Protein AF-0000000087070534 (afdb_homodimer)

Secondary structure (DSSP, 8-state):
-------------------------------------------------SSHHHHHPPPS-------HHHHHHHHTEEESS-S-SS----EEEEEEE-SS--TTHHHHHHHHTT-TTSEEEEEE--TT------TTSTTTT-BPP-----TTSHHHHHHHHHHHHHHHTSTTEEEEEEE-TT-EESS-HHHHHHHHHT-SSBB---B---STTTGGG--GGGTTTS-GGG--B--S--EEEHHHHHHHHH--SSHHHHHHH--TTS-GGGTHHHHHHHHH-GGGB-SS-SEEE--TT-SSS---B-GGG-SHHHHHHHHTT--EEETTEEES---SEEE-B-GGGHHHHHHHIIIII---/-----------------------------------------------GGGSHHHHHPPPS-------HHHHHHHHTEEESS-S-SS----EEEEEEE-SS--TTHHHHHHHHTT-TTSEEEEEE--TT------TTSTTTT-BPP-----TTSHHHHHHHHHHHHHHHTSTTEEEEEEEETT-EESS-HHHHHHHHHT-SSBB---B---STTTGGG--GGGTTTS-GGG--B--S--EEEHHHHHHHHH--SSHHHHHHH--TTS-GGGTHHHHHHHHH-GGGB-SS-SEEE--TT-SSS---B-GGG-SHHHHHHHHTT--EEETTEEES---SEEE-B-GGGHHHHHHHIIIII---

Organism: Hibiscus syriacus (NCBI:txid106335)

pLDDT: mean 85.58, std 24.67, range [15.09, 98.94]

Sequence (720 aa):
MMQPRAVVMEEGKDPVSVTKTSLSRALSLRILIAAKAPSTVQPWFEDATNTLENFIRPPSNLMYNMNDIELLWRASFVPQIKEYPFKRVPKIAFMFLTKGPLPLAPLWDRFFKGHEGLYSIYVHALPSYTGGYPPSSVFYRRQIPSQIVEWGRMSMCEAERRLLANALLDISNEWLILLSESCIPLYNFSIIYHYISRSKYSFMGSFDEPGPYGRGRYNHRMQPEVTLSQWRKGSQWFEVNRKLAVDIIKDTTYYPKFKEFCRPACYVDEHYFPTMLTIQLPHLLANRTLTWTDWSRGGAHPATFGKADITESFFKRIFEGKSCLYNGQPSTICYLFARKFAPSALDPLLGLASKVLGIEMMQPRAVVMEEGKDPVSVTKTSLSRALSLRILIAAKAPSTVQPWFEDATNTLENFIRPPSNLMYNMNDIELLWRASFVPQIKEYPFKRVPKIAFMFLTKGPLPLAPLWDRFFKGHEGLYSIYVHALPSYTGGYPPSSVFYRRQIPSQIVEWGRMSMCEAERRLLANALLDISNEWLILLSESCIPLYNFSIIYHYISRSKYSFMGSFDEPGPYGRGRYNHRMQPEVTLSQWRKGSQWFEVNRKLAVDIIKDTTYYPKFKEFCRPACYVDEHYFPTMLTIQLPHLLANRTLTWTDWSRGGAHPATFGKADITESFFKRIFEGKSCLYNGQPSTICYLFARKFAPSALDPLLGLASKVLGIE

Nearest PDB structures (foldseek):
  4cjb-assembly4_D  TM=5.003E-01  e=8.988E-04  Bacteroides ovatus
  8j2n-assembly2_B  TM=4.995E-01  e=2.175E-03  Mycobacterium tuberculosis H37Rv
  6su6-assembly2_B  TM=4.075E-01  e=1.123E+00  Persicaria tinctoria
  1o6c-assembly1_A  TM=3.833E-01  e=1.696E+00  Bacillus subtilis
  6su7-assembly4_D  TM=3.857E-01  e=5.196E+00  Persicaria tinctoria

Solvent-accessible surface area (backbone atoms only — not comparable to full-atom values): 40804 Å² total; per-residue (Å²): 142,82,76,86,76,84,70,89,73,86,81,87,92,86,89,74,88,72,83,82,84,77,76,78,70,76,71,75,73,72,73,72,71,71,71,69,63,70,73,65,65,60,69,70,70,71,73,76,58,65,41,65,65,60,66,57,49,52,74,86,56,53,61,55,81,60,52,70,67,47,41,35,38,64,27,26,48,42,57,66,38,84,73,69,83,58,90,78,60,68,15,40,27,43,30,31,54,33,78,48,75,52,66,44,45,68,56,50,38,40,43,51,58,92,45,81,74,43,54,47,61,41,30,40,28,27,65,86,51,74,85,84,55,51,84,87,38,73,62,36,77,23,50,37,80,46,60,79,63,44,90,33,30,56,40,44,48,50,50,50,38,49,48,48,26,61,47,44,57,24,75,41,38,40,34,40,35,51,41,44,46,30,47,44,70,51,49,24,50,69,59,50,51,51,56,57,74,68,43,78,48,24,26,38,14,43,38,79,41,80,47,69,87,30,54,56,41,64,48,80,79,37,50,86,84,45,46,78,90,55,48,23,33,27,57,71,43,30,32,34,36,46,69,55,45,43,55,60,53,49,51,72,74,56,49,62,43,42,59,70,58,25,46,74,91,41,30,29,55,26,29,50,62,30,17,53,43,47,72,75,45,47,89,43,48,63,46,33,41,39,60,40,64,46,56,84,82,46,81,96,54,61,51,72,37,35,44,88,55,63,46,72,68,50,52,48,60,72,54,50,94,46,78,36,76,52,84,88,34,85,33,53,81,53,54,52,27,35,36,39,42,40,65,61,22,38,63,49,44,62,71,40,24,45,82,72,23,58,30,106,134,81,87,90,76,93,77,90,83,92,77,83,78,83,80,76,78,71,79,74,80,76,76,75,68,75,74,76,72,73,71,71,71,70,70,68,63,72,73,64,62,60,69,71,70,70,73,67,73,54,37,66,65,59,66,58,49,52,73,86,55,54,60,53,80,59,52,69,67,47,42,36,36,64,28,26,47,41,57,66,39,83,74,70,83,60,91,76,59,67,15,40,28,44,30,32,53,32,77,48,75,51,67,43,46,69,56,50,37,40,42,50,58,92,45,82,74,43,53,46,59,41,31,41,29,29,64,86,52,74,83,83,55,52,85,89,37,74,63,35,77,24,50,38,80,47,58,80,64,44,89,34,31,57,42,43,48,51,50,51,38,50,49,48,26,59,49,45,55,24,75,42,39,39,33,39,34,50,41,45,46,32,48,45,70,49,48,24,52,69,58,51,51,51,57,58,73,69,43,76,47,24,25,38,13,44,38,79,40,79,48,69,86,32,54,56,42,65,47,81,78,37,49,88,86,45,47,78,89,54,47,22,32,26,58,70,42,30,33,34,36,46,70,55,45,43,54,60,51,49,51,70,74,58,50,62,42,44,60,70,59,25,45,77,91,40,30,30,54,25,28,49,63,30,17,52,43,47,72,75,45,47,88,43,47,63,46,33,41,38,58,41,65,44,56,86,82,48,82,96,56,62,50,72,36,33,44,89,54,61,46,72,69,50,52,48,58,72,56,50,93,47,76,35,76,51,84,88,33,85,34,50,80,56,53,52,27,34,36,37,43,40,63,62,21,39,63,49,45,62,72,41,24,45,83,72,24,58,31,106

Radius of gyration: 39.74 Å; Cα contacts (8 Å, |Δi|>4): 1197; chains: 2; bounding box: 50×155×146 Å

Structure (mmCIF, N/CA/C/O backbone):
data_AF-0000000087070534-model_v1
#
loop_
_entity.id
_entity.type
_entity.pdbx_description
1 polymer 'Putative Cc-nbs-lrr resistance protein'
#
loop_
_atom_site.group_PDB
_atom_site.id
_atom_site.type_symbol
_atom_site.label_atom_id
_atom_site.label_alt_id
_atom_site.label_comp_id
_atom_site.label_asym_id
_atom_site.label_entity_id
_atom_site.label_seq_id
_atom_site.pdbx_PDB_ins_code
_atom_site.Cartn_x
_atom_site.Cartn_y
_atom_site.Cartn_z
_atom_site.occupancy
_atom_site.B_iso_or_equiv
_atom_site.auth_seq_id
_atom_site.auth_comp_id
_atom_site.auth_asym_id
_atom_site.auth_atom_id
_atom_site.pdbx_PDB_model_num
ATOM 1 N N . MET A 1 1 ? 20.312 107.062 -12.891 1 20.7 1 MET A N 1
ATOM 2 C CA . MET A 1 1 ? 20.391 107.25 -14.336 1 20.7 1 MET A CA 1
ATOM 3 C C . MET A 1 1 ? 20.25 105.938 -15.062 1 20.7 1 MET A C 1
ATOM 5 O O . MET A 1 1 ? 21.062 105 -14.852 1 20.7 1 MET A O 1
ATOM 9 N N . MET A 1 2 ? 19.016 105.375 -15.484 1 20.36 2 MET A N 1
ATOM 10 C CA . MET A 1 2 ? 17.969 104.312 -15.539 1 20.36 2 MET A CA 1
ATOM 11 C C . MET A 1 2 ? 17.969 103.625 -16.875 1 20.36 2 MET A C 1
ATOM 13 O O . MET A 1 2 ? 16.953 103.062 -17.297 1 20.36 2 MET A O 1
ATOM 17 N N . GLN A 1 3 ? 19.25 103.312 -17.359 1 18.19 3 GLN A N 1
ATOM 18 C CA . GLN A 1 3 ? 19.094 103.5 -18.797 1 18.19 3 GLN A CA 1
ATOM 19 C C . GLN A 1 3 ? 18.25 102.375 -19.391 1 18.19 3 GLN A C 1
ATOM 21 O O . GLN A 1 3 ? 18.016 101.375 -18.734 1 18.19 3 GLN A O 1
ATOM 26 N N . PRO A 1 4 ? 18.703 101.625 -20.609 1 19.75 4 PRO A N 1
ATOM 27 C CA . PRO A 1 4 ? 18.156 101.562 -21.969 1 19.75 4 PRO A CA 1
ATOM 28 C C . PRO A 1 4 ? 17.531 100.188 -22.281 1 19.75 4 PRO A C 1
ATOM 30 O O . PRO A 1 4 ? 18.203 99.188 -22.234 1 19.75 4 PRO A O 1
ATOM 33 N N . ARG A 1 5 ? 16.266 99.812 -21.938 1 15.97 5 ARG A N 1
ATOM 34 C CA . ARG A 1 5 ? 15.414 98.625 -21.75 1 15.97 5 ARG A CA 1
ATOM 35 C C . ARG A 1 5 ? 14.977 98.062 -23.094 1 15.97 5 ARG A C 1
ATOM 37 O O . ARG A 1 5 ? 14.07 97.25 -23.141 1 15.97 5 ARG A O 1
ATOM 44 N N . ALA A 1 6 ? 15.844 98.375 -24.188 1 18.88 6 ALA A N 1
ATOM 45 C CA . ALA A 1 6 ? 14.992 98.562 -25.359 1 18.88 6 ALA A CA 1
ATOM 46 C C . ALA A 1 6 ? 14.344 97.188 -25.734 1 18.88 6 ALA A C 1
ATOM 48 O O . ALA A 1 6 ? 15.031 96.188 -25.922 1 18.88 6 ALA A O 1
ATOM 49 N N . VAL A 1 7 ? 12.984 96.938 -25.719 1 18 7 VAL A N 1
ATOM 50 C CA . VAL A 1 7 ? 11.891 95.938 -25.672 1 18 7 VAL A CA 1
ATOM 51 C C . VAL A 1 7 ? 11.633 95.438 -27.078 1 18 7 VAL A C 1
ATOM 53 O O . VAL A 1 7 ? 10.719 94.625 -27.297 1 18 7 VAL A O 1
ATOM 56 N N . VAL A 1 8 ? 12.664 95.5 -28.047 1 17.91 8 VAL A N 1
ATOM 57 C CA . VAL A 1 8 ? 12.047 95.75 -29.359 1 17.91 8 VAL A CA 1
ATOM 58 C C . VAL A 1 8 ? 11.25 94.562 -29.797 1 17.91 8 VAL A C 1
ATOM 60 O O . VAL A 1 8 ? 11.789 93.438 -29.922 1 17.91 8 VAL A O 1
ATOM 63 N N . MET A 1 9 ? 9.883 94.562 -29.781 1 16.61 9 MET A N 1
ATOM 64 C CA . MET A 1 9 ? 8.664 93.75 -29.828 1 16.61 9 MET A CA 1
ATOM 65 C C . MET A 1 9 ? 8.516 93.062 -31.203 1 16.61 9 MET A C 1
ATOM 67 O O . MET A 1 9 ? 8.203 91.875 -31.281 1 16.61 9 MET A O 1
ATOM 71 N N . GLU A 1 10 ? 8.383 93.812 -32.312 1 15.92 10 GLU A N 1
ATOM 72 C CA . GLU A 1 10 ? 7.051 93.75 -32.906 1 15.92 10 GLU A CA 1
ATOM 73 C C . GLU A 1 10 ? 6.91 92.562 -33.844 1 15.92 10 GLU A C 1
ATOM 75 O O . GLU A 1 10 ? 7.898 91.938 -34.156 1 15.92 10 GLU A O 1
ATOM 80 N N . GLU A 1 11 ? 6.406 92.812 -35.188 1 15.79 11 GLU A N 1
ATOM 81 C CA . GLU A 1 11 ? 5.121 92.625 -35.844 1 15.79 11 GLU A CA 1
ATOM 82 C C . GLU A 1 11 ? 5.188 91.438 -36.812 1 15.79 11 GLU A C 1
ATOM 84 O O . GLU A 1 11 ? 4.344 90.562 -36.781 1 15.79 11 GLU A O 1
ATOM 89 N N . GLY A 1 12 ? 5.512 91.625 -38.156 1 15.09 12 GLY A N 1
ATOM 90 C CA . GLY A 1 12 ? 4.508 91.625 -39.219 1 15.09 12 GLY A CA 1
ATOM 91 C C . GLY A 1 12 ? 4.352 90.25 -39.875 1 15.09 12 GLY A C 1
ATOM 92 O O . GLY A 1 12 ? 3.258 89.688 -39.875 1 15.09 12 GLY A O 1
ATOM 93 N N . LYS A 1 13 ? 4.969 90.125 -41.281 1 17.81 13 LYS A N 1
ATOM 94 C CA . LYS A 1 13 ? 4.34 89.875 -42.562 1 17.81 13 LYS A CA 1
ATOM 95 C C . LYS A 1 13 ? 4.129 88.375 -42.812 1 17.81 13 LYS A C 1
ATOM 97 O O . LYS A 1 13 ? 4.832 87.562 -42.219 1 17.81 13 LYS A O 1
ATOM 102 N N . ASP A 1 14 ? 3.588 87.938 -44 1 16.12 14 ASP A N 1
ATOM 103 C CA . ASP A 1 14 ? 2.418 87.312 -44.625 1 16.12 14 ASP A CA 1
ATOM 104 C C . ASP A 1 14 ? 2.719 85.812 -45.031 1 16.12 14 ASP A C 1
ATOM 106 O O . ASP A 1 14 ? 1.965 84.938 -44.688 1 16.12 14 ASP A O 1
ATOM 110 N N . PRO A 1 15 ? 3.465 85.562 -46.312 1 18.2 15 PRO A N 1
ATOM 111 C CA . PRO A 1 15 ? 2.762 84.938 -47.438 1 18.2 15 PRO A CA 1
ATOM 112 C C . PRO A 1 15 ? 2.736 83.375 -47.375 1 18.2 15 PRO A C 1
ATOM 114 O O . PRO A 1 15 ? 3.607 82.812 -46.75 1 18.2 15 PRO A O 1
ATOM 117 N N . VAL A 1 16 ? 1.659 82.75 -47.969 1 19.16 16 VAL A N 1
ATOM 118 C CA . VAL A 1 16 ? 0.808 81.562 -47.938 1 19.16 16 VAL A CA 1
ATOM 119 C C . VAL A 1 16 ? 1.472 80.375 -48.719 1 19.16 16 VAL A C 1
ATOM 121 O O . VAL A 1 16 ? 1.022 79.25 -48.656 1 19.16 16 VAL A O 1
ATOM 124 N N . SER A 1 17 ? 2.648 80.562 -49.406 1 17.8 17 SER A N 1
ATOM 125 C CA . SER A 1 17 ? 2.553 79.812 -50.656 1 17.8 17 SER A CA 1
ATOM 126 C C . SER A 1 17 ? 2.412 78.312 -50.375 1 17.8 17 SER A C 1
ATOM 128 O O . SER A 1 17 ? 3.209 77.75 -49.625 1 17.8 17 SER A O 1
ATOM 130 N N . VAL A 1 18 ? 1.295 77.75 -50.844 1 18.73 18 VAL A N 1
ATOM 131 C CA . VAL A 1 18 ? 0.474 76.562 -50.625 1 18.73 18 VAL A CA 1
ATOM 132 C C . VAL A 1 18 ? 1.176 75.312 -51.219 1 18.73 18 VAL A C 1
ATOM 134 O O . VAL A 1 18 ? 0.993 74.188 -50.719 1 18.73 18 VAL A O 1
ATOM 137 N N . THR A 1 19 ? 1.979 75.5 -52.312 1 16.7 19 THR A N 1
ATOM 138 C CA . THR A 1 19 ? 1.482 74.562 -53.312 1 16.7 19 THR A CA 1
ATOM 139 C C . THR A 1 19 ? 1.619 73.125 -52.812 1 16.7 19 THR A C 1
ATOM 141 O O . THR A 1 19 ? 2.385 72.875 -51.906 1 16.7 19 THR A O 1
ATOM 144 N N . LYS A 1 20 ? 2.047 72.25 -53.969 1 20.19 20 LYS A N 1
ATOM 145 C CA . LYS A 1 20 ? 1.471 71.125 -54.688 1 20.19 20 LYS A CA 1
ATOM 146 C C . LYS A 1 20 ? 1.771 69.812 -54 1 20.19 20 LYS A C 1
ATOM 148 O O . LYS A 1 20 ? 0.858 69 -53.688 1 20.19 20 LYS A O 1
ATOM 153 N N . THR A 1 21 ? 2.686 68.938 -54.562 1 19.77 21 THR A N 1
ATOM 154 C CA . THR A 1 21 ? 2.371 67.688 -55.188 1 19.77 21 THR A CA 1
ATOM 155 C C . THR A 1 21 ? 2.523 66.5 -54.219 1 19.77 21 THR A C 1
ATOM 157 O O . THR A 1 21 ? 3.367 66.562 -53.312 1 19.77 21 THR A O 1
ATOM 160 N N . SER A 1 22 ? 1.641 65.5 -54.438 1 20.02 22 SER A N 1
ATOM 161 C CA . SER A 1 22 ? 1.003 64.312 -53.906 1 20.02 22 SER A CA 1
ATOM 162 C C . SER A 1 22 ? 2.006 63.156 -53.781 1 20.02 22 SER A C 1
ATOM 164 O O . SER A 1 22 ? 2.561 62.688 -54.781 1 20.02 22 SER A O 1
ATOM 166 N N . LEU A 1 23 ? 3.068 63.375 -53.094 1 19 23 LEU A N 1
ATOM 167 C CA . LEU A 1 23 ? 4.008 62.25 -52.969 1 19 23 LEU A CA 1
ATOM 168 C C . LEU A 1 23 ? 3.273 60.938 -52.781 1 19 23 LEU A C 1
ATOM 170 O O . LEU A 1 23 ? 2.426 60.812 -51.875 1 19 23 LEU A O 1
ATOM 174 N N . SER A 1 24 ? 3.24 60.094 -53.906 1 20.62 24 SER A N 1
ATOM 175 C CA . SER A 1 24 ? 2.732 58.75 -54.156 1 20.62 24 SER A CA 1
ATOM 176 C C . SER A 1 24 ? 3.17 57.781 -53.094 1 20.62 24 SER A C 1
ATOM 178 O O . SER A 1 24 ? 4.336 57.375 -53.031 1 20.62 24 SER A O 1
ATOM 180 N N . ARG A 1 25 ? 3.068 58.062 -51.875 1 22.8 25 ARG A N 1
ATOM 181 C CA . ARG A 1 25 ? 3.564 57.094 -50.875 1 22.8 25 ARG A CA 1
ATOM 182 C C . ARG A 1 25 ? 2.926 55.75 -51.094 1 22.8 25 ARG A C 1
ATOM 184 O O . ARG A 1 25 ? 1.71 55.594 -50.938 1 22.8 25 ARG A O 1
ATOM 191 N N . ALA A 1 26 ? 3.418 55.031 -52.094 1 20.3 26 ALA A N 1
ATOM 192 C CA . ALA A 1 26 ? 2.994 53.656 -52.344 1 20.3 26 ALA A CA 1
ATOM 193 C C . ALA A 1 26 ? 2.9 52.875 -51.031 1 20.3 26 ALA A C 1
ATOM 195 O O . ALA A 1 26 ? 3.895 52.75 -50.312 1 20.3 26 ALA A O 1
ATOM 196 N N . LEU A 1 27 ? 1.759 52.938 -50.312 1 23.33 27 LEU A N 1
ATOM 197 C CA . LEU A 1 27 ? 1.384 52.156 -49.156 1 23.33 27 LEU A CA 1
ATOM 198 C C . LEU A 1 27 ? 1.586 50.656 -49.438 1 23.33 27 LEU A C 1
ATOM 200 O O . LEU A 1 27 ? 0.91 50.094 -50.281 1 23.33 27 LEU A O 1
ATOM 204 N N . SER A 1 28 ? 2.881 50.281 -49.719 1 22.2 28 SER A N 1
ATOM 205 C CA . SER A 1 28 ? 3.053 48.812 -49.812 1 22.2 28 SER A CA 1
ATOM 206 C C . SER A 1 28 ? 2.26 48.094 -48.719 1 22.2 28 SER A C 1
ATOM 208 O O . SER A 1 28 ? 2.393 48.406 -47.531 1 22.2 28 SER A O 1
ATOM 210 N N . LEU A 1 29 ? 1.036 47.781 -49.094 1 23 29 LEU A N 1
ATOM 211 C CA . LEU A 1 29 ? 0.165 46.938 -48.312 1 23 29 LEU A CA 1
ATOM 212 C C . LEU A 1 29 ? 0.909 45.688 -47.844 1 23 29 LEU A C 1
ATOM 214 O O . LEU A 1 29 ? 1.248 44.812 -48.656 1 23 29 LEU A O 1
ATOM 218 N N . ARG A 1 30 ? 2.014 45.781 -47.125 1 25.41 30 ARG A N 1
ATOM 219 C CA . ARG A 1 30 ? 2.494 44.562 -46.5 1 25.41 30 ARG A CA 1
ATOM 220 C C . ARG A 1 30 ? 1.341 43.75 -45.875 1 25.41 30 ARG A C 1
ATOM 222 O O . ARG A 1 30 ? 0.665 44.25 -44.969 1 25.41 30 ARG A O 1
ATOM 229 N N . ILE A 1 31 ? 0.588 43.094 -46.75 1 25.08 31 ILE A N 1
ATOM 230 C CA . ILE A 1 31 ? -0.346 42.094 -46.281 1 25.08 31 ILE A CA 1
ATOM 231 C C . ILE A 1 31 ? 0.334 41.219 -45.219 1 25.08 31 ILE A C 1
ATOM 233 O O . ILE A 1 31 ? 1.314 40.531 -45.5 1 25.08 31 ILE A O 1
ATOM 237 N N . LEU A 1 32 ? 0.477 41.781 -44 1 25.77 32 LEU A N 1
ATOM 238 C CA . LEU A 1 32 ? 0.846 40.906 -42.875 1 25.77 32 LEU A CA 1
ATOM 239 C C . LEU A 1 32 ? -0.005 39.625 -42.875 1 25.77 32 LEU A C 1
ATOM 241 O O . LEU A 1 32 ? -1.219 39.688 -42.688 1 25.77 32 LEU A O 1
ATOM 245 N N . ILE A 1 33 ? 0.227 38.812 -43.875 1 26.38 33 ILE A N 1
ATOM 246 C CA . ILE A 1 33 ? -0.352 37.469 -43.688 1 26.38 33 ILE A CA 1
ATOM 247 C C . ILE A 1 33 ? -0.077 37 -42.281 1 26.38 33 ILE A C 1
ATOM 249 O O . ILE A 1 33 ? 1.076 36.781 -41.906 1 26.38 33 ILE A O 1
ATOM 253 N N . ALA A 1 34 ? -0.836 37.531 -41.312 1 28.47 34 ALA A N 1
ATOM 254 C CA . ALA A 1 34 ? -0.836 36.844 -40.031 1 28.47 34 ALA A CA 1
ATOM 255 C C . ALA A 1 34 ? -1.045 35.344 -40.219 1 28.47 34 ALA A C 1
ATOM 257 O O . ALA A 1 34 ? -2.104 34.906 -40.656 1 28.47 34 ALA A O 1
ATOM 258 N N . ALA A 1 35 ? -0.082 34.656 -40.719 1 28.86 35 ALA A N 1
ATOM 259 C CA . ALA A 1 35 ? -0.153 33.219 -40.531 1 28.86 35 ALA A CA 1
ATOM 260 C C . ALA A 1 35 ? -0.769 32.875 -39.188 1 28.86 35 ALA A C 1
ATOM 262 O O . ALA A 1 35 ? -0.219 33.219 -38.125 1 28.86 35 ALA A O 1
ATOM 263 N N . LYS A 1 36 ? -2.049 32.781 -39.188 1 32.25 36 LYS A N 1
ATOM 264 C CA . LYS A 1 36 ? -2.65 32.094 -38.062 1 32.25 36 LYS A CA 1
ATOM 265 C C . LYS A 1 36 ? -1.918 30.797 -37.75 1 32.25 36 LYS A C 1
ATOM 267 O O . LYS A 1 36 ? -1.931 29.875 -38.562 1 32.25 36 LYS A O 1
ATOM 272 N N . ALA A 1 37 ? -0.795 30.938 -37.219 1 32.59 37 ALA A N 1
ATOM 273 C CA . ALA A 1 37 ? -0.38 29.641 -36.688 1 32.59 37 ALA A CA 1
ATOM 274 C C . ALA A 1 37 ? -1.557 28.906 -36.062 1 32.59 37 ALA A C 1
ATOM 276 O O . ALA A 1 37 ? -2.258 29.453 -35.219 1 32.59 37 ALA A O 1
ATOM 277 N N . PRO A 1 38 ? -2.188 28.125 -36.844 1 31.34 38 PRO A N 1
ATOM 278 C CA . PRO A 1 38 ? -3.203 27.375 -36.094 1 31.34 38 PRO A CA 1
ATOM 279 C C . PRO A 1 38 ? -2.742 27.016 -34.688 1 31.34 38 PRO A C 1
ATOM 281 O O . PRO A 1 38 ? -1.609 26.562 -34.5 1 31.34 38 PRO A O 1
ATOM 284 N N . SER A 1 39 ? -3.043 27.938 -33.75 1 30.91 39 SER A N 1
ATOM 285 C CA . SER A 1 39 ? -2.924 27.391 -32.406 1 30.91 39 SER A CA 1
ATOM 286 C C . SER A 1 39 ? -3.414 25.953 -32.344 1 30.91 39 SER A C 1
ATOM 288 O O . SER A 1 39 ? -4.621 25.703 -32.375 1 30.91 39 SER A O 1
ATOM 290 N N . THR A 1 40 ? -2.867 25.188 -33.188 1 30.53 40 THR A N 1
ATOM 291 C CA . THR A 1 40 ? -3.199 23.828 -32.812 1 30.53 40 THR A CA 1
ATOM 292 C C . THR A 1 40 ? -3.15 23.672 -31.281 1 30.53 40 THR A C 1
ATOM 294 O O . THR A 1 40 ? -2.068 23.625 -30.703 1 30.53 40 THR A O 1
ATOM 297 N N . VAL A 1 41 ? -4.059 24.422 -30.688 1 32.16 41 VAL A N 1
ATOM 298 C CA . VAL A 1 41 ? -4.297 23.891 -29.344 1 32.16 41 VAL A CA 1
ATOM 299 C C . VAL A 1 41 ? -4.207 22.359 -29.375 1 32.16 41 VAL A C 1
ATOM 301 O O . VAL A 1 41 ? -5 21.703 -30.047 1 32.16 41 VAL A O 1
ATOM 304 N N . GLN A 1 42 ? -3.045 21.922 -29.5 1 32.69 42 GLN A N 1
ATOM 305 C CA . GLN A 1 42 ? -2.982 20.484 -29.203 1 32.69 42 GLN A CA 1
ATOM 306 C C . GLN A 1 42 ? -4.047 20.109 -28.172 1 32.69 42 GLN A C 1
ATOM 308 O O . GLN A 1 42 ? -4.227 20.797 -27.172 1 32.69 42 GLN A O 1
ATOM 313 N N . PRO A 1 43 ? -5.105 19.562 -28.688 1 32.41 43 PRO A N 1
ATOM 314 C CA . PRO A 1 43 ? -6.051 19.156 -27.641 1 32.41 43 PRO A CA 1
ATOM 315 C C . PRO A 1 43 ? -5.371 18.891 -26.297 1 32.41 43 PRO A C 1
ATOM 317 O O . PRO A 1 43 ? -4.207 18.484 -26.266 1 32.41 43 PRO A O 1
ATOM 320 N N . TRP A 1 44 ? -5.645 19.734 -25.406 1 31.98 44 TRP A N 1
ATOM 321 C CA . TRP A 1 44 ? -5.328 19.375 -24.031 1 31.98 44 TRP A CA 1
ATOM 322 C C . TRP A 1 44 ? -5.309 17.859 -23.844 1 31.98 44 TRP A C 1
ATOM 324 O O . TRP A 1 44 ? -6.293 17.188 -24.141 1 31.98 44 TRP A O 1
ATOM 334 N N . PHE A 1 45 ? -4.328 17.188 -24.359 1 33.94 45 PHE A N 1
ATOM 335 C CA . PHE A 1 45 ? -4.215 15.852 -23.781 1 33.94 45 PHE A CA 1
ATOM 336 C C . PHE A 1 45 ? -5.012 15.766 -22.484 1 33.94 45 PHE A C 1
ATOM 338 O O . PHE A 1 45 ? -4.707 16.453 -21.5 1 33.94 45 PHE A O 1
ATOM 345 N N . GLU A 1 46 ? -6.27 15.836 -22.562 1 37.59 46 GLU A N 1
ATOM 346 C CA . GLU A 1 46 ? -7.047 15.469 -21.375 1 37.59 46 GLU A CA 1
ATOM 347 C C . GLU A 1 46 ? -6.246 14.562 -20.453 1 37.59 46 GLU A C 1
ATOM 349 O O . GLU A 1 46 ? -5.812 13.477 -20.859 1 37.59 46 GLU A O 1
ATOM 354 N N . ASP A 1 47 ? -5.355 15.023 -19.828 1 42.56 47 ASP A N 1
ATOM 355 C CA . ASP A 1 47 ? -4.562 14.375 -18.781 1 42.56 47 ASP A CA 1
ATOM 356 C C . ASP A 1 47 ? -5.297 13.172 -18.203 1 42.56 47 ASP A C 1
ATOM 358 O O . ASP A 1 47 ? -6.379 13.32 -17.625 1 42.56 47 ASP A O 1
ATOM 362 N N . ALA A 1 48 ? -5.418 12.07 -18.828 1 45.53 48 ALA A N 1
ATOM 363 C CA . ALA A 1 48 ? -5.84 10.758 -18.344 1 45.53 48 ALA A CA 1
ATOM 364 C C . ALA A 1 48 ? -5.945 10.727 -16.828 1 45.53 48 ALA A C 1
ATOM 366 O O . ALA A 1 48 ? -6.184 9.672 -16.234 1 45.53 48 ALA A O 1
ATOM 367 N N . THR A 1 49 ? -5.324 11.445 -16.062 1 52.84 49 THR A N 1
ATOM 368 C CA . THR A 1 49 ? -4.668 11.188 -14.789 1 52.84 49 THR A CA 1
ATOM 369 C C . THR A 1 49 ? -5.699 10.867 -13.703 1 52.84 49 THR A C 1
ATOM 371 O O . THR A 1 49 ? -5.582 9.867 -13 1 52.84 49 THR A O 1
ATOM 374 N N . ASN A 1 50 ? -6.418 11.844 -12.859 1 65.75 50 ASN A N 1
ATOM 375 C CA . ASN A 1 50 ? -6.625 11.672 -11.43 1 65.75 50 ASN A CA 1
ATOM 376 C C . ASN A 1 50 ? -7.961 11.008 -11.125 1 65.75 50 ASN A C 1
ATOM 378 O O . ASN A 1 50 ? -8.812 11.586 -10.461 1 65.75 50 ASN A O 1
ATOM 382 N N . THR A 1 51 ? -8.305 9.812 -11.961 1 78.81 51 THR A N 1
ATOM 383 C CA . THR A 1 51 ? -9.492 9.031 -11.625 1 78.81 51 THR A CA 1
ATOM 384 C C . THR A 1 51 ? -9.094 7.695 -11 1 78.81 51 THR A C 1
ATOM 386 O O . THR A 1 51 ? -7.98 7.215 -11.203 1 78.81 51 THR A O 1
ATOM 389 N N . LEU A 1 52 ? -10.055 7.129 -10.383 1 86.69 52 LEU A N 1
ATOM 390 C CA . LEU A 1 52 ? -9.82 5.816 -9.797 1 86.69 52 LEU A CA 1
ATOM 391 C C . LEU A 1 52 ? -9.633 4.758 -10.875 1 86.69 52 LEU A C 1
ATOM 393 O O . LEU A 1 52 ? -8.797 3.865 -10.734 1 86.69 52 LEU A O 1
ATOM 397 N N . GLU A 1 53 ? -10.359 4.875 -11.961 1 83.75 53 GLU A N 1
ATOM 398 C CA . GLU A 1 53 ? -10.305 3.908 -13.055 1 83.75 53 GLU A CA 1
ATOM 399 C C . GLU A 1 53 ? -8.906 3.834 -13.656 1 83.75 53 GLU A C 1
ATOM 401 O O . GLU A 1 53 ? -8.398 2.744 -13.93 1 83.75 53 GLU A O 1
ATOM 406 N N . ASN A 1 54 ? -8.328 4.973 -13.797 1 78.88 54 ASN A N 1
ATOM 407 C CA . ASN A 1 54 ? -6.98 5.012 -14.352 1 78.88 54 ASN A CA 1
ATOM 408 C C . ASN A 1 54 ? -5.961 4.402 -13.391 1 78.88 54 ASN A C 1
ATOM 410 O O . ASN A 1 54 ? -4.973 3.805 -13.82 1 78.88 54 ASN A O 1
ATOM 414 N N . PHE A 1 55 ? -6.328 4.488 -12.234 1 79.56 55 PHE A N 1
ATOM 415 C CA . PHE A 1 55 ? -5.41 3.979 -11.227 1 79.56 55 PHE A CA 1
ATOM 416 C C . PHE A 1 55 ? -5.477 2.459 -11.148 1 79.56 55 PHE A C 1
ATOM 418 O O . PHE A 1 55 ? -4.449 1.794 -10.984 1 79.56 55 PHE A O 1
ATOM 425 N N . ILE A 1 56 ? -6.641 1.94 -11.398 1 85.5 56 ILE A N 1
ATOM 426 C CA . ILE A 1 56 ? -6.812 0.513 -11.156 1 85.5 56 ILE A CA 1
ATOM 427 C C . ILE A 1 56 ? -6.652 -0.257 -12.469 1 85.5 56 ILE A C 1
ATOM 429 O O . ILE A 1 56 ? -6.59 -1.488 -12.469 1 85.5 56 ILE A O 1
ATOM 433 N N . ARG A 1 57 ? -6.578 0.429 -13.5 1 83.12 57 ARG A N 1
ATOM 434 C CA . ARG A 1 57 ? -6.434 -0.23 -14.797 1 83.12 57 ARG A CA 1
ATOM 435 C C . ARG A 1 57 ? -5.082 -0.931 -14.898 1 83.12 57 ARG A C 1
ATOM 437 O O . ARG A 1 57 ? -4.039 -0.323 -14.648 1 83.12 57 ARG A O 1
ATOM 444 N N . PRO A 1 58 ? -5.191 -2.254 -15.281 1 83.19 58 PRO A N 1
ATOM 445 C CA . PRO A 1 58 ? -3.908 -2.93 -15.469 1 83.19 58 PRO A CA 1
ATOM 446 C C . PRO A 1 58 ? -3.109 -2.363 -16.641 1 83.19 58 PRO A C 1
ATOM 448 O O . PRO A 1 58 ? -3.688 -1.782 -17.562 1 83.19 58 PRO A O 1
ATOM 451 N N . PRO A 1 59 ? -1.822 -2.535 -16.609 1 79 59 PRO A N 1
ATOM 452 C CA . PRO A 1 59 ? -1.026 -2.076 -17.75 1 79 59 PRO A CA 1
ATOM 453 C C . PRO A 1 59 ? -1.388 -2.795 -19.047 1 79 59 PRO A C 1
ATOM 455 O O . PRO A 1 59 ? -1.561 -4.016 -19.047 1 79 59 PRO A O 1
ATOM 458 N N . SER A 1 60 ? -1.547 -2.037 -20.047 1 77.19 60 SER A N 1
ATOM 459 C CA . SER A 1 60 ? -1.85 -2.617 -21.359 1 77.19 60 SER A CA 1
ATOM 460 C C . SER A 1 60 ? -0.604 -3.227 -21.984 1 77.19 60 SER A C 1
ATOM 462 O O . SER A 1 60 ? -0.693 -4.219 -22.719 1 77.19 60 SER A O 1
ATOM 464 N N . ASN A 1 61 ? 0.479 -2.619 -21.703 1 82.44 61 ASN A N 1
ATOM 465 C CA . ASN A 1 61 ? 1.779 -3.096 -22.156 1 82.44 61 ASN A CA 1
ATOM 466 C C . ASN A 1 61 ? 2.605 -3.666 -21 1 82.44 61 ASN A C 1
ATOM 468 O O . ASN A 1 61 ? 2.844 -2.982 -20.016 1 82.44 61 ASN A O 1
ATOM 472 N N . LEU A 1 62 ? 2.969 -4.871 -21.234 1 90.69 62 LEU A N 1
ATOM 473 C CA . LEU A 1 62 ? 3.709 -5.523 -20.156 1 90.69 62 LEU A CA 1
ATOM 474 C C . LEU A 1 62 ? 5.195 -5.199 -20.234 1 90.69 62 LEU A C 1
ATOM 476 O O . LEU A 1 62 ? 5.949 -5.461 -19.297 1 90.69 62 LEU A O 1
ATOM 480 N N . MET A 1 63 ? 5.574 -4.582 -21.328 1 88.12 63 MET A N 1
ATOM 481 C CA . MET A 1 63 ? 6.973 -4.18 -21.438 1 88.12 63 MET A CA 1
ATOM 482 C C . MET A 1 63 ? 7.219 -2.857 -20.719 1 88.12 63 MET A C 1
ATOM 484 O O . MET A 1 63 ? 6.414 -1.931 -20.828 1 88.12 63 MET A O 1
ATOM 488 N N . TYR A 1 64 ? 8.211 -2.871 -19.953 1 88.75 64 TYR A N 1
ATOM 489 C CA . TYR A 1 64 ? 8.594 -1.698 -19.172 1 88.75 64 TYR A CA 1
ATOM 490 C C . TYR A 1 64 ? 10.109 -1.58 -19.062 1 88.75 64 TYR A C 1
ATOM 492 O O . TYR A 1 64 ? 10.836 -2.479 -19.484 1 88.75 64 TYR A O 1
ATOM 500 N N . ASN A 1 65 ? 10.594 -0.431 -18.469 1 89.12 65 ASN A N 1
ATOM 501 C CA . ASN A 1 65 ? 12.031 -0.218 -18.328 1 89.12 65 ASN A CA 1
ATOM 502 C C . ASN A 1 65 ? 12.469 -0.255 -16.875 1 89.12 65 ASN A C 1
ATOM 504 O O . ASN A 1 65 ? 13.602 0.105 -16.547 1 89.12 65 ASN A O 1
ATOM 508 N N . MET A 1 66 ? 11.664 -0.75 -15.992 1 93.38 66 MET A N 1
ATOM 509 C CA . MET A 1 66 ? 12.016 -0.872 -14.578 1 93.38 66 MET A CA 1
ATOM 510 C C . MET A 1 66 ? 12.984 -2.029 -14.359 1 93.38 66 MET A C 1
ATOM 512 O O . MET A 1 66 ? 12.844 -3.09 -14.969 1 93.38 66 MET A O 1
ATOM 516 N N . ASN A 1 67 ? 13.945 -1.781 -13.508 1 94.44 67 ASN A N 1
ATOM 517 C CA . ASN A 1 67 ? 14.727 -2.926 -13.047 1 94.44 67 ASN A CA 1
ATOM 518 C C . ASN A 1 67 ? 13.984 -3.705 -11.961 1 94.44 67 ASN A C 1
ATOM 520 O O . ASN A 1 67 ? 12.883 -3.324 -11.562 1 94.44 67 ASN A O 1
ATOM 524 N N . ASP A 1 68 ? 14.531 -4.785 -11.508 1 95.88 68 ASP A N 1
ATOM 525 C CA . ASP A 1 68 ? 13.852 -5.668 -10.562 1 95.88 68 ASP A CA 1
ATOM 526 C C . ASP A 1 68 ? 13.531 -4.941 -9.258 1 95.88 68 ASP A C 1
ATOM 528 O O . ASP A 1 68 ? 12.453 -5.121 -8.695 1 95.88 68 ASP A O 1
ATOM 532 N N . ILE A 1 69 ? 14.492 -4.152 -8.773 1 96.31 69 ILE A N 1
ATOM 533 C CA . ILE A 1 69 ? 14.305 -3.439 -7.512 1 96.31 69 ILE A CA 1
ATOM 534 C C . ILE A 1 69 ? 13.102 -2.5 -7.621 1 96.31 69 ILE A C 1
ATOM 536 O O . ILE A 1 69 ? 12.242 -2.477 -6.742 1 96.31 69 ILE A O 1
ATOM 540 N N . GLU A 1 70 ? 13.023 -1.772 -8.719 1 96.62 70 GLU A N 1
ATOM 541 C CA . GLU A 1 70 ? 11.93 -0.84 -8.977 1 96.62 70 GLU A CA 1
ATOM 542 C C . GLU A 1 70 ? 10.602 -1.576 -9.141 1 96.62 70 GLU A C 1
ATOM 544 O O . GLU A 1 70 ? 9.586 -1.164 -8.578 1 96.62 70 GLU A O 1
ATOM 549 N N . LEU A 1 71 ? 10.609 -2.648 -9.906 1 96.56 71 LEU A N 1
ATOM 550 C CA . LEU A 1 71 ? 9.406 -3.428 -10.164 1 96.56 71 LEU A CA 1
ATOM 551 C C . LEU A 1 71 ? 8.836 -4 -8.875 1 96.56 71 LEU A C 1
ATOM 553 O O . LEU A 1 71 ? 7.637 -3.877 -8.609 1 96.56 71 LEU A O 1
ATOM 557 N N . LEU A 1 72 ? 9.703 -4.625 -8.094 1 98 72 LEU A N 1
ATOM 558 C CA . LEU A 1 72 ? 9.258 -5.246 -6.855 1 98 72 LEU A CA 1
ATOM 559 C C . LEU A 1 72 ? 8.695 -4.203 -5.898 1 98 72 LEU A C 1
ATOM 561 O O . LEU A 1 72 ? 7.684 -4.445 -5.23 1 98 72 LEU A O 1
ATOM 565 N N . TRP A 1 73 ? 9.344 -3.021 -5.82 1 97.56 73 TRP A N 1
ATOM 566 C CA . TRP A 1 73 ? 8.867 -1.94 -4.965 1 97.56 73 TRP A CA 1
ATOM 567 C C . TRP A 1 73 ? 7.477 -1.487 -5.387 1 97.56 73 TRP A C 1
ATOM 569 O O . TRP A 1 73 ? 6.566 -1.394 -4.559 1 97.56 73 TRP A O 1
ATOM 579 N N . ARG A 1 74 ? 7.273 -1.26 -6.656 1 95.81 74 ARG A N 1
ATOM 580 C CA . ARG A 1 74 ? 5.988 -0.824 -7.191 1 95.81 74 ARG A CA 1
ATOM 581 C C . ARG A 1 74 ? 4.91 -1.875 -6.945 1 95.81 74 ARG A C 1
ATOM 583 O O . ARG A 1 74 ? 3.789 -1.543 -6.551 1 95.81 74 ARG A O 1
ATOM 590 N N . ALA A 1 75 ? 5.281 -3.1 -7.113 1 97.06 75 ALA A N 1
ATOM 591 C CA . ALA A 1 75 ? 4.328 -4.199 -7 1 97.06 7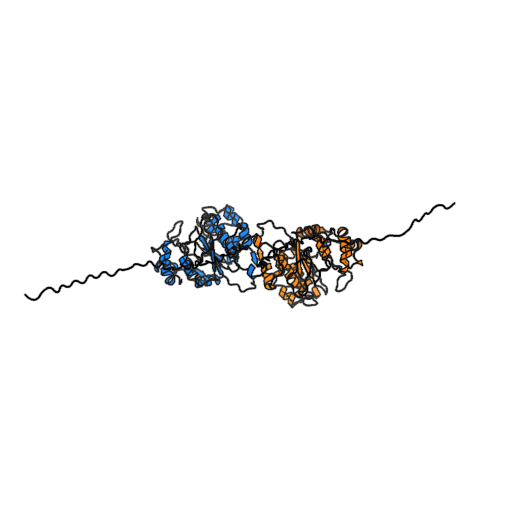5 ALA A CA 1
ATOM 592 C C . ALA A 1 75 ? 3.977 -4.473 -5.539 1 97.06 75 ALA A C 1
ATOM 594 O O . ALA A 1 75 ? 3.004 -5.172 -5.25 1 97.06 75 ALA A O 1
ATOM 595 N N . SER A 1 76 ? 4.738 -3.885 -4.605 1 97.94 76 SER A N 1
ATOM 596 C CA . SER A 1 76 ? 4.562 -4.203 -3.193 1 97.94 76 SER A CA 1
ATOM 597 C C . SER A 1 76 ? 3.494 -3.322 -2.557 1 97.94 76 SER A C 1
ATOM 599 O O . SER A 1 76 ? 3.176 -3.479 -1.375 1 97.94 76 SER A O 1
ATOM 601 N N . PHE A 1 77 ? 2.932 -2.361 -3.32 1 96.44 77 PHE A N 1
ATOM 602 C CA . PHE A 1 77 ? 1.916 -1.466 -2.779 1 96.44 77 PHE A CA 1
ATOM 603 C C . PHE A 1 77 ? 0.638 -2.23 -2.453 1 96.44 77 PHE A C 1
ATOM 605 O O . PHE A 1 77 ? 0.141 -3 -3.277 1 96.44 77 PHE A O 1
ATOM 612 N N . VAL A 1 78 ? 0.101 -2.035 -1.273 1 97.12 78 VAL A N 1
ATOM 613 C CA . VAL A 1 78 ? -1.148 -2.654 -0.847 1 97.12 78 VAL A CA 1
ATOM 614 C C . VAL A 1 78 ? -2.064 -1.602 -0.229 1 97.12 78 VAL A C 1
ATOM 616 O O . VAL A 1 78 ? -1.606 -0.729 0.513 1 97.12 78 VAL A O 1
ATOM 619 N N . PRO A 1 79 ? -3.334 -1.599 -0.627 1 96.19 79 PRO A N 1
ATOM 620 C CA . PRO A 1 79 ? -4.262 -0.701 0.066 1 96.19 79 PRO A CA 1
ATOM 621 C C . PRO A 1 79 ? -4.434 -1.055 1.541 1 96.19 79 PRO A C 1
ATOM 623 O O . PRO A 1 79 ? -4.523 -2.234 1.891 1 96.19 79 PRO A O 1
ATOM 626 N N . GLN A 1 80 ? -4.441 -0.068 2.371 1 97.25 80 GLN A N 1
ATOM 627 C CA . GLN A 1 80 ? -4.625 -0.307 3.799 1 97.25 80 GLN A CA 1
ATOM 628 C C . GLN A 1 80 ? -6.105 -0.337 4.164 1 97.25 80 GLN A C 1
ATOM 630 O O . GLN A 1 80 ? -6.477 -0.792 5.25 1 97.25 80 GLN A O 1
ATOM 635 N N . ILE A 1 81 ? -6.902 0.218 3.299 1 96.88 81 ILE A N 1
ATOM 636 C CA . ILE A 1 81 ? -8.336 -0.006 3.387 1 96.88 81 ILE A CA 1
ATOM 637 C C . ILE A 1 81 ? -8.711 -1.275 2.625 1 96.88 81 ILE A C 1
ATOM 639 O O . ILE A 1 81 ? -8.5 -1.365 1.413 1 96.88 81 ILE A O 1
ATOM 643 N N . LYS A 1 82 ? -9.328 -2.26 3.285 1 93.94 82 LYS A N 1
ATOM 644 C CA . LYS A 1 82 ? -9.508 -3.605 2.748 1 93.94 82 LYS A CA 1
ATOM 645 C C . LYS A 1 82 ? -10.656 -3.65 1.75 1 93.94 82 LYS A C 1
ATOM 647 O O . LYS A 1 82 ? -10.586 -4.352 0.738 1 93.94 82 LYS A O 1
ATOM 652 N N . GLU A 1 83 ? -11.695 -2.871 2.01 1 94.75 83 GLU A N 1
ATOM 653 C CA . GLU A 1 83 ? -12.875 -2.9 1.153 1 94.75 83 GLU A CA 1
ATOM 654 C C . GLU A 1 83 ? -12.656 -2.082 -0.116 1 94.75 83 GLU A C 1
ATOM 656 O O . GLU A 1 83 ? -12.297 -0.907 -0.049 1 94.75 83 GLU A O 1
ATOM 661 N N . TYR A 1 84 ? -12.852 -2.678 -1.224 1 95.12 84 TYR A N 1
ATOM 662 C CA . TYR A 1 84 ? -12.719 -1.983 -2.5 1 95.12 84 TYR A CA 1
ATOM 663 C C . TYR A 1 84 ? -13.914 -1.068 -2.75 1 95.12 84 TYR A C 1
ATOM 665 O O . TYR A 1 84 ? -15.055 -1.44 -2.475 1 95.12 84 TYR A O 1
ATOM 673 N N . PRO A 1 85 ? -13.664 0.105 -3.23 1 95.69 85 PRO A N 1
ATOM 674 C CA . PRO A 1 85 ? -14.758 1.04 -3.492 1 95.69 85 PRO A CA 1
ATOM 675 C C . PRO A 1 85 ? -15.422 0.806 -4.848 1 95.69 85 PRO A C 1
ATOM 677 O O . PRO A 1 85 ? -16.156 1.671 -5.34 1 95.69 85 PRO A O 1
ATOM 680 N N . PHE A 1 86 ? -15.148 -0.283 -5.516 1 93.12 86 PHE A N 1
ATOM 681 C CA . PHE A 1 86 ? -15.719 -0.724 -6.785 1 93.12 86 PHE A CA 1
ATOM 682 C C . PHE A 1 86 ? -15.953 -2.229 -6.781 1 93.12 86 PHE A C 1
ATOM 684 O O . PHE A 1 86 ? -15.453 -2.938 -5.902 1 93.12 86 PHE A O 1
ATOM 691 N N . LYS A 1 87 ? -16.75 -2.652 -7.656 1 92.75 87 LYS A N 1
ATOM 692 C CA . LYS A 1 87 ? -16.953 -4.09 -7.789 1 92.75 87 LYS A CA 1
ATOM 693 C C . LYS A 1 87 ? -15.758 -4.754 -8.469 1 92.75 87 LYS A C 1
ATOM 695 O O . LYS A 1 87 ? -15.594 -4.656 -9.68 1 92.75 87 LYS A O 1
ATOM 700 N N . ARG A 1 88 ? -14.969 -5.363 -7.707 1 93.12 88 ARG A N 1
ATOM 701 C CA . ARG A 1 88 ? -13.781 -6.055 -8.195 1 93.12 88 ARG A CA 1
ATOM 702 C C . ARG A 1 88 ? -14.133 -7.449 -8.703 1 93.12 88 ARG A C 1
ATOM 704 O O . ARG A 1 88 ? -14.844 -8.195 -8.039 1 93.12 88 ARG A O 1
ATOM 711 N N . VAL A 1 89 ? -13.672 -7.816 -9.891 1 95.06 89 VAL A N 1
ATOM 712 C CA . VAL A 1 89 ? -13.727 -9.188 -10.383 1 95.06 89 VAL A CA 1
ATOM 713 C C . VAL A 1 89 ? -12.375 -9.859 -10.188 1 95.06 89 VAL A C 1
ATOM 715 O O . VAL A 1 89 ? -11.43 -9.602 -10.938 1 95.06 89 VAL A O 1
ATOM 718 N N . PRO A 1 90 ? -12.305 -10.711 -9.219 1 97.62 90 PRO A N 1
ATOM 719 C CA . PRO A 1 90 ? -11.016 -11.359 -8.961 1 97.62 90 PRO A CA 1
ATOM 720 C C . PRO A 1 90 ? -10.586 -12.273 -10.102 1 97.62 90 PRO A C 1
ATOM 722 O O . PRO A 1 90 ? -11.406 -13 -10.672 1 97.62 90 PRO A O 1
ATOM 725 N N . LYS A 1 91 ? -9.328 -12.227 -10.445 1 98.56 91 LYS A N 1
ATOM 726 C CA . LYS A 1 91 ? -8.766 -13.008 -11.539 1 98.56 91 LYS A CA 1
ATOM 727 C C . LYS A 1 91 ? -7.738 -14.008 -11.023 1 98.56 91 LYS A C 1
ATOM 729 O O . LYS A 1 91 ? -7.23 -13.875 -9.906 1 98.56 91 LYS A O 1
ATOM 734 N N . ILE A 1 92 ? -7.512 -15.008 -11.867 1 98.88 92 ILE A N 1
ATOM 735 C CA . ILE A 1 92 ? -6.336 -15.859 -11.727 1 98.88 92 ILE A CA 1
ATOM 736 C C . ILE A 1 92 ? -5.25 -15.414 -12.703 1 98.88 92 ILE A C 1
ATOM 738 O O . ILE A 1 92 ? -5.504 -15.281 -13.898 1 98.88 92 ILE A O 1
ATOM 742 N N . ALA A 1 93 ? -4.105 -15.086 -12.172 1 98.88 93 ALA A N 1
ATOM 743 C CA . ALA A 1 93 ? -2.945 -14.828 -13.016 1 98.88 93 ALA A CA 1
ATOM 744 C C . ALA A 1 93 ? -2.207 -16.125 -13.344 1 98.88 93 ALA A C 1
ATOM 746 O O . ALA A 1 93 ? -1.679 -16.781 -12.453 1 98.88 93 ALA A O 1
ATOM 747 N N . PHE A 1 94 ? -2.174 -16.469 -14.594 1 98.94 94 PHE A N 1
ATOM 748 C CA . PHE A 1 94 ? -1.394 -17.594 -15.078 1 98.94 94 PHE A CA 1
ATOM 749 C C . PHE A 1 94 ? -0.004 -17.156 -15.516 1 98.94 94 PHE A C 1
ATOM 751 O O . PHE A 1 94 ? 0.139 -16.406 -16.484 1 98.94 94 PHE A O 1
ATOM 758 N N . MET A 1 95 ? 0.963 -17.594 -14.781 1 98.81 95 MET A N 1
ATOM 759 C CA . MET A 1 95 ? 2.34 -17.156 -15 1 98.81 95 MET A CA 1
ATOM 760 C C . MET A 1 95 ? 3.176 -18.297 -15.602 1 98.81 95 MET A C 1
ATOM 762 O O . MET A 1 95 ? 3.385 -19.312 -14.953 1 98.81 95 MET A O 1
ATOM 766 N N . PHE A 1 96 ? 3.682 -18.062 -16.766 1 98.44 96 PHE A N 1
ATOM 767 C CA . PHE A 1 96 ? 4.449 -19.094 -17.469 1 98.44 96 PHE A CA 1
ATOM 768 C C . PHE A 1 96 ? 5.941 -18.781 -17.406 1 98.44 96 PHE A C 1
ATOM 770 O O . PHE A 1 96 ? 6.395 -17.766 -17.922 1 98.44 96 PHE A O 1
ATOM 777 N N . LEU A 1 97 ? 6.637 -19.625 -16.703 1 97.25 97 LEU A N 1
ATOM 778 C CA . LEU A 1 97 ? 8.094 -19.609 -16.719 1 97.25 97 LEU A CA 1
ATOM 779 C C . LEU A 1 97 ? 8.641 -20.562 -17.766 1 97.25 97 LEU A C 1
ATOM 781 O O . LEU A 1 97 ? 8.555 -21.781 -17.594 1 97.25 97 LEU A O 1
ATOM 785 N N . THR A 1 98 ? 9.25 -20.016 -18.859 1 95.06 98 THR A N 1
ATOM 786 C CA . THR A 1 98 ? 9.586 -20.859 -20.016 1 95.06 98 THR A CA 1
ATOM 787 C C . THR A 1 98 ? 10.984 -20.531 -20.531 1 95.06 98 THR A C 1
ATOM 789 O O . THR A 1 98 ? 11.531 -19.469 -20.219 1 95.06 98 THR A O 1
ATOM 792 N N . LYS A 1 99 ? 11.492 -21.438 -21.234 1 87.69 99 LYS A N 1
ATOM 793 C CA . LYS A 1 99 ? 12.773 -21.203 -21.906 1 87.69 99 LYS A CA 1
ATOM 794 C C . LYS A 1 99 ? 12.578 -20.422 -23.203 1 87.69 99 LYS A C 1
ATOM 796 O O . LYS A 1 99 ? 13.5 -19.734 -23.656 1 87.69 99 LYS A O 1
ATOM 801 N N . GLY A 1 100 ? 11.391 -20.516 -23.766 1 89.81 100 GLY A N 1
ATOM 802 C CA . GLY A 1 100 ? 11.07 -19.875 -25.031 1 89.81 100 GLY A CA 1
ATOM 803 C C . GLY A 1 100 ? 9.648 -20.125 -25.484 1 89.81 100 GLY A C 1
ATOM 804 O O . GLY A 1 100 ? 8.703 -19.594 -24.906 1 89.81 100 GLY A O 1
ATOM 805 N N . PRO A 1 101 ? 9.562 -21.031 -26.484 1 89.81 101 PRO A N 1
ATOM 806 C CA . PRO A 1 101 ? 8.234 -21.25 -27.062 1 89.81 101 PRO A CA 1
ATOM 807 C C . PRO A 1 101 ? 7.281 -21.953 -26.109 1 89.81 101 PRO A C 1
ATOM 809 O O . PRO A 1 101 ? 7.723 -22.656 -25.188 1 89.81 101 PRO A O 1
ATOM 812 N N . LEU A 1 102 ? 6.008 -21.688 -26.312 1 96.12 102 LEU A N 1
ATOM 813 C CA . LEU A 1 102 ? 4.922 -22.406 -25.656 1 96.12 102 LEU A CA 1
ATOM 814 C C . LEU A 1 102 ? 4.23 -23.359 -26.641 1 96.12 102 LEU A C 1
ATOM 816 O O . LEU A 1 102 ? 3.156 -23.031 -27.156 1 96.12 102 LEU A O 1
ATOM 820 N N . PRO A 1 103 ? 4.77 -24.531 -26.766 1 96 103 PRO A N 1
ATOM 821 C CA . PRO A 1 103 ? 4.277 -25.438 -27.812 1 96 103 PRO A CA 1
ATOM 822 C C . PRO A 1 103 ? 2.824 -25.844 -27.609 1 96 103 PRO A C 1
ATOM 824 O O . PRO A 1 103 ? 2.148 -26.25 -28.562 1 96 103 PRO A O 1
ATOM 827 N N . LEU A 1 104 ? 2.369 -25.75 -26.469 1 98 104 LEU A N 1
ATOM 828 C CA . LEU A 1 104 ? 1.015 -26.188 -26.172 1 98 104 LEU A CA 1
ATOM 829 C C . LEU A 1 104 ? 0.047 -25.016 -26.141 1 98 104 LEU A C 1
ATOM 831 O O . LEU A 1 104 ? -1.065 -25.141 -25.609 1 98 104 LEU A O 1
ATOM 835 N N . ALA A 1 105 ? 0.412 -23.875 -26.703 1 97.69 105 ALA A N 1
ATOM 836 C CA . ALA A 1 105 ? -0.352 -22.625 -26.703 1 97.69 105 ALA A CA 1
ATOM 837 C C . ALA A 1 105 ? -1.753 -22.844 -27.266 1 97.69 105 ALA A C 1
ATOM 839 O O . ALA A 1 105 ? -2.734 -22.328 -26.719 1 97.69 105 ALA A O 1
ATOM 840 N N . PRO A 1 106 ? -1.87 -23.656 -28.312 1 97.75 106 PRO A N 1
ATOM 841 C CA . PRO A 1 106 ? -3.217 -23.828 -28.859 1 97.75 106 PRO A CA 1
ATOM 842 C C . PRO A 1 106 ? -4.18 -24.469 -27.875 1 97.75 106 PRO A C 1
ATOM 844 O O . PRO A 1 106 ? -5.375 -24.172 -27.875 1 97.75 106 PRO A O 1
ATOM 847 N N . LEU A 1 107 ? -3.688 -25.406 -27.094 1 98.5 107 LEU A N 1
ATOM 848 C CA . LEU A 1 107 ? -4.523 -26.016 -26.062 1 98.5 107 LEU A CA 1
ATOM 849 C C . LEU A 1 107 ? -4.941 -24.969 -25.016 1 98.5 107 LEU A C 1
ATOM 851 O O . LEU A 1 107 ? -6.105 -24.922 -24.609 1 98.5 107 LEU A O 1
ATOM 855 N N . TRP A 1 108 ? -4.066 -24.125 -24.594 1 98.75 108 TRP A N 1
ATOM 856 C CA . TRP A 1 108 ? -4.34 -23.078 -23.641 1 98.75 108 TRP A CA 1
ATOM 857 C C . TRP A 1 108 ? -5.309 -22.047 -24.219 1 98.75 108 TRP A C 1
ATOM 859 O O . TRP A 1 108 ? -6.18 -21.531 -23.5 1 98.75 108 TRP A O 1
ATOM 869 N N . ASP A 1 109 ? -5.133 -21.734 -25.516 1 98.38 109 ASP A N 1
ATOM 870 C CA . ASP A 1 109 ? -6.074 -20.844 -26.172 1 98.38 109 ASP A CA 1
ATOM 871 C C . ASP A 1 109 ? -7.508 -21.344 -26.031 1 98.38 109 ASP A C 1
ATOM 873 O O . ASP A 1 109 ? -8.414 -20.578 -25.703 1 98.38 109 ASP A O 1
ATOM 877 N N . ARG A 1 110 ? -7.672 -22.641 -26.234 1 98.25 110 ARG A N 1
ATOM 878 C CA . ARG A 1 110 ? -8.992 -23.25 -26.094 1 98.25 110 ARG A CA 1
ATOM 879 C C . ARG A 1 110 ? -9.453 -23.219 -24.641 1 98.25 110 ARG A C 1
ATOM 881 O O . ARG A 1 110 ? -10.617 -22.938 -24.359 1 98.25 110 ARG A O 1
ATOM 888 N N . PHE A 1 111 ? -8.578 -23.453 -23.828 1 98.62 111 PHE A N 1
ATOM 889 C CA . PHE A 1 111 ? -8.852 -23.484 -22.391 1 98.62 111 PHE A CA 1
ATOM 890 C C . PHE A 1 111 ? -9.414 -22.156 -21.906 1 98.62 111 PHE A C 1
ATOM 892 O O . PHE A 1 111 ? -10.383 -22.141 -21.141 1 98.62 111 PHE A O 1
ATOM 899 N N . PHE A 1 112 ? -8.891 -21.047 -22.375 1 98.62 112 PHE A N 1
ATOM 900 C CA . PHE A 1 112 ? -9.234 -19.734 -21.859 1 98.62 112 PHE A CA 1
ATOM 901 C C . PHE A 1 112 ? -10.43 -19.156 -22.609 1 98.62 112 PHE A C 1
ATOM 903 O O . PHE A 1 112 ? -11.023 -18.156 -22.172 1 98.62 112 PHE A O 1
ATOM 910 N N . LYS A 1 113 ? -10.734 -19.75 -23.719 1 97.56 113 LYS A N 1
ATOM 911 C CA . LYS A 1 113 ? -11.766 -19.203 -24.594 1 97.56 113 LYS A CA 1
ATOM 912 C C . LYS A 1 113 ? -13.086 -19.031 -23.844 1 97.56 113 LYS A C 1
ATOM 914 O O . LYS A 1 113 ? -13.562 -19.969 -23.203 1 97.56 113 LYS A O 1
ATOM 919 N N . GLY A 1 114 ? -13.648 -17.828 -23.891 1 97.19 114 GLY A N 1
ATOM 920 C CA . GLY A 1 114 ? -14.953 -17.562 -23.312 1 97.19 114 GLY A CA 1
ATOM 921 C C . GLY A 1 114 ? -14.883 -17.141 -21.859 1 97.19 114 GLY A C 1
ATOM 922 O O . GLY A 1 114 ? -15.914 -16.906 -21.219 1 97.19 114 GLY A O 1
ATOM 923 N N . HIS A 1 115 ? -13.711 -16.969 -21.375 1 98.12 115 HIS A N 1
ATOM 924 C CA . HIS A 1 115 ? -13.562 -16.625 -19.969 1 98.12 115 HIS A CA 1
ATOM 925 C C . HIS A 1 115 ? -12.766 -15.328 -19.797 1 98.12 115 HIS A C 1
ATOM 927 O O . HIS A 1 115 ? -12.109 -15.141 -18.766 1 98.12 115 HIS A O 1
ATOM 933 N N . GLU A 1 116 ? -12.961 -14.508 -20.75 1 95.25 116 GLU A N 1
ATOM 934 C CA . GLU A 1 116 ? -12.281 -13.219 -20.734 1 95.25 116 GLU A CA 1
ATOM 935 C C . GLU A 1 116 ? -12.656 -12.414 -19.484 1 95.25 116 GLU A C 1
ATOM 937 O O . GLU A 1 116 ? -13.828 -12.383 -19.094 1 95.25 116 GLU A O 1
ATOM 942 N N . GLY A 1 117 ? -11.719 -11.836 -18.828 1 95.5 117 GLY A N 1
ATOM 943 C CA . GLY A 1 117 ? -11.961 -11.023 -17.656 1 95.5 117 GLY A CA 1
ATOM 944 C C . GLY A 1 117 ? -11.711 -11.758 -16.359 1 95.5 117 GLY A C 1
ATOM 945 O O . GLY A 1 117 ? -11.664 -11.148 -15.281 1 95.5 117 GLY A O 1
ATOM 946 N N . LEU A 1 118 ? -11.484 -13.078 -16.438 1 98.25 118 LEU A N 1
ATOM 947 C CA . LEU A 1 118 ? -11.32 -13.875 -15.227 1 98.25 118 LEU A CA 1
ATOM 948 C C . LEU A 1 118 ? -9.883 -14.336 -15.062 1 98.25 118 LEU A C 1
ATOM 950 O O . LEU A 1 118 ? -9.547 -15.023 -14.094 1 98.25 118 LEU A O 1
ATOM 954 N N . TYR A 1 119 ? -9.109 -13.922 -16.062 1 98.25 119 TYR A N 1
ATOM 955 C CA . TYR A 1 119 ? -7.715 -14.359 -15.992 1 98.25 119 TYR A CA 1
ATOM 956 C C . TYR A 1 119 ? -6.785 -13.297 -16.562 1 98.25 119 TYR A C 1
ATOM 958 O O . TYR A 1 119 ? -7.234 -12.367 -17.234 1 98.25 119 TYR A O 1
ATOM 966 N N . SER A 1 120 ? -5.559 -13.383 -16.188 1 97.75 120 SER A N 1
ATOM 967 C CA . SER A 1 120 ? -4.43 -12.688 -16.797 1 97.75 120 SER A CA 1
ATOM 968 C C . SER A 1 120 ? -3.293 -13.656 -17.109 1 97.75 120 SER A C 1
ATOM 970 O O . SER A 1 120 ? -3.191 -14.727 -16.5 1 97.75 120 SER A O 1
ATOM 972 N N . ILE A 1 121 ? -2.508 -13.312 -18.094 1 97.94 121 ILE A N 1
ATOM 973 C CA . ILE A 1 121 ? -1.405 -14.172 -18.516 1 97.94 121 ILE A CA 1
ATOM 974 C C . ILE A 1 121 ? -0.097 -13.391 -18.484 1 97.94 121 ILE A C 1
ATOM 976 O O . ILE A 1 121 ? -0.049 -12.234 -18.906 1 97.94 121 ILE A O 1
ATOM 980 N N . TYR A 1 122 ? 0.916 -13.961 -17.969 1 97.5 122 TYR A N 1
ATOM 981 C CA . TYR A 1 122 ? 2.27 -13.422 -17.953 1 97.5 122 TYR A CA 1
ATOM 982 C C . TYR A 1 122 ? 3.285 -14.477 -18.375 1 97.5 122 TYR A C 1
ATOM 984 O O . TYR A 1 122 ? 3.23 -15.617 -17.906 1 97.5 122 TYR A O 1
ATOM 992 N N . VAL A 1 123 ? 4.258 -14.078 -19.203 1 97.06 123 VAL A N 1
ATOM 993 C CA . VAL A 1 123 ? 5.23 -15.039 -19.703 1 97.06 123 VAL A CA 1
ATOM 994 C C . VAL A 1 123 ? 6.645 -14.516 -19.469 1 97.06 123 VAL A C 1
ATOM 996 O O . VAL A 1 123 ? 6.98 -13.398 -19.891 1 97.06 123 VAL A O 1
ATOM 999 N N . HIS A 1 124 ? 7.371 -15.195 -18.734 1 97.12 124 HIS A N 1
ATOM 1000 C CA . HIS A 1 124 ? 8.805 -14.977 -18.609 1 97.12 124 HIS A CA 1
ATOM 1001 C C . HIS A 1 124 ? 9.594 -15.969 -19.469 1 97.12 124 HIS A C 1
ATOM 1003 O O . HIS A 1 124 ? 9.703 -17.141 -19.125 1 97.12 124 HIS A O 1
ATOM 1009 N N . ALA A 1 125 ? 10.148 -15.516 -20.547 1 93.88 125 ALA A N 1
ATOM 1010 C CA . ALA A 1 125 ? 10.969 -16.312 -21.453 1 93.88 125 ALA A CA 1
ATOM 1011 C C . ALA A 1 125 ? 12.391 -15.766 -21.531 1 93.88 125 ALA A C 1
ATOM 1013 O O . ALA A 1 125 ? 12.664 -14.656 -21.078 1 93.88 125 ALA A O 1
ATOM 1014 N N . LEU A 1 126 ? 13.234 -16.609 -22.078 1 89 126 LEU A N 1
ATOM 1015 C CA . LEU A 1 126 ? 14.594 -16.109 -22.266 1 89 126 LEU A CA 1
ATOM 1016 C C . LEU A 1 126 ? 14.594 -14.805 -23.062 1 89 126 LEU A C 1
ATOM 1018 O O . LEU A 1 126 ? 13.812 -14.656 -24.016 1 89 126 LEU A O 1
ATOM 1022 N N . PRO A 1 127 ? 15.43 -13.875 -22.688 1 86.56 127 PRO A N 1
ATOM 1023 C CA . PRO A 1 127 ? 15.414 -12.547 -23.312 1 86.56 127 PRO A CA 1
ATOM 1024 C C . PRO A 1 127 ? 15.57 -12.609 -24.828 1 86.56 127 PRO A C 1
ATOM 1026 O O . PRO A 1 127 ? 15.078 -11.727 -25.547 1 86.56 127 PRO A O 1
ATOM 1029 N N . SER A 1 128 ? 16.156 -13.602 -25.344 1 83.81 128 SER A N 1
ATOM 1030 C CA . SER A 1 128 ? 16.406 -13.719 -26.781 1 83.81 128 SER A CA 1
ATOM 1031 C C . SER A 1 128 ? 15.18 -14.242 -27.516 1 83.81 128 SER A C 1
ATOM 1033 O O . SER A 1 128 ? 15.117 -14.172 -28.75 1 83.81 128 SER A O 1
ATOM 1035 N N . TYR A 1 129 ? 14.273 -14.609 -26.75 1 86.81 129 TYR A N 1
ATOM 1036 C CA . TYR A 1 129 ? 13.078 -15.172 -27.359 1 86.81 129 TYR A CA 1
ATOM 1037 C C . TYR A 1 129 ? 12.016 -14.102 -27.578 1 86.81 129 TYR A C 1
ATOM 1039 O O . TYR A 1 129 ? 11.727 -13.32 -26.672 1 86.81 129 TYR A O 1
ATOM 1047 N N . THR A 1 130 ? 11.531 -13.992 -28.734 1 79.25 130 THR A N 1
ATOM 1048 C CA . THR A 1 130 ? 10.367 -13.164 -29.031 1 79.25 130 THR A CA 1
ATOM 1049 C C . THR A 1 130 ? 9.227 -14.016 -29.578 1 79.25 130 THR A C 1
ATOM 1051 O O . THR A 1 130 ? 9.328 -14.578 -30.672 1 79.25 130 THR A O 1
ATOM 1054 N N . GLY A 1 131 ? 8.258 -14.016 -28.766 1 77.31 131 GLY A N 1
ATOM 1055 C CA . GLY A 1 131 ? 7.125 -14.828 -29.172 1 77.31 131 GLY A CA 1
ATOM 1056 C C . GLY A 1 131 ? 6.277 -14.188 -30.25 1 77.31 131 GLY A C 1
ATOM 1057 O O . GLY A 1 131 ? 6.012 -12.984 -30.203 1 77.31 131 GLY A O 1
ATOM 1058 N N . GLY A 1 132 ? 6.051 -14.758 -31.359 1 83.44 132 GLY A N 1
ATOM 1059 C CA . GLY A 1 132 ? 5.215 -14.266 -32.438 1 83.44 132 GLY A CA 1
ATOM 1060 C C . GLY A 1 132 ? 3.812 -14.844 -32.406 1 83.44 132 GLY A C 1
ATOM 1061 O O . GLY A 1 132 ? 3.316 -15.312 -33.438 1 83.44 132 GLY A O 1
ATOM 1062 N N . TYR A 1 133 ? 3.184 -14.742 -31.219 1 92.19 133 TYR A N 1
ATOM 1063 C CA . TYR A 1 133 ? 1.823 -15.266 -31.156 1 92.19 133 TYR A CA 1
ATOM 1064 C C . TYR A 1 133 ? 0.84 -14.32 -31.828 1 92.19 133 TYR A C 1
ATOM 1066 O O . TYR A 1 133 ? 0.963 -13.102 -31.719 1 92.19 133 TYR A O 1
ATOM 1074 N N . PRO A 1 134 ? -0.126 -14.891 -32.531 1 93.44 134 PRO A N 1
ATOM 1075 C CA . PRO A 1 134 ? -1.11 -14.039 -33.219 1 93.44 134 PRO A CA 1
ATOM 1076 C C . PRO A 1 134 ? -2.029 -13.312 -32.25 1 93.44 134 PRO A C 1
ATOM 1078 O O . PRO A 1 134 ? -2.178 -13.742 -31.094 1 93.44 134 PRO A O 1
ATOM 1081 N N . PRO A 1 135 ? -2.631 -12.25 -32.656 1 93.31 135 PRO A N 1
ATOM 1082 C CA . PRO A 1 135 ? -3.514 -11.469 -31.781 1 93.31 135 PRO A CA 1
ATOM 1083 C C . PRO A 1 135 ? -4.66 -12.297 -31.203 1 93.31 135 PRO A C 1
ATOM 1085 O O . PRO A 1 135 ? -5.211 -11.945 -30.156 1 93.31 135 PRO A O 1
ATOM 1088 N N . SER A 1 136 ? -5.031 -13.375 -31.828 1 95.12 136 SER A N 1
ATOM 1089 C CA . SER A 1 136 ? -6.125 -14.219 -31.344 1 95.12 136 SER A CA 1
ATOM 1090 C C . SER A 1 136 ? -5.672 -15.102 -30.188 1 95.12 136 SER A C 1
ATOM 1092 O O . SER A 1 136 ? -6.504 -15.695 -29.5 1 95.12 136 SER A O 1
ATOM 1094 N N . SER A 1 137 ? -4.426 -15.18 -30 1 96.75 137 SER A N 1
ATOM 1095 C CA . SER A 1 137 ? -3.902 -16.031 -28.938 1 96.75 137 SER A CA 1
ATOM 1096 C C . SER A 1 137 ? -3.924 -15.312 -27.594 1 96.75 137 SER A C 1
ATOM 1098 O O . SER A 1 137 ? -3.67 -14.102 -27.531 1 96.75 137 SER A O 1
ATOM 1100 N N . VAL A 1 138 ? -4.113 -16.047 -26.547 1 96.75 138 VAL A N 1
ATOM 1101 C CA . VAL A 1 138 ? -4.102 -15.484 -25.203 1 96.75 138 VAL A CA 1
ATOM 1102 C C . VAL A 1 138 ? -2.678 -15.094 -24.812 1 96.75 138 VAL A C 1
ATOM 1104 O O . VAL A 1 138 ? -2.469 -14.359 -23.859 1 96.75 138 VAL A O 1
ATOM 1107 N N . PHE A 1 139 ? -1.692 -15.531 -25.609 1 96.44 139 PHE A N 1
ATOM 1108 C CA . PHE A 1 139 ? -0.292 -15.273 -25.297 1 96.44 139 PHE A CA 1
ATOM 1109 C C . PHE A 1 139 ? 0.213 -14.055 -26.062 1 96.44 139 PHE A C 1
ATOM 1111 O O . PHE A 1 139 ? 1.377 -13.672 -25.938 1 96.44 139 PHE A O 1
ATOM 1118 N N . TYR A 1 140 ? -0.657 -13.414 -26.812 1 94.31 140 TYR A N 1
ATOM 1119 C CA . TYR A 1 140 ? -0.291 -12.242 -27.594 1 94.31 140 TYR A CA 1
ATOM 1120 C C . TYR A 1 140 ? 0.17 -11.102 -26.688 1 94.31 140 TYR A C 1
ATOM 1122 O O . TYR A 1 140 ? -0.593 -10.625 -25.859 1 94.31 140 TYR A O 1
ATOM 1130 N N . ARG A 1 141 ? 1.441 -10.688 -26.797 1 91.88 141 ARG A N 1
ATOM 1131 C CA . ARG A 1 141 ? 2.041 -9.57 -26.078 1 91.88 141 ARG A CA 1
ATOM 1132 C C . ARG A 1 141 ? 1.965 -9.781 -24.562 1 91.88 141 ARG A C 1
ATOM 1134 O O . ARG A 1 141 ? 1.625 -8.859 -23.812 1 91.88 141 ARG A O 1
ATOM 1141 N N . ARG A 1 142 ? 2.213 -11.008 -24.141 1 94.81 142 ARG A N 1
ATOM 1142 C CA . ARG A 1 142 ? 2.102 -11.312 -22.719 1 94.81 142 ARG A CA 1
ATOM 1143 C C . ARG A 1 142 ? 3.475 -11.578 -22.109 1 94.81 142 ARG A C 1
ATOM 1145 O O . ARG A 1 142 ? 3.574 -11.969 -20.938 1 94.81 142 ARG A O 1
ATOM 1152 N N . GLN A 1 143 ? 4.457 -11.336 -22.906 1 94.25 143 GLN A N 1
ATOM 1153 C CA . GLN A 1 143 ? 5.82 -11.477 -22.406 1 94.25 143 GLN A CA 1
ATOM 1154 C C . GLN A 1 143 ? 6.211 -10.297 -21.516 1 94.25 143 GLN A C 1
ATOM 1156 O O . GLN A 1 143 ? 5.895 -9.148 -21.844 1 94.25 143 GLN A O 1
ATOM 1161 N N . ILE A 1 144 ? 6.836 -10.547 -20.453 1 94.5 144 ILE A N 1
ATOM 1162 C CA . ILE A 1 144 ? 7.383 -9.5 -19.594 1 94.5 144 ILE A CA 1
ATOM 1163 C C . ILE A 1 144 ? 8.891 -9.375 -19.812 1 94.5 144 ILE A C 1
ATOM 1165 O O . ILE A 1 144 ? 9.516 -10.289 -20.375 1 94.5 144 ILE A O 1
ATOM 1169 N N . PRO A 1 145 ? 9.461 -8.234 -19.453 1 90.38 145 PRO A N 1
ATOM 1170 C CA . PRO A 1 145 ? 10.922 -8.195 -19.484 1 90.38 145 PRO A CA 1
ATOM 1171 C C . PRO A 1 145 ? 11.562 -9.32 -18.656 1 90.38 145 PRO A C 1
ATOM 1173 O O . PRO A 1 145 ? 11.133 -9.586 -17.531 1 90.38 145 PRO A O 1
ATOM 1176 N N . SER A 1 146 ? 12.461 -10.008 -19.328 1 90.44 146 SER A N 1
ATOM 1177 C CA . SER A 1 146 ? 12.984 -11.234 -18.734 1 90.44 146 SER A CA 1
ATOM 1178 C C . SER A 1 146 ? 14.5 -11.164 -18.562 1 90.44 146 SER A C 1
ATOM 1180 O O . SER A 1 146 ? 15.125 -10.188 -18.969 1 90.44 146 SER A O 1
ATOM 1182 N N . GLN A 1 147 ? 14.992 -12.062 -17.812 1 90.19 147 GLN A N 1
ATOM 1183 C CA . GLN A 1 147 ? 16.422 -12.266 -17.609 1 90.19 147 GLN A CA 1
ATOM 1184 C C . GLN A 1 147 ? 16.797 -13.742 -17.766 1 90.19 147 GLN A C 1
ATOM 1186 O O . GLN A 1 147 ? 15.93 -14.609 -17.781 1 90.19 147 GLN A O 1
ATOM 1191 N N . ILE A 1 148 ? 18.094 -13.914 -17.891 1 88.94 148 ILE A N 1
ATOM 1192 C CA . ILE A 1 148 ? 18.578 -15.281 -18.016 1 88.94 148 ILE A CA 1
ATOM 1193 C C . ILE A 1 148 ? 18.359 -16.031 -16.703 1 88.94 148 ILE A C 1
ATOM 1195 O O . ILE A 1 148 ? 18.578 -15.484 -15.625 1 88.94 148 ILE A O 1
ATOM 1199 N N . VAL A 1 149 ? 17.891 -17.203 -16.859 1 89.06 149 VAL A N 1
ATOM 1200 C CA . VAL A 1 149 ? 17.609 -18.062 -15.711 1 89.06 149 VAL A CA 1
ATOM 1201 C C . VAL A 1 149 ? 18.469 -19.312 -15.781 1 89.06 149 VAL A C 1
ATOM 1203 O O . VAL A 1 149 ? 18.594 -19.922 -16.844 1 89.06 149 VAL A O 1
ATOM 1206 N N . GLU A 1 150 ? 19.078 -19.578 -14.672 1 84.12 150 GLU A N 1
ATOM 1207 C CA . GLU A 1 150 ? 19.828 -20.828 -14.531 1 84.12 150 GLU A CA 1
ATOM 1208 C C . GLU A 1 150 ? 19.156 -21.75 -13.508 1 84.12 150 GLU A C 1
ATOM 1210 O O . GLU A 1 150 ? 18.875 -21.328 -12.383 1 84.12 150 GLU A O 1
ATOM 1215 N N . TRP A 1 151 ? 19.047 -23.031 -13.984 1 80.75 151 TRP A N 1
ATOM 1216 C CA . TRP A 1 151 ? 18.344 -23.969 -13.117 1 80.75 151 TRP A CA 1
ATOM 1217 C C . TRP A 1 151 ? 19.109 -24.188 -11.82 1 80.75 151 TRP A C 1
ATOM 1219 O O . TRP A 1 151 ? 20.328 -24.328 -11.828 1 80.75 151 TRP A O 1
ATOM 1229 N N . GLY A 1 152 ? 18.344 -24.188 -10.742 1 81.56 152 GLY A N 1
ATOM 1230 C CA . GLY A 1 152 ? 18.922 -24.469 -9.438 1 81.56 152 GLY A CA 1
ATOM 1231 C C . GLY A 1 152 ? 19.562 -23.25 -8.797 1 81.56 152 GLY A C 1
ATOM 1232 O O . GLY A 1 152 ? 19.984 -23.297 -7.641 1 81.56 152 GLY A O 1
ATOM 1233 N N . ARG A 1 153 ? 19.578 -22.203 -9.555 1 89.56 153 ARG A N 1
ATOM 1234 C CA . ARG A 1 153 ? 20.172 -20.984 -9.031 1 89.56 153 ARG A CA 1
ATOM 1235 C C . ARG A 1 153 ? 19.109 -19.969 -8.633 1 89.56 153 ARG A C 1
ATOM 1237 O O . ARG A 1 153 ? 17.922 -20.141 -8.969 1 89.56 153 ARG A O 1
ATOM 1244 N N . MET A 1 154 ? 19.594 -19.016 -7.93 1 95.31 154 MET A N 1
ATOM 1245 C CA . MET A 1 154 ? 18.641 -18.031 -7.406 1 95.31 154 MET A CA 1
ATOM 1246 C C . MET A 1 154 ? 17.953 -17.297 -8.539 1 95.31 154 MET A C 1
ATOM 1248 O O . MET A 1 154 ? 16.844 -16.766 -8.359 1 95.31 154 MET A O 1
ATOM 1252 N N . SER A 1 155 ? 18.562 -17.328 -9.68 1 94.69 155 SER A N 1
ATOM 1253 C CA . SER A 1 155 ? 17.984 -16.641 -10.828 1 94.69 155 SER A CA 1
ATOM 1254 C C . SER A 1 155 ? 16.594 -17.203 -11.156 1 94.69 155 SER A C 1
ATOM 1256 O O . SER A 1 155 ? 15.742 -16.5 -11.688 1 94.69 155 SER A O 1
ATOM 1258 N N . MET A 1 156 ? 16.359 -18.484 -10.852 1 94.94 156 MET A N 1
ATOM 1259 C CA . MET A 1 156 ? 15.047 -19.109 -11.031 1 94.94 156 MET A CA 1
ATOM 1260 C C . MET A 1 156 ? 14.008 -18.438 -10.133 1 94.94 156 MET A C 1
ATOM 1262 O O . MET A 1 156 ? 12.93 -18.062 -10.594 1 94.94 156 MET A O 1
ATOM 1266 N N . CYS A 1 157 ? 14.375 -18.281 -8.906 1 97.25 157 CYS A N 1
ATOM 1267 C CA . CYS A 1 157 ? 13.469 -17.656 -7.949 1 97.25 157 CYS A CA 1
ATOM 1268 C C . CYS A 1 157 ? 13.266 -16.188 -8.281 1 97.25 157 CYS A C 1
ATOM 1270 O O . CYS A 1 157 ? 12.18 -15.641 -8.07 1 97.25 157 CYS A O 1
ATOM 1272 N N . GLU A 1 158 ? 14.297 -15.57 -8.812 1 97.56 158 GLU A N 1
ATOM 1273 C CA . GLU A 1 158 ? 14.188 -14.172 -9.219 1 97.56 158 GLU A CA 1
ATOM 1274 C C . GLU A 1 158 ? 13.234 -14.016 -10.398 1 97.56 158 GLU A C 1
ATOM 1276 O O . GLU A 1 158 ? 12.477 -13.047 -10.469 1 97.56 158 GLU A O 1
ATOM 1281 N N . ALA A 1 159 ? 13.266 -14.977 -11.266 1 97.5 159 ALA A N 1
ATOM 1282 C CA . ALA A 1 159 ? 12.312 -14.977 -12.367 1 97.5 159 ALA A CA 1
ATOM 1283 C C . ALA A 1 159 ? 10.883 -15.141 -11.859 1 97.5 159 ALA A C 1
ATOM 1285 O O . ALA A 1 159 ? 9.961 -14.484 -12.352 1 97.5 159 ALA A O 1
ATOM 1286 N N . GLU A 1 160 ? 10.703 -15.977 -10.922 1 98.25 160 GLU A N 1
ATOM 1287 C CA . GLU A 1 160 ? 9.391 -16.172 -10.305 1 98.25 160 GLU A CA 1
ATOM 1288 C C . GLU A 1 160 ? 8.914 -14.914 -9.602 1 98.25 160 GLU A C 1
ATOM 1290 O O . GLU A 1 160 ? 7.742 -14.539 -9.711 1 98.25 160 GLU A O 1
ATOM 1295 N N . ARG A 1 161 ? 9.789 -14.273 -8.914 1 98.5 161 ARG A N 1
ATOM 1296 C CA . ARG A 1 161 ? 9.461 -13.008 -8.266 1 98.5 161 ARG A CA 1
ATOM 1297 C C . ARG A 1 161 ? 9.062 -11.953 -9.297 1 98.5 161 ARG A C 1
ATOM 1299 O O . ARG A 1 161 ? 8.148 -11.156 -9.055 1 98.5 161 ARG A O 1
ATOM 1306 N N . ARG A 1 162 ? 9.758 -11.93 -10.414 1 97.94 162 ARG A N 1
ATOM 1307 C CA . ARG A 1 162 ? 9.43 -11 -11.484 1 97.94 162 ARG A CA 1
ATOM 1308 C C . ARG A 1 162 ? 8.023 -11.258 -12.023 1 97.94 162 ARG A C 1
ATOM 1310 O O . ARG A 1 162 ? 7.258 -10.32 -12.242 1 97.94 162 ARG A O 1
ATOM 1317 N N . LEU A 1 163 ? 7.73 -12.484 -12.195 1 98.62 163 LEU A N 1
ATOM 1318 C CA . LEU A 1 163 ? 6.398 -12.859 -12.648 1 98.62 163 LEU A CA 1
ATOM 1319 C C . LEU A 1 163 ? 5.336 -12.43 -11.648 1 98.62 163 LEU A C 1
ATOM 1321 O O . LEU A 1 163 ? 4.34 -11.805 -12.016 1 98.62 163 LEU A O 1
ATOM 1325 N N . LEU A 1 164 ? 5.574 -12.734 -10.398 1 98.88 164 LEU A N 1
ATOM 1326 C CA . LEU A 1 164 ? 4.645 -12.359 -9.344 1 98.88 164 LEU A CA 1
ATOM 1327 C C . LEU A 1 164 ? 4.457 -10.844 -9.297 1 98.88 164 LEU A C 1
ATOM 1329 O O . LEU A 1 164 ? 3.33 -10.352 -9.203 1 98.88 164 LEU A O 1
ATOM 1333 N N . ALA A 1 165 ? 5.539 -10.156 -9.375 1 98.38 165 ALA A N 1
ATOM 1334 C CA . ALA A 1 165 ? 5.496 -8.703 -9.297 1 98.38 165 ALA A CA 1
ATOM 1335 C C . ALA A 1 165 ? 4.684 -8.117 -10.453 1 98.38 165 ALA A C 1
ATOM 1337 O O . ALA A 1 165 ? 3.852 -7.23 -10.242 1 98.38 165 ALA A O 1
ATOM 1338 N N . ASN A 1 166 ? 4.949 -8.602 -11.641 1 97.75 166 ASN A N 1
ATOM 1339 C CA . ASN A 1 166 ? 4.18 -8.125 -12.789 1 97.75 166 ASN A CA 1
ATOM 1340 C C . ASN A 1 166 ? 2.693 -8.43 -12.625 1 97.75 166 ASN A C 1
ATOM 1342 O O . ASN A 1 166 ? 1.847 -7.59 -12.93 1 97.75 166 ASN A O 1
ATOM 1346 N N . ALA A 1 167 ? 2.389 -9.578 -12.148 1 98.38 167 ALA A N 1
ATOM 1347 C CA . ALA A 1 167 ? 0.994 -9.969 -11.953 1 98.38 167 ALA A CA 1
ATOM 1348 C C . ALA A 1 167 ? 0.321 -9.094 -10.906 1 98.38 167 ALA A C 1
ATOM 1350 O O . ALA A 1 167 ? -0.861 -8.766 -11.023 1 98.38 167 ALA A O 1
ATOM 1351 N N . LEU A 1 168 ? 1.056 -8.672 -9.922 1 97.81 168 LEU A N 1
ATOM 1352 C CA . LEU A 1 168 ? 0.522 -7.91 -8.797 1 97.81 168 LEU A CA 1
ATOM 1353 C C . LEU A 1 168 ? 0.2 -6.48 -9.219 1 97.81 168 LEU A C 1
ATOM 1355 O O . LEU A 1 168 ? -0.503 -5.762 -8.5 1 97.81 168 LEU A O 1
ATOM 1359 N N . LEU A 1 169 ? 0.713 -6.062 -10.391 1 95.44 169 LEU A N 1
ATOM 1360 C CA . LEU A 1 169 ? 0.413 -4.715 -10.859 1 95.44 169 LEU A CA 1
ATOM 1361 C C . LEU A 1 169 ? -1.054 -4.594 -11.258 1 95.44 169 LEU A C 1
ATOM 1363 O O . LEU A 1 169 ? -1.574 -3.484 -11.391 1 95.44 169 LEU A O 1
ATOM 1367 N N . ASP A 1 170 ? -1.669 -5.719 -11.492 1 95.88 170 ASP A N 1
ATOM 1368 C CA . ASP A 1 170 ? -3.115 -5.75 -11.688 1 95.88 170 ASP A CA 1
ATOM 1369 C C . ASP A 1 170 ? -3.84 -6.055 -10.383 1 95.88 170 ASP A C 1
ATOM 1371 O O . ASP A 1 170 ? -3.76 -7.172 -9.867 1 95.88 170 ASP A O 1
ATOM 1375 N N . ILE A 1 171 ? -4.566 -5.121 -9.914 1 94.56 171 ILE A N 1
ATOM 1376 C CA . ILE A 1 171 ? -5.203 -5.199 -8.602 1 94.56 171 ILE A CA 1
ATOM 1377 C C . ILE A 1 171 ? -6.262 -6.305 -8.609 1 94.56 171 ILE A C 1
ATOM 1379 O O . ILE A 1 171 ? -6.684 -6.773 -7.551 1 94.56 171 ILE A O 1
ATOM 1383 N N . SER A 1 172 ? -6.711 -6.723 -9.773 1 96.31 172 SER A N 1
ATOM 1384 C CA . SER A 1 172 ? -7.762 -7.734 -9.867 1 96.31 172 SER A CA 1
ATOM 1385 C C . SER A 1 172 ? -7.191 -9.141 -9.719 1 96.31 172 SER A C 1
ATOM 1387 O O . SER A 1 172 ? -7.938 -10.094 -9.5 1 96.31 172 SER A O 1
ATOM 1389 N N . ASN A 1 173 ? -5.875 -9.312 -9.922 1 98.31 173 ASN A N 1
ATOM 1390 C CA . ASN A 1 173 ? -5.273 -10.625 -9.75 1 98.31 173 ASN A CA 1
ATOM 1391 C C . ASN A 1 173 ? -5.258 -11.039 -8.281 1 98.31 173 ASN A C 1
ATOM 1393 O O . ASN A 1 173 ? -4.535 -10.453 -7.473 1 98.31 173 ASN A O 1
ATOM 1397 N N . GLU A 1 174 ? -6.012 -12.086 -7.98 1 98.56 174 GLU A N 1
ATOM 1398 C CA . GLU A 1 174 ? -6.125 -12.555 -6.602 1 98.56 174 GLU A CA 1
ATOM 1399 C C . GLU A 1 174 ? -5.32 -13.828 -6.379 1 98.56 174 GLU A C 1
ATOM 1401 O O . GLU A 1 174 ? -4.785 -14.047 -5.289 1 98.56 174 GLU A O 1
ATOM 1406 N N . TRP A 1 175 ? -5.316 -14.641 -7.367 1 98.88 175 TRP A N 1
ATOM 1407 C CA . TRP A 1 175 ? -4.586 -15.898 -7.301 1 98.88 175 TRP A CA 1
ATOM 1408 C C . TRP A 1 175 ? -3.562 -16 -8.422 1 98.88 175 TRP A C 1
ATOM 1410 O O . TRP A 1 175 ? -3.83 -15.586 -9.555 1 98.88 175 TRP A O 1
ATOM 1420 N N . LEU A 1 176 ? -2.389 -16.438 -8.094 1 98.94 176 LEU A N 1
ATOM 1421 C CA . LEU A 1 176 ? -1.276 -16.484 -9.039 1 98.94 176 LEU A CA 1
ATOM 1422 C C . LEU A 1 176 ? -0.721 -17.906 -9.141 1 98.94 176 LEU A C 1
ATOM 1424 O O . LEU A 1 176 ? -0.365 -18.516 -8.125 1 98.94 176 LEU A O 1
ATOM 1428 N N . ILE A 1 177 ? -0.622 -18.422 -10.336 1 98.94 177 ILE A N 1
ATOM 1429 C CA . ILE A 1 177 ? -0.224 -19.812 -10.578 1 98.94 177 ILE A CA 1
ATOM 1430 C C . ILE A 1 177 ? 1.043 -19.844 -11.43 1 98.94 177 ILE A C 1
ATOM 1432 O O . ILE A 1 177 ? 1.116 -19.188 -12.469 1 98.94 177 ILE A O 1
ATOM 1436 N N . LEU A 1 178 ? 1.991 -20.562 -10.961 1 98.94 178 LEU A N 1
ATOM 1437 C CA . LEU A 1 178 ? 3.217 -20.75 -11.727 1 98.94 178 LEU A CA 1
ATOM 1438 C C . LEU A 1 178 ? 3.135 -22 -12.586 1 98.94 178 LEU A C 1
ATOM 1440 O O . LEU A 1 178 ? 2.859 -23.094 -12.078 1 98.94 178 LEU A O 1
ATOM 1444 N N . LEU A 1 179 ? 3.4 -21.875 -13.906 1 98.69 179 LEU A N 1
ATOM 1445 C CA . LEU A 1 179 ? 3.352 -22.953 -14.883 1 98.69 179 LEU A CA 1
ATOM 1446 C C . LEU A 1 179 ? 4.582 -22.938 -15.781 1 98.69 179 LEU A C 1
ATOM 1448 O O . LEU A 1 179 ? 5.277 -21.922 -15.867 1 98.69 179 LEU A O 1
ATOM 1452 N N . SER A 1 180 ? 4.844 -24.062 -16.375 1 97.19 180 SER A N 1
ATOM 1453 C CA . SER A 1 180 ? 5.891 -24.156 -17.391 1 97.19 180 SER A CA 1
ATOM 1454 C C . SER A 1 180 ? 5.297 -24.328 -18.781 1 97.19 180 SER A C 1
ATOM 1456 O O . SER A 1 180 ? 4.082 -24.453 -18.938 1 97.19 180 SER A O 1
ATOM 1458 N N . GLU A 1 181 ? 6.156 -24.328 -19.797 1 96.88 181 GLU A N 1
ATOM 1459 C CA . GLU A 1 181 ? 5.746 -24.531 -21.172 1 96.88 181 GLU A CA 1
ATOM 1460 C C . GLU A 1 181 ? 5.234 -25.953 -21.391 1 96.88 181 GLU A C 1
ATOM 1462 O O . GLU A 1 181 ? 4.574 -26.234 -22.391 1 96.88 181 GLU A O 1
ATOM 1467 N N . SER A 1 182 ? 5.543 -26.844 -20.406 1 98 182 SER A N 1
ATOM 1468 C CA . SER A 1 182 ? 5.191 -28.25 -20.578 1 98 182 SER A CA 1
ATOM 1469 C C . SER A 1 182 ? 3.984 -28.625 -19.734 1 98 182 SER A C 1
ATOM 1471 O O . SER A 1 182 ? 3.682 -29.812 -19.562 1 98 182 SER A O 1
ATOM 1473 N N . CYS A 1 183 ? 3.303 -27.625 -19.203 1 98.5 183 CYS A N 1
ATOM 1474 C CA . CYS A 1 183 ? 2.121 -27.844 -18.391 1 98.5 183 CYS A CA 1
ATOM 1475 C C . CYS A 1 183 ? 0.857 -27.859 -19.234 1 98.5 183 CYS A C 1
ATOM 1477 O O . CYS A 1 183 ? 0.786 -27.172 -20.266 1 98.5 183 CYS A O 1
ATOM 1479 N N . ILE A 1 184 ? -0.106 -28.625 -18.781 1 98.75 184 ILE A N 1
ATOM 1480 C CA . ILE A 1 184 ? -1.45 -28.609 -19.359 1 98.75 184 ILE A CA 1
ATOM 1481 C C . ILE A 1 184 ? -2.482 -28.516 -18.234 1 98.75 184 ILE A C 1
ATOM 1483 O O . ILE A 1 184 ? -2.209 -28.922 -17.094 1 98.75 184 ILE A O 1
ATOM 1487 N N . PRO A 1 185 ? -3.631 -27.953 -18.516 1 98.81 185 PRO A N 1
ATOM 1488 C CA . PRO A 1 185 ? -4.734 -28.047 -17.562 1 98.81 185 PRO A CA 1
ATOM 1489 C C . PRO A 1 185 ? -5.391 -29.422 -17.562 1 98.81 185 PRO A C 1
ATOM 1491 O O . PRO A 1 185 ? -5.5 -30.062 -18.609 1 98.81 185 PRO A O 1
ATOM 1494 N N . LEU A 1 186 ? -5.859 -29.812 -16.406 1 98.38 186 LEU A N 1
ATOM 1495 C CA . LEU A 1 186 ? -6.48 -31.141 -16.281 1 98.38 186 LEU A CA 1
ATOM 1496 C C . LEU A 1 186 ? -8 -31.016 -16.25 1 98.38 186 LEU A C 1
ATOM 1498 O O . LEU A 1 186 ? -8.703 -32.031 -16.344 1 98.38 186 LEU A O 1
ATOM 1502 N N . TYR A 1 187 ? -8.492 -29.844 -16.047 1 98.12 187 TYR A N 1
ATOM 1503 C CA . TYR A 1 187 ? -9.914 -29.516 -16.031 1 98.12 187 TYR A CA 1
ATOM 1504 C C . TYR A 1 187 ? -10.203 -28.25 -16.828 1 98.12 187 TYR A C 1
ATOM 1506 O O . TYR A 1 187 ? -9.281 -27.516 -17.203 1 98.12 187 TYR A O 1
ATOM 1514 N N . ASN A 1 188 ? -11.461 -28.062 -17.156 1 98.12 188 ASN A N 1
ATOM 1515 C CA . ASN A 1 188 ? -11.805 -26.828 -17.859 1 98.12 188 ASN A CA 1
ATOM 1516 C C . ASN A 1 188 ? -11.648 -25.609 -16.938 1 98.12 188 ASN A C 1
ATOM 1518 O O . ASN A 1 188 ? -11.43 -25.766 -15.734 1 98.12 188 ASN A O 1
ATOM 1522 N N . PHE A 1 189 ? -11.766 -24.484 -17.5 1 98.69 189 PHE A N 1
ATOM 1523 C CA . PHE A 1 189 ? -11.461 -23.234 -16.812 1 98.69 189 PHE A CA 1
ATOM 1524 C C . PHE A 1 189 ? -12.406 -23.016 -15.633 1 98.69 189 PHE A C 1
ATOM 1526 O O . PHE A 1 189 ? -11.984 -22.625 -14.547 1 98.69 189 PHE A O 1
ATOM 1533 N N . SER A 1 190 ? -13.664 -23.266 -15.836 1 98.5 190 SER A N 1
ATOM 1534 C CA . SER A 1 190 ? -14.656 -23 -14.805 1 98.5 190 SER A CA 1
ATOM 1535 C C . SER A 1 190 ? -14.375 -23.797 -13.539 1 98.5 190 SER A C 1
ATOM 1537 O O . SER A 1 190 ? -14.461 -23.281 -12.43 1 98.5 190 SER A O 1
ATOM 1539 N N . ILE A 1 191 ? -13.984 -25.016 -13.734 1 98.19 191 ILE A N 1
ATOM 1540 C CA . ILE A 1 191 ? -13.695 -25.891 -12.602 1 98.19 191 ILE A CA 1
ATOM 1541 C C . ILE A 1 191 ? -12.461 -25.375 -11.859 1 98.19 191 ILE A C 1
ATOM 1543 O O . ILE A 1 191 ? -12.469 -25.266 -10.633 1 98.19 191 ILE A O 1
ATOM 1547 N N . ILE A 1 192 ? -11.5 -25.016 -12.594 1 98.81 192 ILE A N 1
ATOM 1548 C CA . ILE A 1 192 ? -10.25 -24.547 -11.992 1 98.81 192 ILE A CA 1
ATOM 1549 C C . ILE A 1 192 ? -10.492 -23.219 -11.273 1 98.81 192 ILE A C 1
ATOM 1551 O O . ILE A 1 192 ? -10.055 -23.047 -10.133 1 98.81 192 ILE A O 1
ATOM 1555 N N . TYR A 1 193 ? -11.203 -22.359 -11.891 1 98.81 193 TYR A N 1
ATOM 1556 C CA . TYR A 1 193 ? -11.5 -21.062 -11.289 1 98.81 193 TYR A CA 1
ATOM 1557 C C . TYR A 1 193 ? -12.242 -21.219 -9.969 1 98.81 193 TYR A C 1
ATOM 1559 O O . TYR A 1 193 ? -11.875 -20.609 -8.961 1 98.81 193 TYR A O 1
ATOM 1567 N N . HIS A 1 194 ? -13.211 -22.062 -9.945 1 98.5 194 HIS A N 1
ATOM 1568 C CA . HIS A 1 194 ? -14.016 -22.25 -8.742 1 98.5 194 HIS A CA 1
ATOM 1569 C C . HIS A 1 194 ? -13.219 -22.953 -7.648 1 98.5 194 HIS A C 1
ATOM 1571 O O . HIS A 1 194 ? -13.336 -22.594 -6.473 1 98.5 194 HIS A O 1
ATOM 1577 N N . TYR A 1 195 ? -12.453 -23.906 -8.086 1 98.62 195 TYR A N 1
ATOM 1578 C CA . TYR A 1 195 ? -11.625 -24.641 -7.125 1 98.62 195 TYR A CA 1
ATOM 1579 C C . TYR A 1 195 ? -10.68 -23.688 -6.395 1 98.62 195 TYR A C 1
ATOM 1581 O O . TYR A 1 195 ? -10.578 -23.734 -5.164 1 98.62 195 TYR A O 1
ATOM 1589 N N . ILE A 1 196 ? -10.086 -22.828 -7.105 1 98.75 196 ILE A N 1
ATOM 1590 C CA . ILE A 1 196 ? -9.07 -21.938 -6.559 1 98.75 196 ILE A CA 1
ATOM 1591 C C . ILE A 1 196 ? -9.742 -20.797 -5.793 1 98.75 196 ILE A C 1
ATOM 1593 O O . ILE A 1 196 ? -9.328 -20.469 -4.68 1 98.75 196 ILE A O 1
ATOM 1597 N N . SER A 1 197 ? -10.789 -20.234 -6.301 1 98.44 197 SER A N 1
ATOM 1598 C CA . SER A 1 197 ? -11.422 -19.062 -5.715 1 98.44 197 SER A CA 1
ATOM 1599 C C . SER A 1 197 ? -12.133 -19.422 -4.41 1 98.44 197 SER A C 1
ATOM 1601 O O . SER A 1 197 ? -12.352 -18.547 -3.562 1 98.44 197 SER A O 1
ATOM 1603 N N . ARG A 1 198 ? -12.406 -20.672 -4.211 1 98.25 198 ARG A N 1
ATOM 1604 C CA . ARG A 1 198 ? -13.148 -21.062 -3.02 1 98.25 198 ARG A CA 1
ATOM 1605 C C . ARG A 1 198 ? -12.227 -21.672 -1.967 1 98.25 198 ARG A C 1
ATOM 1607 O O . ARG A 1 198 ? -12.656 -22 -0.86 1 98.25 198 ARG A O 1
ATOM 1614 N N . SER A 1 199 ? -11.016 -21.797 -2.332 1 98.5 199 SER A N 1
ATOM 1615 C CA . SER A 1 199 ? -10.078 -22.406 -1.389 1 98.5 199 SER A CA 1
ATOM 1616 C C . SER A 1 199 ? -9.711 -21.422 -0.275 1 98.5 199 SER A C 1
ATOM 1618 O O . SER A 1 199 ? -9.5 -20.234 -0.527 1 98.5 199 SER A O 1
ATOM 1620 N N . LYS A 1 200 ? -9.508 -21.969 0.877 1 97.88 200 LYS A N 1
ATOM 1621 C CA . LYS A 1 200 ? -9.047 -21.188 2.02 1 97.88 200 LYS A CA 1
ATOM 1622 C C . LYS A 1 200 ? -7.523 -21.141 2.074 1 97.88 200 LYS A C 1
ATOM 1624 O O . LYS A 1 200 ? -6.949 -20.375 2.85 1 97.88 200 LYS A O 1
ATOM 1629 N N . TYR A 1 201 ? -6.918 -21.953 1.217 1 98.44 201 TYR A N 1
ATOM 1630 C CA . TYR A 1 201 ? -5.473 -22.125 1.299 1 98.44 201 TYR A CA 1
ATOM 1631 C C . TYR A 1 201 ? -4.816 -21.859 -0.051 1 98.44 201 TYR A C 1
ATOM 1633 O O . TYR A 1 201 ? -5.473 -21.938 -1.093 1 98.44 201 TYR A O 1
ATOM 1641 N N . SER A 1 202 ? -3.57 -21.469 0.015 1 98.69 202 SER A N 1
ATOM 1642 C CA . SER A 1 202 ? -2.697 -21.484 -1.155 1 98.69 202 SER A CA 1
ATOM 1643 C C . SER A 1 202 ? -2.018 -22.844 -1.311 1 98.69 202 SER A C 1
ATOM 1645 O O . SER A 1 202 ? -1.875 -23.594 -0.338 1 98.69 202 SER A O 1
ATOM 1647 N N . PHE A 1 203 ? -1.614 -23.141 -2.51 1 98.75 203 PHE A N 1
ATOM 1648 C CA . PHE A 1 203 ? -1.125 -24.469 -2.82 1 98.75 203 PHE A CA 1
ATOM 1649 C C . PHE A 1 203 ? 0.365 -24.453 -3.137 1 98.75 203 PHE A C 1
ATOM 1651 O O . PHE A 1 203 ? 0.756 -24.406 -4.305 1 98.75 203 PHE A O 1
ATOM 1658 N N . MET A 1 204 ? 1.09 -24.469 -2.082 1 96.56 204 MET A N 1
ATOM 1659 C CA . MET A 1 204 ? 2.545 -24.594 -2.053 1 96.56 204 MET A CA 1
ATOM 1660 C C . MET A 1 204 ? 2.969 -25.906 -1.41 1 96.56 204 MET A C 1
ATOM 1662 O O . MET A 1 204 ? 2.646 -26.172 -0.25 1 96.56 204 MET A O 1
ATOM 1666 N N . GLY A 1 205 ? 3.645 -26.766 -2.213 1 96.62 205 GLY A N 1
ATOM 1667 C CA . GLY A 1 205 ? 4.242 -27.906 -1.556 1 96.62 205 GLY A CA 1
ATOM 1668 C C . GLY A 1 205 ? 5.297 -27.531 -0.533 1 96.62 205 GLY A C 1
ATOM 1669 O O . GLY A 1 205 ? 6.211 -26.766 -0.832 1 96.62 205 GLY A O 1
ATOM 1670 N N . SER A 1 206 ? 5.156 -28.016 0.712 1 97.25 206 SER A N 1
ATOM 1671 C CA . SER A 1 206 ? 6.102 -27.719 1.781 1 97.25 206 SER A CA 1
ATOM 1672 C C . SER A 1 206 ? 6.168 -28.859 2.791 1 97.25 206 SER A C 1
ATOM 1674 O O . SER A 1 206 ? 5.266 -29.016 3.615 1 97.25 206 SER A O 1
ATOM 1676 N N . PHE A 1 207 ? 7.25 -29.547 2.764 1 96.75 207 PHE A N 1
ATOM 1677 C CA . PHE A 1 207 ? 7.352 -30.703 3.645 1 96.75 207 PHE A CA 1
ATOM 1678 C C . PHE A 1 207 ? 8.75 -30.812 4.246 1 96.75 207 PHE A C 1
ATOM 1680 O O . PHE A 1 207 ? 9.711 -30.281 3.682 1 96.75 207 PHE A O 1
ATOM 1687 N N . ASP A 1 208 ? 8.766 -31.391 5.402 1 97.69 208 ASP A N 1
ATOM 1688 C CA . ASP A 1 208 ? 10.039 -31.75 6.023 1 97.69 208 ASP A CA 1
ATOM 1689 C C . ASP A 1 208 ? 10.547 -33.094 5.5 1 97.69 208 ASP A C 1
ATOM 1691 O O . ASP A 1 208 ? 10.078 -34.156 5.93 1 97.69 208 ASP A O 1
ATOM 1695 N N . GLU A 1 209 ? 11.508 -33.062 4.617 1 95.75 209 GLU A N 1
ATOM 1696 C CA . GLU A 1 209 ? 12.07 -34.281 4.023 1 95.75 209 GLU A CA 1
ATOM 1697 C C . GLU A 1 209 ? 13.422 -34.625 4.648 1 95.75 209 GLU A C 1
ATOM 1699 O O . GLU A 1 209 ? 14.422 -33.938 4.375 1 95.75 209 GLU A O 1
ATOM 1704 N N . PRO A 1 210 ? 13.508 -35.594 5.43 1 95.56 210 PRO A N 1
ATOM 1705 C CA . PRO A 1 210 ? 14.727 -35.906 6.18 1 95.56 210 PRO A CA 1
ATOM 1706 C C . PRO A 1 210 ? 15.859 -36.406 5.289 1 95.56 210 PRO A C 1
ATOM 1708 O O . PRO A 1 210 ? 17.031 -36.344 5.676 1 95.56 210 PRO A O 1
ATOM 1711 N N . GLY A 1 211 ? 15.727 -36.781 4.141 1 93.75 211 GLY A N 1
ATOM 1712 C CA . GLY A 1 211 ? 16.703 -37.406 3.273 1 93.75 211 GLY A CA 1
ATOM 1713 C C . GLY A 1 211 ? 17.688 -36.438 2.656 1 93.75 211 GLY A C 1
ATOM 1714 O O . GLY A 1 211 ? 17.719 -35.281 3.025 1 93.75 211 GLY A O 1
ATOM 1715 N N . PRO A 1 212 ? 18.531 -36.969 1.848 1 93.38 212 PRO A N 1
ATOM 1716 C CA . PRO A 1 212 ? 19.625 -36.188 1.257 1 93.38 212 PRO A CA 1
ATOM 1717 C C . PRO A 1 212 ? 19.109 -35.062 0.355 1 93.38 212 PRO A C 1
ATOM 1719 O O . PRO A 1 212 ? 19.812 -34.094 0.129 1 93.38 212 PRO A O 1
ATOM 1722 N N . TYR A 1 213 ? 17.906 -35.25 -0.069 1 91.94 213 TYR A N 1
ATOM 1723 C CA . TYR A 1 213 ? 17.375 -34.25 -1.007 1 91.94 213 TYR A CA 1
ATOM 1724 C C . TYR A 1 213 ? 16.547 -33.219 -0.287 1 91.94 213 TYR A C 1
ATOM 1726 O O . TYR A 1 213 ? 16.078 -32.25 -0.901 1 91.94 213 TYR A O 1
ATOM 1734 N N . GLY A 1 214 ? 16.312 -33.406 0.965 1 95.25 214 GLY A N 1
ATOM 1735 C CA . GLY A 1 214 ? 15.648 -32.469 1.83 1 95.25 214 GLY A CA 1
ATOM 1736 C C . GLY A 1 214 ? 16.578 -31.828 2.842 1 95.25 214 GLY A C 1
ATOM 1737 O O . GLY A 1 214 ? 17.344 -30.922 2.502 1 95.25 214 GLY A O 1
ATOM 1738 N N . ARG A 1 215 ? 16.609 -32.375 4.02 1 97.06 215 ARG A N 1
ATOM 1739 C CA . ARG A 1 215 ? 17.469 -31.875 5.09 1 97.06 215 ARG A CA 1
ATOM 1740 C C . ARG A 1 215 ? 18.938 -31.938 4.699 1 97.06 215 ARG A C 1
ATOM 1742 O O . ARG A 1 215 ? 19.75 -31.141 5.176 1 97.06 215 ARG A O 1
ATOM 1749 N N . GLY A 1 216 ? 19.234 -32.906 3.869 1 96.69 216 GLY A N 1
ATOM 1750 C CA . GLY A 1 216 ? 20.625 -33.062 3.434 1 96.69 216 GLY A CA 1
ATOM 1751 C C . GLY A 1 216 ? 21.141 -31.859 2.656 1 96.69 216 GLY A C 1
ATOM 1752 O O . GLY A 1 216 ? 22.344 -31.688 2.508 1 96.69 216 GLY A O 1
ATOM 1753 N N . ARG A 1 217 ? 20.281 -31.031 2.178 1 97.06 217 ARG A N 1
ATOM 1754 C CA . ARG A 1 217 ? 20.672 -29.859 1.386 1 97.06 217 ARG A CA 1
ATOM 1755 C C . ARG A 1 217 ? 20.75 -28.609 2.252 1 97.06 217 ARG A C 1
ATOM 1757 O O . ARG A 1 217 ? 21.078 -27.531 1.763 1 97.06 217 ARG A O 1
ATOM 1764 N N . TYR A 1 218 ? 20.547 -28.75 3.562 1 97.69 218 TYR A N 1
ATOM 1765 C CA . TYR A 1 218 ? 20.531 -27.625 4.488 1 97.69 218 TYR A CA 1
ATOM 1766 C C . TYR A 1 218 ? 21.953 -27.172 4.812 1 97.69 218 TYR A C 1
ATOM 1768 O O . TYR A 1 218 ? 22.844 -28 4.992 1 97.69 218 TYR A O 1
ATOM 1776 N N . ASN A 1 219 ? 22.188 -25.922 4.816 1 97.69 219 ASN A N 1
ATOM 1777 C CA . ASN A 1 219 ? 23.438 -25.297 5.242 1 97.69 219 ASN A CA 1
ATOM 1778 C C . ASN A 1 219 ? 23.266 -24.562 6.574 1 97.69 219 ASN A C 1
ATOM 1780 O O . ASN A 1 219 ? 22.469 -23.641 6.68 1 97.69 219 ASN A O 1
ATOM 1784 N N . HIS A 1 220 ? 24.062 -24.844 7.52 1 97.06 220 HIS A N 1
ATOM 1785 C CA . HIS A 1 220 ? 23.938 -24.312 8.875 1 97.06 220 HIS A CA 1
ATOM 1786 C C . HIS A 1 220 ? 24.141 -22.797 8.891 1 97.06 220 HIS A C 1
ATOM 1788 O O . HIS A 1 220 ? 23.734 -22.125 9.836 1 97.06 220 HIS A O 1
ATOM 1794 N N . ARG A 1 221 ? 24.703 -22.25 7.91 1 97.5 221 ARG A N 1
ATOM 1795 C CA . ARG A 1 221 ? 24.953 -20.812 7.824 1 97.5 221 ARG A CA 1
ATOM 1796 C C . ARG A 1 221 ? 23.656 -20.047 7.547 1 97.5 221 ARG A C 1
ATOM 1798 O O . ARG A 1 221 ? 23.625 -18.812 7.566 1 97.5 221 ARG A O 1
ATOM 1805 N N . MET A 1 222 ? 22.594 -20.781 7.344 1 97.38 222 MET A N 1
ATOM 1806 C CA . MET A 1 222 ? 21.281 -20.188 7.18 1 97.38 222 MET A CA 1
ATOM 1807 C C . MET A 1 222 ? 20.766 -19.609 8.5 1 97.38 222 MET A C 1
ATOM 1809 O O . MET A 1 222 ? 19.844 -18.797 8.508 1 97.38 222 MET A O 1
ATOM 1813 N N . GLN A 1 223 ? 21.406 -20.047 9.594 1 97.38 223 GLN A N 1
ATOM 1814 C CA . GLN A 1 223 ? 21 -19.578 10.922 1 97.38 223 GLN A CA 1
ATOM 1815 C C . GLN A 1 223 ? 21.484 -18.156 11.164 1 97.38 223 GLN A C 1
ATOM 1817 O O . GLN A 1 223 ? 22.5 -17.734 10.609 1 97.38 223 GLN A O 1
ATOM 1822 N N . PRO A 1 224 ? 20.625 -17.344 11.953 1 97.75 224 PRO A N 1
ATOM 1823 C CA . PRO A 1 224 ? 19.453 -17.75 12.75 1 97.75 224 PRO A CA 1
ATOM 1824 C C . PRO A 1 224 ? 18.141 -17.625 11.977 1 97.75 224 PRO A C 1
ATOM 1826 O O . PRO A 1 224 ? 17.094 -18.016 12.484 1 97.75 224 PRO A O 1
ATOM 1829 N N . GLU A 1 225 ? 18.109 -17.188 10.758 1 98.06 225 GLU A N 1
ATOM 1830 C CA . GLU A 1 225 ? 16.875 -16.891 10.039 1 98.06 225 GLU A CA 1
ATOM 1831 C C . GLU A 1 225 ? 16.094 -18.172 9.734 1 98.06 225 GLU A C 1
ATOM 1833 O O . GLU A 1 225 ? 14.859 -18.172 9.773 1 98.06 225 GLU A O 1
ATOM 1838 N N . VAL A 1 226 ? 16.844 -19.188 9.398 1 98.5 226 VAL A N 1
ATOM 1839 C CA . VAL A 1 226 ? 16.234 -20.469 9.07 1 98.5 226 VAL A CA 1
ATOM 1840 C C . VAL A 1 226 ? 16.953 -21.594 9.82 1 98.5 226 VAL A C 1
ATOM 1842 O O . VAL A 1 226 ? 18.125 -21.859 9.562 1 98.5 226 VAL A O 1
ATOM 1845 N N . THR A 1 227 ? 16.25 -22.266 10.609 1 98.44 227 THR A N 1
ATOM 1846 C CA . THR A 1 227 ? 16.797 -23.422 11.297 1 98.44 227 THR A CA 1
ATOM 1847 C C . THR A 1 227 ? 16.531 -24.703 10.5 1 98.44 227 THR 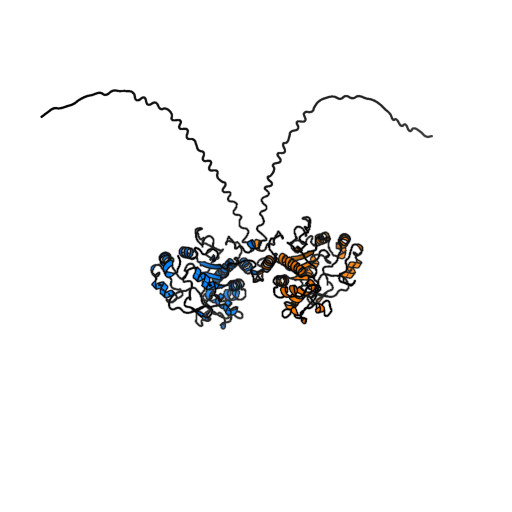A C 1
ATOM 1849 O O . THR A 1 227 ? 15.711 -24.703 9.578 1 98.44 227 THR A O 1
ATOM 1852 N N . LEU A 1 228 ? 17.219 -25.734 10.875 1 98 228 LEU A N 1
ATOM 1853 C CA . LEU A 1 228 ? 17.016 -27.016 10.203 1 98 228 LEU A CA 1
ATOM 1854 C C . LEU A 1 228 ? 15.586 -27.5 10.359 1 98 228 LEU A C 1
ATOM 1856 O O . LEU A 1 228 ? 15 -28.047 9.422 1 98 228 LEU A O 1
ATOM 1860 N N . SER A 1 229 ? 15.055 -27.266 11.523 1 97.56 229 SER A N 1
ATOM 1861 C CA . SER A 1 229 ? 13.695 -27.719 11.789 1 97.56 229 SER A CA 1
ATOM 1862 C C . SER A 1 229 ? 12.68 -26.969 10.93 1 97.56 229 SER A C 1
ATOM 1864 O O . SER A 1 229 ? 11.586 -27.469 10.68 1 97.56 229 SER A O 1
ATOM 1866 N N . GLN A 1 230 ? 13.023 -25.812 10.438 1 98.38 230 GLN A N 1
ATOM 1867 C CA . GLN A 1 230 ? 12.141 -24.984 9.641 1 98.38 230 GLN A CA 1
ATOM 1868 C C . GLN A 1 230 ? 12.328 -25.234 8.148 1 98.38 230 GLN A C 1
ATOM 1870 O O . GLN A 1 230 ? 11.5 -24.828 7.332 1 98.38 230 GLN A O 1
ATOM 1875 N N . TRP A 1 231 ? 13.422 -25.922 7.816 1 98.44 231 TRP A N 1
ATOM 1876 C CA . TRP A 1 231 ? 13.781 -26.203 6.426 1 98.44 231 TRP A CA 1
ATOM 1877 C C . TRP A 1 231 ? 12.734 -27.078 5.758 1 98.44 231 TRP A C 1
ATOM 1879 O O . TRP A 1 231 ? 12.312 -28.094 6.316 1 98.44 231 TRP A O 1
ATOM 1889 N N . ARG A 1 232 ? 12.281 -26.625 4.555 1 98.62 232 ARG A N 1
ATOM 1890 C CA . ARG A 1 232 ? 11.25 -27.359 3.838 1 98.62 232 ARG A CA 1
ATOM 1891 C C . ARG A 1 232 ? 11.648 -27.594 2.387 1 98.62 232 ARG A C 1
ATOM 1893 O O . ARG A 1 232 ? 12.5 -26.875 1.848 1 98.62 232 ARG A O 1
ATOM 1900 N N . LYS A 1 233 ? 11.055 -28.547 1.854 1 97.75 233 LYS A N 1
ATOM 1901 C CA . LYS A 1 233 ? 11.156 -28.875 0.435 1 97.75 233 LYS A CA 1
ATOM 1902 C C . LYS A 1 233 ? 9.773 -28.953 -0.213 1 97.75 233 LYS A C 1
ATOM 1904 O O . LYS A 1 233 ? 8.805 -29.375 0.425 1 97.75 233 LYS A O 1
ATOM 1909 N N . GLY A 1 234 ? 9.719 -28.516 -1.433 1 96.12 234 GLY A N 1
ATOM 1910 C CA . GLY A 1 234 ? 8.492 -28.609 -2.195 1 96.12 234 GLY A CA 1
ATOM 1911 C C . GLY A 1 234 ? 8.695 -28.422 -3.688 1 96.12 234 GLY A C 1
ATOM 1912 O O . GLY A 1 234 ? 9.789 -28.078 -4.129 1 96.12 234 GLY A O 1
ATOM 1913 N N . SER A 1 235 ? 7.605 -28.703 -4.371 1 93.56 235 SER A N 1
ATOM 1914 C CA . SER A 1 235 ? 7.586 -28.453 -5.809 1 93.56 235 SER A CA 1
ATOM 1915 C C . SER A 1 235 ? 7.809 -26.984 -6.117 1 93.56 235 SER A C 1
ATOM 1917 O O . SER A 1 235 ? 7.395 -26.109 -5.344 1 93.56 235 SER A O 1
ATOM 1919 N N . GLN A 1 236 ? 8.469 -26.734 -7.234 1 95 236 GLN A N 1
ATOM 1920 C CA . GLN A 1 236 ? 8.617 -25.359 -7.711 1 95 236 GLN A CA 1
ATOM 1921 C C . GLN A 1 236 ? 7.262 -24.766 -8.086 1 95 236 GLN A C 1
ATOM 1923 O O . GLN A 1 236 ? 7.062 -23.547 -7.977 1 95 236 GLN A O 1
ATOM 1928 N N . TRP A 1 237 ? 6.355 -25.594 -8.508 1 98.19 237 TRP A N 1
ATOM 1929 C CA . TRP A 1 237 ? 5.094 -25.125 -9.078 1 98.19 237 TRP A CA 1
ATOM 1930 C C . TRP A 1 237 ? 4.066 -24.859 -7.988 1 98.19 237 TRP A C 1
ATOM 1932 O O . TRP A 1 237 ? 3.641 -25.781 -7.285 1 98.19 237 TRP A O 1
ATOM 1942 N N . PHE A 1 238 ? 3.705 -23.562 -7.883 1 98.75 238 PHE A N 1
ATOM 1943 C CA . PHE A 1 238 ? 2.85 -23.156 -6.777 1 98.75 238 PHE A CA 1
ATOM 1944 C C . PHE A 1 238 ? 1.655 -22.359 -7.277 1 98.75 238 PHE A C 1
ATOM 1946 O O . PHE A 1 238 ? 1.625 -21.938 -8.438 1 98.75 238 PHE A O 1
ATOM 1953 N N . GLU A 1 239 ? 0.67 -22.297 -6.523 1 98.81 239 GLU A N 1
ATOM 1954 C CA . GLU A 1 239 ? -0.401 -21.297 -6.531 1 98.81 239 GLU A CA 1
ATOM 1955 C C . GLU A 1 239 ? -0.451 -20.531 -5.215 1 98.81 239 GLU A C 1
ATOM 1957 O O . GLU A 1 239 ? -0.433 -21.125 -4.137 1 98.81 239 GLU A O 1
ATOM 1962 N N . VAL A 1 240 ? -0.402 -19.203 -5.289 1 98.88 240 VAL A N 1
ATOM 1963 C CA . VAL A 1 240 ? -0.471 -18.406 -4.074 1 98.88 240 VAL A CA 1
ATOM 1964 C C . VAL A 1 240 ? -1.509 -17.297 -4.246 1 98.88 240 VAL A C 1
ATOM 1966 O O . VAL A 1 240 ? -1.751 -16.828 -5.359 1 98.88 240 VAL A O 1
ATOM 1969 N N . ASN A 1 241 ? -2.109 -16.969 -3.143 1 98.75 241 ASN A N 1
ATOM 1970 C CA . ASN A 1 241 ? -2.988 -15.805 -3.201 1 98.75 241 ASN A CA 1
ATOM 1971 C C . ASN A 1 241 ? -2.195 -14.5 -3.162 1 98.75 241 ASN A C 1
ATOM 1973 O O . ASN A 1 241 ? -0.971 -14.516 -3.029 1 98.75 241 ASN A O 1
ATOM 1977 N N . ARG A 1 242 ? -2.826 -13.453 -3.344 1 98.44 242 ARG A N 1
ATOM 1978 C CA . ARG A 1 242 ? -2.217 -12.133 -3.48 1 98.44 242 ARG A CA 1
ATOM 1979 C C . ARG A 1 242 ? -1.386 -11.789 -2.25 1 98.44 242 ARG A C 1
ATOM 1981 O O . ARG A 1 242 ? -0.279 -11.258 -2.371 1 98.44 242 ARG A O 1
ATOM 1988 N N . LYS A 1 243 ? -1.883 -12.047 -1.062 1 98 243 LYS A N 1
ATOM 1989 C CA . LYS A 1 243 ? -1.163 -11.758 0.175 1 98 243 LYS A CA 1
ATOM 1990 C C . LYS A 1 243 ? 0.193 -12.461 0.197 1 98 243 LYS A C 1
ATOM 1992 O O . LYS A 1 243 ? 1.216 -11.828 0.48 1 98 243 LYS A O 1
ATOM 1997 N N . LEU A 1 244 ? 0.182 -13.703 -0.114 1 98.81 244 LEU A N 1
ATOM 1998 C CA . LEU A 1 244 ? 1.425 -14.469 -0.107 1 98.81 244 LEU A CA 1
ATOM 1999 C C . LEU A 1 244 ? 2.355 -14.008 -1.222 1 98.81 244 LEU A C 1
ATOM 2001 O O . LEU A 1 244 ? 3.578 -14.008 -1.059 1 98.81 244 LEU A O 1
ATOM 2005 N N . ALA A 1 245 ? 1.781 -13.656 -2.354 1 98.88 245 ALA A N 1
ATOM 2006 C CA . ALA A 1 245 ? 2.592 -13.133 -3.447 1 98.88 245 ALA A CA 1
ATOM 2007 C C . ALA A 1 245 ? 3.355 -11.883 -3.016 1 98.88 245 ALA A C 1
ATOM 2009 O O . ALA A 1 245 ? 4.547 -11.742 -3.301 1 98.88 245 ALA A O 1
ATOM 2010 N N . VAL A 1 246 ? 2.682 -11.008 -2.344 1 98.75 246 VAL A N 1
ATOM 2011 C CA . VAL A 1 246 ? 3.32 -9.789 -1.848 1 98.75 246 VAL A CA 1
ATOM 2012 C C . VAL A 1 246 ? 4.43 -10.156 -0.861 1 98.75 246 VAL A C 1
ATOM 2014 O O . VAL A 1 246 ? 5.52 -9.578 -0.903 1 98.75 246 VAL A O 1
ATOM 2017 N N . ASP A 1 247 ? 4.18 -11.148 0.011 1 98.62 247 ASP A N 1
ATOM 2018 C CA . ASP A 1 247 ? 5.184 -11.586 0.982 1 98.62 247 ASP A CA 1
ATOM 2019 C C . ASP A 1 247 ? 6.434 -12.109 0.283 1 98.62 247 ASP A C 1
ATOM 2021 O O . ASP A 1 247 ? 7.551 -11.883 0.748 1 98.62 247 ASP A O 1
ATOM 2025 N N . ILE A 1 248 ? 6.195 -12.734 -0.778 1 98.81 248 ILE A N 1
ATOM 2026 C CA . ILE A 1 248 ? 7.316 -13.312 -1.515 1 98.81 248 ILE A CA 1
ATOM 2027 C C . ILE A 1 248 ? 8.164 -12.195 -2.121 1 98.81 248 ILE A C 1
ATOM 2029 O O . ILE A 1 248 ? 9.383 -12.188 -1.979 1 98.81 248 ILE A O 1
ATOM 2033 N N . ILE A 1 249 ? 7.578 -11.234 -2.729 1 98.69 249 ILE A N 1
ATOM 2034 C CA . ILE A 1 249 ? 8.352 -10.273 -3.51 1 98.69 249 ILE A CA 1
ATOM 2035 C C . ILE A 1 249 ? 9.008 -9.258 -2.578 1 98.69 249 ILE A C 1
ATOM 2037 O O . ILE A 1 249 ? 10.031 -8.656 -2.926 1 98.69 249 ILE A O 1
ATOM 2041 N N . LYS A 1 250 ? 8.453 -9.102 -1.401 1 98.44 250 LYS A N 1
ATOM 2042 C CA . LYS A 1 250 ? 9.008 -8.078 -0.52 1 98.44 250 LYS A CA 1
ATOM 2043 C C . LYS A 1 250 ? 10.102 -8.656 0.376 1 98.44 250 LYS A C 1
ATOM 2045 O O . LYS A 1 250 ? 10.742 -7.93 1.133 1 98.44 250 LYS A O 1
ATOM 2050 N N . ASP A 1 251 ? 10.391 -9.906 0.32 1 98.31 251 ASP A N 1
ATOM 2051 C CA . ASP A 1 251 ? 11.258 -10.594 1.269 1 98.31 251 ASP A CA 1
ATOM 2052 C C . ASP A 1 251 ? 12.688 -10.086 1.173 1 98.31 251 ASP A C 1
ATOM 2054 O O . ASP A 1 251 ? 13.289 -10.094 0.094 1 98.31 251 ASP A O 1
ATOM 2058 N N . THR A 1 252 ? 13.219 -9.68 2.285 1 96.19 252 THR A N 1
ATOM 2059 C CA . THR A 1 252 ? 14.617 -9.281 2.381 1 96.19 252 THR A CA 1
ATOM 2060 C C . THR A 1 252 ? 15.32 -10.039 3.504 1 96.19 252 THR A C 1
ATOM 2062 O O . THR A 1 252 ? 16.516 -9.844 3.734 1 96.19 252 THR A O 1
ATOM 2065 N N . THR A 1 253 ? 14.609 -10.836 4.137 1 97.56 253 THR A N 1
ATOM 2066 C CA . THR A 1 253 ? 15.148 -11.57 5.277 1 97.56 253 THR A CA 1
ATOM 2067 C C . THR A 1 253 ? 15.75 -12.898 4.824 1 97.56 253 THR A C 1
ATOM 2069 O O . THR A 1 253 ? 16.906 -13.203 5.129 1 97.56 253 THR A O 1
ATOM 2072 N N . TYR A 1 254 ? 15.031 -13.648 4.062 1 98.44 254 TYR A N 1
ATOM 2073 C CA . TYR A 1 254 ? 15.438 -15 3.682 1 98.44 254 TYR A CA 1
ATOM 2074 C C . TYR A 1 254 ? 16.188 -14.992 2.352 1 98.44 254 TYR A C 1
ATOM 2076 O O . TYR A 1 254 ? 17.078 -15.812 2.125 1 98.44 254 TYR A O 1
ATOM 2084 N N . TYR A 1 255 ? 15.852 -14.047 1.519 1 97.88 255 TYR A N 1
ATOM 2085 C CA . TYR A 1 255 ? 16.422 -13.969 0.176 1 97.88 255 TYR A CA 1
ATOM 2086 C C . TYR A 1 255 ? 17.938 -13.992 0.222 1 97.88 255 TYR A C 1
ATOM 2088 O O . TYR A 1 255 ? 18.578 -14.828 -0.428 1 97.88 255 TYR A O 1
ATOM 2096 N N . PRO A 1 256 ? 18.531 -13.125 1.032 1 97.25 256 PRO A N 1
ATOM 2097 C CA . PRO A 1 256 ? 20 -13.141 1.022 1 97.25 256 PRO A CA 1
ATOM 2098 C C . PRO A 1 256 ? 20.578 -14.453 1.532 1 97.25 256 PRO A C 1
ATOM 2100 O O . PRO A 1 256 ? 21.641 -14.883 1.07 1 97.25 256 PRO A O 1
ATOM 2103 N N . LYS A 1 257 ? 19.922 -15.141 2.424 1 97.88 257 LYS A N 1
ATOM 2104 C CA . LYS A 1 257 ? 20.391 -16.406 2.967 1 97.88 257 LYS A CA 1
ATOM 2105 C C . LYS A 1 257 ? 20.328 -17.516 1.911 1 97.88 257 LYS A C 1
ATOM 2107 O O . LYS A 1 257 ? 21.328 -18.203 1.688 1 97.88 257 LYS A O 1
ATOM 2112 N N . PHE A 1 258 ? 19.281 -17.578 1.213 1 98.25 258 PHE A N 1
ATOM 2113 C CA . PHE A 1 258 ? 19.125 -18.625 0.21 1 98.25 258 PHE A CA 1
ATOM 2114 C C . PHE A 1 258 ? 20.016 -18.375 -0.995 1 98.25 258 PHE A C 1
ATOM 2116 O O . PHE A 1 258 ? 20.516 -19.312 -1.612 1 98.25 258 PHE A O 1
ATOM 2123 N N . LYS A 1 259 ? 20.172 -17.094 -1.291 1 97.06 259 LYS A N 1
ATOM 2124 C CA . LYS A 1 259 ? 21.047 -16.734 -2.404 1 97.06 259 LYS A CA 1
ATOM 2125 C C . LYS A 1 259 ? 22.5 -17.109 -2.109 1 97.06 259 LYS A C 1
ATOM 2127 O O . LYS A 1 259 ? 23.203 -17.609 -2.988 1 97.06 259 LYS A O 1
ATOM 2132 N N . GLU A 1 260 ? 22.859 -16.984 -0.907 1 96.88 260 GLU A N 1
ATOM 2133 C CA . GLU A 1 260 ? 24.266 -17.188 -0.542 1 96.88 260 GLU A CA 1
ATOM 2134 C C . GLU A 1 260 ? 24.531 -18.641 -0.183 1 96.88 260 GLU A C 1
ATOM 2136 O O . GLU A 1 260 ? 25.562 -19.188 -0.555 1 96.88 260 GLU A O 1
ATOM 2141 N N . PHE A 1 261 ? 23.531 -19.344 0.435 1 97.44 261 PHE A N 1
ATOM 2142 C CA . PHE A 1 261 ? 23.906 -20.594 1.093 1 97.44 261 PHE A CA 1
ATOM 2143 C C . PHE A 1 261 ? 23.156 -21.766 0.484 1 97.44 261 PHE A C 1
ATOM 2145 O O . PHE A 1 261 ? 23.359 -22.922 0.889 1 97.44 261 PHE A O 1
ATOM 2152 N N . CYS A 1 262 ? 22.312 -21.578 -0.469 1 96.31 262 CYS A N 1
ATOM 2153 C CA . CYS A 1 262 ? 21.641 -22.656 -1.18 1 96.31 262 CYS A CA 1
ATOM 2154 C C . CYS A 1 262 ? 21.984 -22.625 -2.666 1 96.31 262 CYS A C 1
ATOM 2156 O O . CYS A 1 262 ? 21.109 -22.375 -3.5 1 96.31 262 CYS A O 1
ATOM 2158 N N . ARG A 1 263 ? 23.156 -22.953 -2.898 1 92.12 263 ARG A N 1
ATOM 2159 C CA . ARG A 1 263 ? 23.656 -23.047 -4.266 1 92.12 263 ARG A CA 1
ATOM 2160 C C . ARG A 1 263 ? 23.688 -24.5 -4.734 1 92.12 263 ARG A C 1
ATOM 2162 O O . ARG A 1 263 ? 23.688 -25.422 -3.914 1 92.12 263 ARG A O 1
ATOM 2169 N N . PRO A 1 264 ? 23.672 -24.594 -6.062 1 86.06 264 PRO A N 1
ATOM 2170 C CA . PRO A 1 264 ? 23.734 -26 -6.5 1 86.06 264 PRO A CA 1
ATOM 2171 C C . PRO A 1 264 ? 24.828 -26.781 -5.781 1 86.06 264 PRO A C 1
ATOM 2173 O O . PRO A 1 264 ? 25.938 -26.266 -5.574 1 86.06 264 PRO A O 1
ATOM 2176 N N . ALA A 1 265 ? 24.297 -28.016 -5.293 1 87.81 265 ALA A N 1
ATOM 2177 C CA . ALA A 1 265 ? 23.188 -28.875 -5.668 1 87.81 265 ALA A CA 1
ATOM 2178 C C . ALA A 1 265 ? 22.031 -28.75 -4.668 1 87.81 265 ALA A C 1
ATOM 2180 O O . ALA A 1 265 ? 21.375 -29.75 -4.344 1 87.81 265 ALA A O 1
ATOM 2181 N N . CYS A 1 266 ? 21.812 -27.688 -4.102 1 91.44 266 CYS A N 1
ATOM 2182 C CA . CYS A 1 266 ? 20.75 -27.453 -3.143 1 91.44 266 CYS A CA 1
ATOM 2183 C C . CYS A 1 266 ? 19.406 -27.297 -3.852 1 91.44 266 CYS A C 1
ATOM 2185 O O . CYS A 1 266 ? 18.375 -27.781 -3.369 1 91.44 266 CYS A O 1
ATOM 2187 N N . TYR A 1 267 ? 19.391 -26.641 -5.121 1 92.19 267 TYR A N 1
ATOM 2188 C CA . TYR A 1 267 ? 18.188 -26.359 -5.895 1 92.19 267 TYR A CA 1
ATOM 2189 C C . TYR A 1 267 ? 17.25 -25.438 -5.129 1 92.19 267 TYR A C 1
ATOM 2191 O O . TYR A 1 267 ? 16.156 -25.844 -4.73 1 92.19 267 TYR A O 1
ATOM 2199 N N . VAL A 1 268 ? 17.516 -24.25 -5.082 1 96.69 268 VAL A N 1
ATOM 2200 C CA . VAL A 1 268 ? 16.938 -23.219 -4.23 1 96.69 268 VAL A CA 1
ATOM 2201 C C . VAL A 1 268 ? 15.445 -23.062 -4.543 1 96.69 268 VAL A C 1
ATOM 2203 O O . VAL A 1 268 ? 14.648 -22.75 -3.656 1 96.69 268 VAL A O 1
ATOM 2206 N N . ASP A 1 269 ? 14.969 -23.375 -5.746 1 95.12 269 ASP A N 1
ATOM 2207 C CA . ASP A 1 269 ? 13.578 -23.234 -6.16 1 95.12 269 ASP A CA 1
ATOM 2208 C C . ASP A 1 269 ? 12.68 -24.219 -5.426 1 95.12 269 ASP A C 1
ATOM 2210 O O . ASP A 1 269 ? 11.461 -24.031 -5.367 1 95.12 269 ASP A O 1
ATOM 2214 N N . GLU A 1 270 ? 13.266 -25.188 -4.785 1 95.62 270 GLU A N 1
ATOM 2215 C CA . GLU A 1 270 ? 12.492 -26.188 -4.066 1 95.62 270 GLU A CA 1
ATOM 2216 C C . GLU A 1 270 ? 12.461 -25.906 -2.568 1 95.62 270 GLU A C 1
ATOM 2218 O O . GLU A 1 270 ? 11.75 -26.562 -1.816 1 95.62 270 GLU A O 1
ATOM 2223 N N . HIS A 1 271 ? 13.25 -25 -2.176 1 98.06 271 HIS A N 1
ATOM 2224 C CA . HIS A 1 271 ? 13.414 -24.859 -0.734 1 98.06 271 HIS A CA 1
ATOM 2225 C C . HIS A 1 271 ? 13.07 -23.453 -0.276 1 98.06 271 HIS A C 1
ATOM 2227 O O . HIS A 1 271 ? 12.539 -23.266 0.823 1 98.06 271 HIS A O 1
ATOM 2233 N N . TYR A 1 272 ? 13.344 -22.391 -1.055 1 98.44 272 TYR A N 1
ATOM 2234 C CA . TYR A 1 272 ? 13.258 -20.984 -0.64 1 98.44 272 TYR A CA 1
ATOM 2235 C C . TYR A 1 272 ? 11.828 -20.625 -0.26 1 98.44 272 TYR A C 1
ATOM 2237 O O . TYR A 1 272 ? 11.508 -20.484 0.924 1 98.44 272 TYR A O 1
ATOM 2245 N N . PHE A 1 273 ? 10.883 -20.672 -1.129 1 98.69 273 PHE A N 1
ATOM 2246 C CA . PHE A 1 273 ? 9.531 -20.219 -0.854 1 98.69 273 PHE A CA 1
ATOM 2247 C C . PHE A 1 273 ? 8.812 -21.172 0.078 1 98.69 273 PHE A C 1
ATOM 2249 O O . PHE A 1 273 ? 8.133 -20.75 1.021 1 98.69 273 PHE A O 1
ATOM 2256 N N . PRO A 1 274 ? 8.961 -22.484 -0.117 1 98.5 274 PRO A N 1
ATOM 2257 C CA . PRO A 1 274 ? 8.336 -23.406 0.83 1 98.5 274 PRO A CA 1
ATOM 2258 C C . PRO A 1 274 ? 8.766 -23.156 2.273 1 98.5 274 PRO A C 1
ATOM 2260 O O . PRO A 1 274 ? 7.926 -23.156 3.18 1 98.5 274 PRO A O 1
ATOM 2263 N N . THR A 1 275 ? 10.023 -22.922 2.461 1 98.75 275 THR A N 1
ATOM 2264 C CA . THR A 1 275 ? 10.555 -22.688 3.801 1 98.75 275 THR A CA 1
ATOM 2265 C C . THR A 1 275 ? 10.07 -21.359 4.352 1 98.75 275 THR A C 1
ATOM 2267 O O . THR A 1 275 ? 9.508 -21.297 5.445 1 98.75 275 THR A O 1
ATOM 2270 N N . MET A 1 276 ? 10.211 -20.359 3.582 1 98.62 276 MET A N 1
ATOM 2271 C CA . MET A 1 276 ? 9.875 -19 3.994 1 98.62 276 MET A CA 1
ATOM 2272 C C . MET A 1 276 ? 8.398 -18.906 4.387 1 98.62 276 MET A C 1
ATOM 2274 O O . MET A 1 276 ? 8.07 -18.406 5.465 1 98.62 276 MET A O 1
ATOM 2278 N N . LEU A 1 277 ? 7.535 -19.422 3.572 1 98.62 277 LEU A N 1
ATOM 2279 C CA . LEU A 1 277 ? 6.102 -19.266 3.801 1 98.62 277 LEU A CA 1
ATOM 2280 C C . LEU A 1 277 ? 5.633 -20.172 4.945 1 98.62 277 LEU A C 1
ATOM 2282 O O . LEU A 1 277 ? 4.684 -19.828 5.656 1 98.62 277 LEU A O 1
ATOM 2286 N N . THR A 1 278 ? 6.309 -21.266 5.117 1 98.44 278 THR A N 1
ATOM 2287 C CA . THR A 1 278 ? 5.988 -22.109 6.262 1 98.44 278 THR A CA 1
ATOM 2288 C C . THR A 1 278 ? 6.344 -21.406 7.57 1 98.44 278 THR A C 1
ATOM 2290 O O . THR A 1 278 ? 5.625 -21.531 8.562 1 98.44 278 THR A O 1
ATOM 2293 N N . ILE A 1 279 ? 7.438 -20.734 7.57 1 98.5 279 ILE A N 1
ATOM 2294 C CA . ILE A 1 279 ? 7.855 -20 8.758 1 98.5 279 ILE A CA 1
ATOM 2295 C C . ILE A 1 279 ? 6.879 -18.859 9.031 1 98.5 279 ILE A C 1
ATOM 2297 O O . ILE A 1 279 ? 6.418 -18.688 10.156 1 98.5 279 ILE A O 1
ATOM 2301 N N . GLN A 1 280 ? 6.477 -18.188 8.039 1 97.94 280 GLN A N 1
ATOM 2302 C CA . GLN A 1 280 ? 5.77 -16.922 8.211 1 97.94 280 GLN A CA 1
ATOM 2303 C C . GLN A 1 280 ? 4.266 -17.141 8.336 1 97.94 280 GLN A C 1
ATOM 2305 O O . GLN A 1 280 ? 3.6 -16.5 9.141 1 97.94 280 GLN A O 1
ATOM 2310 N N . LEU A 1 281 ? 3.75 -18.031 7.473 1 97.75 281 LEU A N 1
ATOM 2311 C CA . LEU A 1 281 ? 2.299 -18.125 7.363 1 97.75 281 LEU A CA 1
ATOM 2312 C C . LEU A 1 281 ? 1.866 -19.562 7.113 1 97.75 281 LEU A C 1
ATOM 2314 O O . LEU A 1 281 ? 1.137 -19.844 6.16 1 97.75 281 LEU A O 1
ATOM 2318 N N . PRO A 1 282 ? 2.182 -20.438 8.008 1 97.44 282 PRO A N 1
ATOM 2319 C CA . PRO A 1 282 ? 1.866 -21.859 7.789 1 97.44 282 PRO A CA 1
ATOM 2320 C C . PRO A 1 282 ? 0.366 -22.109 7.672 1 97.44 282 PRO A C 1
ATOM 2322 O O . PRO A 1 282 ? -0.054 -23.016 6.941 1 97.44 282 PRO A O 1
ATOM 2325 N N . HIS A 1 283 ? -0.446 -21.266 8.273 1 97.31 283 HIS A N 1
ATOM 2326 C CA . HIS A 1 283 ? -1.882 -21.516 8.352 1 97.31 283 HIS A CA 1
ATOM 2327 C C . HIS A 1 283 ? -2.561 -21.219 7.016 1 97.31 283 HIS A C 1
ATOM 2329 O O . HIS A 1 283 ? -3.723 -21.578 6.812 1 97.31 283 HIS A O 1
ATOM 2335 N N . LEU A 1 284 ? -1.835 -20.656 6.059 1 98.12 284 LEU A N 1
ATOM 2336 C CA . LEU A 1 284 ? -2.406 -20.312 4.762 1 98.12 284 LEU A CA 1
ATOM 2337 C C . LEU A 1 284 ? -1.981 -21.312 3.699 1 98.12 284 LEU A C 1
ATOM 2339 O O . LEU A 1 284 ? -2.338 -21.188 2.527 1 98.12 284 LEU A O 1
ATOM 2343 N N . LEU A 1 285 ? -1.268 -22.359 4.102 1 98.31 285 LEU A N 1
ATOM 2344 C CA . LEU A 1 285 ? -0.712 -23.297 3.133 1 98.31 285 LEU A CA 1
ATOM 2345 C C . LEU A 1 285 ? -1.45 -24.625 3.186 1 98.31 285 LEU A C 1
ATOM 2347 O O . LEU A 1 285 ? -1.706 -25.156 4.27 1 98.31 285 LEU A O 1
ATOM 2351 N N . ALA A 1 286 ? -1.748 -25.109 1.982 1 98.06 286 ALA A N 1
ATOM 2352 C CA . ALA A 1 286 ? -2.307 -26.453 1.864 1 98.06 286 ALA A CA 1
ATOM 2353 C C . ALA A 1 286 ? -1.21 -27.516 1.935 1 98.06 286 ALA A C 1
ATOM 2355 O O . ALA A 1 286 ? -1.494 -28.703 2.102 1 98.06 286 ALA A O 1
ATOM 2356 N N . ASN A 1 287 ? 0.024 -27.078 1.753 1 97.38 287 ASN A N 1
ATOM 2357 C CA . ASN A 1 287 ? 1.215 -27.922 1.796 1 97.38 287 ASN A CA 1
ATOM 2358 C C . ASN A 1 287 ? 1.203 -28.969 0.684 1 97.38 287 ASN A C 1
ATOM 2360 O O . ASN A 1 287 ? 1.613 -30.109 0.896 1 97.38 287 ASN A O 1
ATOM 2364 N N . ARG A 1 288 ? 0.677 -28.641 -0.407 1 97 288 ARG A N 1
ATOM 2365 C CA . ARG A 1 288 ? 0.717 -29.453 -1.617 1 97 288 ARG A CA 1
ATOM 2366 C C . ARG A 1 288 ? 0.651 -28.594 -2.867 1 97 288 ARG A C 1
ATOM 2368 O O . ARG A 1 288 ? 0.228 -27.438 -2.803 1 97 288 ARG A O 1
ATOM 2375 N N . THR A 1 289 ? 1.105 -29.172 -3.955 1 97.88 289 THR A N 1
ATOM 2376 C CA . THR A 1 289 ? 1.024 -28.516 -5.258 1 97.88 289 THR A CA 1
ATOM 2377 C C . THR A 1 289 ? -0.224 -28.969 -6.012 1 97.88 289 THR A C 1
ATOM 2379 O O . THR A 1 289 ? -0.779 -30.031 -5.723 1 97.88 289 THR A O 1
ATOM 2382 N N . LEU A 1 290 ? -0.648 -28.141 -6.961 1 98.31 290 LEU A N 1
ATOM 2383 C CA . LEU A 1 290 ? -1.77 -28.469 -7.832 1 98.31 290 LEU A CA 1
ATOM 2384 C C . LEU A 1 290 ? -1.277 -29.047 -9.156 1 98.31 290 LEU A C 1
ATOM 2386 O O . LEU A 1 290 ? -2.08 -29.359 -10.039 1 98.31 290 LEU A O 1
ATOM 2390 N N . THR A 1 291 ? 0.003 -29.172 -9.305 1 98.5 291 THR A N 1
ATOM 2391 C CA . THR A 1 291 ? 0.58 -29.641 -10.562 1 98.5 291 THR A CA 1
ATOM 2392 C C . THR A 1 291 ? 1.091 -31.062 -10.43 1 98.5 291 THR A C 1
ATOM 2394 O O . THR A 1 291 ? 2.07 -31.312 -9.727 1 98.5 291 THR A O 1
ATOM 2397 N N . TRP A 1 292 ? 0.457 -31.953 -11.125 1 97.5 292 TRP A N 1
ATOM 2398 C CA . TRP A 1 292 ? 0.85 -33.344 -11.148 1 97.5 292 TRP A CA 1
ATOM 2399 C C . TRP A 1 292 ? 2.127 -33.562 -11.953 1 97.5 292 TRP A C 1
ATOM 2401 O O . TRP A 1 292 ? 2.252 -33.031 -13.062 1 97.5 292 TRP A O 1
ATOM 2411 N N . THR A 1 293 ? 3.021 -34.188 -11.406 1 96.19 293 THR A N 1
ATOM 2412 C CA . THR A 1 293 ? 4.273 -34.562 -12.047 1 96.19 293 THR A CA 1
ATOM 2413 C C . THR A 1 293 ? 4.574 -36.031 -11.812 1 96.19 293 THR A C 1
ATOM 2415 O O . THR A 1 293 ? 4.457 -36.531 -10.695 1 96.19 293 THR A O 1
ATOM 2418 N N . ASP A 1 294 ? 4.938 -36.75 -12.844 1 95.19 294 ASP A N 1
ATOM 2419 C CA . ASP A 1 294 ? 5.215 -38.188 -12.727 1 95.19 294 ASP A CA 1
ATOM 2420 C C . ASP A 1 294 ? 6.691 -38.438 -12.438 1 95.19 294 ASP A C 1
ATOM 2422 O O . ASP A 1 294 ? 7.539 -38.281 -13.312 1 95.19 294 ASP A O 1
ATOM 2426 N N . TRP A 1 295 ? 6.941 -38.906 -11.273 1 90.69 295 TRP A N 1
ATOM 2427 C CA . TRP A 1 295 ? 8.312 -39.188 -10.859 1 90.69 295 TRP A CA 1
ATOM 2428 C C . TRP A 1 295 ? 8.539 -40.719 -10.758 1 90.69 295 TRP A C 1
ATOM 2430 O O . TRP A 1 295 ? 9.547 -41.156 -10.211 1 90.69 295 TRP A O 1
ATOM 2440 N N . SER A 1 296 ? 7.637 -41.438 -11.234 1 87.38 296 SER A N 1
ATOM 2441 C CA . SER A 1 296 ? 7.621 -42.875 -11.031 1 87.38 296 SER A CA 1
ATOM 2442 C C . SER A 1 296 ? 8.82 -43.531 -11.703 1 87.38 296 SER A C 1
ATOM 2444 O O . SER A 1 296 ? 9.219 -44.656 -11.328 1 87.38 296 SER A O 1
ATOM 2446 N N . ARG A 1 297 ? 9.375 -42.906 -12.664 1 85.69 297 ARG A N 1
ATOM 2447 C CA . ARG A 1 297 ? 10.477 -43.531 -13.406 1 85.69 297 ARG A CA 1
ATOM 2448 C C . ARG A 1 297 ? 11.797 -43.312 -12.672 1 85.69 297 ARG A C 1
ATOM 2450 O O . ARG A 1 297 ? 12.828 -43.875 -13.078 1 85.69 297 ARG A O 1
ATOM 2457 N N . GLY A 1 298 ? 11.797 -42.594 -11.664 1 77.44 298 GLY A N 1
ATOM 2458 C CA . GLY A 1 298 ? 13.008 -42.344 -10.906 1 77.44 298 GLY A CA 1
ATOM 2459 C C . GLY A 1 298 ? 13.953 -41.375 -11.594 1 77.44 298 GLY A C 1
ATOM 2460 O O . GLY A 1 298 ? 13.656 -40.875 -12.68 1 77.44 298 GLY A O 1
ATOM 2461 N N . GLY A 1 299 ? 15.008 -40.938 -10.883 1 78.12 299 GLY A N 1
ATOM 2462 C CA . GLY A 1 299 ? 16 -40.062 -11.453 1 78.12 299 GLY A CA 1
ATOM 2463 C C . GLY A 1 299 ? 15.781 -38.594 -11.102 1 78.12 299 GLY A C 1
ATOM 2464 O O . GLY A 1 299 ? 14.945 -38.281 -10.258 1 78.12 299 GLY A O 1
ATOM 2465 N N . ALA A 1 300 ? 16.594 -37.812 -11.781 1 77.38 300 ALA A N 1
ATOM 2466 C CA . ALA A 1 300 ? 16.625 -36.406 -11.438 1 77.38 300 ALA A CA 1
ATOM 2467 C C . ALA A 1 300 ? 15.602 -35.625 -12.25 1 77.38 300 ALA A C 1
ATOM 2469 O O . ALA A 1 300 ? 15.344 -34.438 -11.961 1 77.38 300 ALA A O 1
ATOM 2470 N N . HIS A 1 301 ? 14.922 -36.312 -13.219 1 84.94 301 HIS A N 1
ATOM 2471 C CA . HIS A 1 301 ? 13.945 -35.656 -14.078 1 84.94 301 HIS A CA 1
ATOM 2472 C C . HIS A 1 301 ? 12.633 -36.438 -14.117 1 84.94 301 HIS A C 1
ATOM 2474 O O . HIS A 1 301 ? 12.633 -37.656 -14.18 1 84.94 301 HIS A O 1
ATOM 2480 N N . PRO A 1 302 ? 11.555 -35.688 -14.109 1 92.38 302 PRO A N 1
ATOM 2481 C CA . PRO A 1 302 ? 10.258 -36.375 -14.203 1 92.38 302 PRO A CA 1
ATOM 2482 C C . PRO A 1 302 ? 9.977 -36.906 -15.602 1 92.38 302 PRO A C 1
ATOM 2484 O O . PRO A 1 302 ? 10.68 -36.562 -16.547 1 92.38 302 PRO A O 1
ATOM 2487 N N . ALA A 1 303 ? 8.984 -37.781 -15.688 1 94.88 303 ALA A N 1
ATOM 2488 C CA . ALA A 1 303 ? 8.578 -38.344 -16.969 1 94.88 303 ALA A CA 1
ATOM 2489 C C . ALA A 1 303 ? 8.039 -37.25 -17.906 1 94.88 303 ALA A C 1
ATOM 2491 O O . ALA A 1 303 ? 7.391 -36.312 -17.453 1 94.88 303 ALA A O 1
ATOM 2492 N N . THR A 1 304 ? 8.383 -37.438 -19.172 1 96.5 304 THR A N 1
ATOM 2493 C CA . THR A 1 304 ? 7.832 -36.594 -20.234 1 96.5 304 THR A CA 1
ATOM 2494 C C . THR A 1 304 ? 6.902 -37.406 -21.141 1 96.5 304 THR A C 1
ATOM 2496 O O . THR A 1 304 ? 7.254 -38.5 -21.594 1 96.5 304 THR A O 1
ATOM 2499 N N . PHE A 1 305 ? 5.73 -36.875 -21.469 1 97.81 305 PHE A N 1
ATOM 2500 C CA . PHE A 1 305 ? 4.719 -37.594 -22.234 1 97.81 305 PHE A CA 1
ATOM 2501 C C . PHE A 1 305 ? 4.566 -36.969 -23.625 1 97.81 305 PHE A C 1
ATOM 2503 O O . PHE A 1 305 ? 4.355 -35.781 -23.766 1 97.81 305 PHE A O 1
ATOM 2510 N N . GLY A 1 306 ? 4.66 -37.812 -24.578 1 97.75 306 GLY A N 1
ATOM 2511 C CA . GLY A 1 306 ? 4.504 -37.406 -25.969 1 97.75 306 GLY A CA 1
ATOM 2512 C C . GLY A 1 306 ? 3.24 -37.938 -26.625 1 97.75 306 GLY A C 1
ATOM 2513 O O . GLY A 1 306 ? 2.289 -38.312 -25.922 1 97.75 306 GLY A O 1
ATOM 2514 N N . LYS A 1 307 ? 3.268 -37.906 -27.906 1 97.5 307 LYS A N 1
ATOM 2515 C CA . LYS A 1 307 ? 2.104 -38.25 -28.719 1 97.5 307 LYS A CA 1
ATOM 2516 C C . LYS A 1 307 ? 1.554 -39.625 -28.344 1 97.5 307 LYS A C 1
ATOM 2518 O O . LYS A 1 307 ? 0.347 -39.781 -28.156 1 97.5 307 LYS A O 1
ATOM 2523 N N . ALA A 1 308 ? 2.387 -40.562 -28.172 1 96.69 308 ALA A N 1
ATOM 2524 C CA . ALA A 1 308 ? 1.997 -41.938 -27.969 1 96.69 308 ALA A CA 1
ATOM 2525 C C . ALA A 1 308 ? 1.447 -42.188 -26.578 1 96.69 308 ALA A C 1
ATOM 2527 O O . ALA A 1 308 ? 0.741 -43.156 -26.328 1 96.69 308 ALA A O 1
ATOM 2528 N N . ASP A 1 309 ? 1.736 -41.281 -25.703 1 96.94 309 ASP A N 1
ATOM 2529 C CA . ASP A 1 309 ? 1.358 -41.469 -24.297 1 96.94 309 ASP A CA 1
ATOM 2530 C C . ASP A 1 309 ? -0.058 -40.969 -24.047 1 96.94 309 ASP A C 1
ATOM 2532 O O . ASP A 1 309 ? -0.672 -41.281 -23.031 1 96.94 309 ASP A O 1
ATOM 2536 N N . ILE A 1 310 ? -0.554 -40.125 -25 1 97.75 310 ILE A N 1
ATOM 2537 C CA . ILE A 1 310 ? -1.802 -39.406 -24.766 1 97.75 310 ILE A CA 1
ATOM 2538 C C . ILE A 1 310 ? -2.986 -40.281 -25.141 1 97.75 310 ILE A C 1
ATOM 2540 O O . ILE A 1 310 ? -3.348 -40.375 -26.312 1 97.75 310 ILE A O 1
ATOM 2544 N N . THR A 1 311 ? -3.559 -40.875 -24.156 1 97 311 THR A N 1
ATOM 2545 C CA . THR A 1 311 ? -4.715 -41.75 -24.297 1 97 311 THR A CA 1
ATOM 2546 C C . THR A 1 311 ? -5.711 -41.531 -23.156 1 97 311 THR A C 1
ATOM 2548 O O . THR A 1 311 ? -5.379 -40.906 -22.156 1 97 311 THR A O 1
ATOM 2551 N N . GLU A 1 312 ? -6.906 -42.031 -23.344 1 96.44 312 GLU A N 1
ATOM 2552 C CA . GLU A 1 312 ? -7.906 -41.969 -22.281 1 96.44 312 GLU A CA 1
ATOM 2553 C C . GLU A 1 312 ? -7.434 -42.688 -21.016 1 96.44 312 GLU A C 1
ATOM 2555 O O . GLU A 1 312 ? -7.676 -42.219 -19.906 1 96.44 312 GLU A O 1
ATOM 2560 N N . SER A 1 313 ? -6.805 -43.781 -21.25 1 95.94 313 SER A N 1
ATOM 2561 C CA . SER A 1 313 ? -6.309 -44.562 -20.125 1 95.94 313 SER A CA 1
ATOM 2562 C C . SER A 1 313 ? -5.254 -43.781 -19.344 1 95.94 313 SER A C 1
ATOM 2564 O O . SER A 1 313 ? -5.18 -43.906 -18.109 1 95.94 313 SER A O 1
ATOM 2566 N N . PHE A 1 314 ? -4.438 -43.094 -20.016 1 96.44 314 PHE A N 1
ATOM 2567 C CA . PHE A 1 314 ? -3.412 -42.25 -19.375 1 96.44 314 PHE A CA 1
ATOM 2568 C C . PHE A 1 314 ? -4.043 -41.25 -18.406 1 96.44 314 PHE A C 1
ATOM 2570 O O . PHE A 1 314 ? -3.625 -41.156 -17.25 1 96.44 314 PHE A O 1
ATOM 2577 N N . PHE A 1 315 ? -5.07 -40.562 -18.844 1 96.62 315 PHE A N 1
ATOM 2578 C CA . PHE A 1 315 ? -5.715 -39.562 -18.031 1 96.62 315 PHE A CA 1
ATOM 2579 C C . PHE A 1 315 ? -6.5 -40.188 -16.891 1 96.62 315 PHE A C 1
ATOM 2581 O O . PHE A 1 315 ? -6.598 -39.625 -15.797 1 96.62 315 PHE A O 1
ATOM 2588 N N . LYS A 1 316 ? -7.059 -41.344 -17.109 1 94.69 316 LYS A N 1
ATOM 2589 C CA . LYS A 1 316 ? -7.715 -42.094 -16.016 1 94.69 316 LYS A CA 1
ATOM 2590 C C . LYS A 1 316 ? -6.75 -42.312 -14.859 1 94.69 316 LYS A C 1
ATOM 2592 O O . LYS A 1 316 ? -7.133 -42.188 -13.695 1 94.69 316 LYS A O 1
ATOM 2597 N N . ARG A 1 317 ? -5.566 -42.594 -15.234 1 92.62 317 ARG A N 1
ATOM 2598 C CA . ARG A 1 317 ? -4.547 -42.844 -14.227 1 92.62 317 ARG A CA 1
ATOM 2599 C C . ARG A 1 317 ? -4.219 -41.562 -13.445 1 92.62 317 ARG A C 1
ATOM 2601 O O . ARG A 1 317 ? -3.914 -41.625 -12.25 1 92.62 317 ARG A O 1
ATOM 2608 N N . ILE A 1 318 ? -4.242 -40.469 -14.078 1 93.94 318 ILE A N 1
ATOM 2609 C CA . ILE A 1 318 ? -3.941 -39.188 -13.43 1 93.94 318 ILE A CA 1
ATOM 2610 C C . ILE A 1 318 ? -5.066 -38.812 -12.469 1 93.94 318 ILE A C 1
ATOM 2612 O O . ILE A 1 318 ? -4.812 -38.344 -11.367 1 93.94 318 ILE A O 1
ATOM 2616 N N . PHE A 1 319 ? -6.297 -39.125 -12.781 1 93.5 319 PHE A N 1
ATOM 2617 C CA . PHE A 1 319 ? -7.465 -38.656 -12.047 1 93.5 319 PHE A CA 1
ATOM 2618 C C . PHE A 1 319 ? -7.848 -39.625 -10.945 1 93.5 319 PHE A C 1
ATOM 2620 O O . PHE A 1 319 ? -8.336 -39.219 -9.883 1 93.5 319 PHE A O 1
ATOM 2627 N N . GLU A 1 320 ? -7.633 -40.844 -11.18 1 88.19 320 GLU A N 1
ATOM 2628 C CA . GLU A 1 320 ? -8.203 -41.844 -10.297 1 88.19 320 GLU A CA 1
ATOM 2629 C C . GLU A 1 320 ? -7.238 -42.219 -9.18 1 88.19 320 GLU A C 1
ATOM 2631 O O . GLU A 1 320 ? -6.023 -42.094 -9.336 1 88.19 320 GLU A O 1
ATOM 2636 N N . GLY A 1 321 ? -7.82 -42.562 -8.031 1 86.31 321 GLY A N 1
ATOM 2637 C CA . GLY A 1 321 ? -7.078 -43.125 -6.922 1 86.31 321 GLY A CA 1
ATOM 2638 C C . GLY A 1 321 ? -6.32 -42.094 -6.113 1 86.31 321 GLY A C 1
ATOM 2639 O O . GLY A 1 321 ? -5.316 -42.406 -5.473 1 86.31 321 GLY A O 1
ATOM 2640 N N . LYS A 1 322 ? -6.672 -40.906 -6.266 1 89.19 322 LYS A N 1
ATOM 2641 C CA . LYS A 1 322 ? -6.016 -39.844 -5.496 1 89.19 322 LYS A CA 1
ATOM 2642 C C . LYS A 1 322 ? -6.898 -39.375 -4.348 1 89.19 322 LYS A C 1
ATOM 2644 O O . LYS A 1 322 ? -8.125 -39.406 -4.441 1 89.19 322 LYS A O 1
ATOM 2649 N N . SER A 1 323 ? -6.281 -39.125 -3.291 1 94.88 323 SER A N 1
ATOM 2650 C CA . SER A 1 323 ? -6.957 -38.5 -2.145 1 94.88 323 SER A CA 1
ATOM 2651 C C . SER A 1 323 ? -6.125 -37.375 -1.539 1 94.88 323 SER A C 1
ATOM 2653 O O . SER A 1 323 ? -4.906 -37.5 -1.413 1 94.88 323 SER A O 1
ATOM 2655 N N . CYS A 1 324 ? -6.809 -36.281 -1.306 1 96.12 324 CYS A N 1
ATOM 2656 C CA . CYS A 1 324 ? -6.152 -35.125 -0.702 1 96.12 324 CYS A CA 1
ATOM 2657 C C . CYS A 1 324 ? -7.141 -34.312 0.125 1 96.12 324 CYS A C 1
ATOM 2659 O O . CYS A 1 324 ? -8.312 -34.656 0.245 1 96.12 324 CYS A O 1
ATOM 2661 N N . LEU A 1 325 ? -6.621 -33.281 0.821 1 95.75 325 LEU A N 1
ATOM 2662 C CA . LEU A 1 325 ? -7.492 -32.438 1.606 1 95.75 325 LEU A CA 1
ATOM 2663 C C . LEU A 1 325 ? -7.789 -31.141 0.859 1 95.75 325 LEU A C 1
ATOM 2665 O O . LEU A 1 325 ? -6.898 -30.562 0.233 1 95.75 325 LEU A O 1
ATOM 2669 N N . TYR A 1 326 ? -9.039 -30.734 0.86 1 96.75 326 TYR A N 1
ATOM 2670 C CA . TYR A 1 326 ? -9.531 -29.453 0.352 1 96.75 326 TYR A CA 1
ATOM 2671 C C . TYR A 1 326 ? -10.391 -28.75 1.393 1 96.75 326 TYR A C 1
ATOM 2673 O O . TYR A 1 326 ? -11.484 -29.203 1.713 1 96.75 326 TYR A O 1
ATOM 2681 N N . ASN A 1 327 ? -9.844 -27.672 1.865 1 97 327 ASN A N 1
ATOM 2682 C CA . ASN A 1 327 ? -10.5 -26.922 2.938 1 97 327 ASN A CA 1
ATOM 2683 C C . ASN A 1 327 ? -10.828 -27.828 4.125 1 97 327 ASN A C 1
ATOM 2685 O O . ASN A 1 327 ? -11.938 -27.781 4.66 1 97 327 ASN A O 1
ATOM 2689 N N . GLY A 1 328 ? -9.961 -28.672 4.402 1 95.19 328 GLY A N 1
ATOM 2690 C CA . GLY A 1 328 ? -10.094 -29.531 5.57 1 95.19 328 GLY A CA 1
ATOM 2691 C C . GLY A 1 328 ? -10.961 -30.75 5.324 1 95.19 328 GLY A C 1
ATOM 2692 O O . GLY A 1 328 ? -11.172 -31.562 6.227 1 95.19 328 GLY A O 1
ATOM 2693 N N . GLN A 1 329 ? -11.414 -30.922 4.105 1 97.12 329 GLN A N 1
ATOM 2694 C CA . GLN A 1 329 ? -12.266 -32.062 3.75 1 97.12 329 GLN A CA 1
ATOM 2695 C C . GLN A 1 329 ? -11.609 -32.906 2.676 1 97.12 329 GLN A C 1
ATOM 2697 O O . GLN A 1 329 ? -10.883 -32.406 1.825 1 97.12 329 GLN A O 1
ATOM 2702 N N . PRO A 1 330 ? -11.883 -34.25 2.73 1 96.19 330 PRO A N 1
ATOM 2703 C CA . PRO A 1 330 ? -11.328 -35.125 1.694 1 96.19 330 PRO A CA 1
ATOM 2704 C C . PRO A 1 330 ? -11.844 -34.781 0.297 1 96.19 330 PRO A C 1
ATOM 2706 O O . PRO A 1 330 ? -13.008 -34.406 0.135 1 96.19 330 PRO A O 1
ATOM 2709 N N . SER A 1 331 ? -10.938 -34.844 -0.617 1 96.25 331 SER A N 1
ATOM 2710 C CA . SER A 1 331 ? -11.258 -34.594 -2.016 1 96.25 331 SER A CA 1
ATOM 2711 C C . SER A 1 331 ? -10.508 -35.562 -2.941 1 96.25 331 SER A C 1
ATOM 2713 O O . SER A 1 331 ? -9.422 -36.031 -2.604 1 96.25 331 SER A O 1
ATOM 2715 N N . THR A 1 332 ? -11.094 -35.781 -4.086 1 94.5 332 THR A N 1
ATOM 2716 C CA . THR A 1 332 ? -10.438 -36.625 -5.09 1 94.5 332 THR A CA 1
ATOM 2717 C C . THR A 1 332 ? -9.773 -35.75 -6.156 1 94.5 332 THR A C 1
ATOM 2719 O O . THR A 1 332 ? -9 -36.25 -6.977 1 94.5 332 THR A O 1
ATOM 2722 N N . ILE A 1 333 ? -10.109 -34.5 -6.191 1 96.44 333 ILE A N 1
ATOM 2723 C CA . ILE A 1 333 ? -9.43 -33.562 -7.082 1 96.44 333 ILE A CA 1
ATOM 2724 C C . ILE A 1 333 ? -8.18 -33 -6.391 1 96.44 333 ILE A C 1
ATOM 2726 O O . ILE A 1 333 ? -8.273 -32.031 -5.625 1 96.44 333 ILE A O 1
ATOM 2730 N N . CYS A 1 334 ? -7.102 -33.625 -6.727 1 97 334 CYS A N 1
ATOM 2731 C CA . CYS A 1 334 ? -5.871 -33.281 -6.023 1 97 334 CYS A CA 1
ATOM 2732 C C . CYS A 1 334 ? -4.969 -32.406 -6.898 1 97 334 CYS A C 1
ATOM 2734 O O . CYS A 1 334 ? -4.152 -31.656 -6.387 1 97 334 CYS A O 1
ATOM 2736 N N . TYR A 1 335 ? -5.121 -32.562 -8.18 1 98.12 335 TYR A N 1
ATOM 2737 C CA . TYR A 1 335 ? -4.301 -31.844 -9.141 1 98.12 335 TYR A CA 1
ATOM 2738 C C . TYR A 1 335 ? -5.172 -31.156 -10.18 1 98.12 335 TYR A C 1
ATOM 2740 O O . TYR A 1 335 ? -6.184 -31.703 -10.617 1 98.12 335 TYR A O 1
ATOM 2748 N N . LEU A 1 336 ? -4.754 -29.922 -10.547 1 98.62 336 LEU A N 1
ATOM 2749 C CA . LEU A 1 336 ? -5.488 -29.156 -11.547 1 98.62 336 LEU A CA 1
ATOM 2750 C C . LEU A 1 336 ? -4.676 -29.016 -12.836 1 98.62 336 LEU A C 1
ATOM 2752 O O . LEU A 1 336 ? -5.223 -28.672 -13.883 1 98.62 336 LEU A O 1
ATOM 2756 N N . PHE A 1 337 ? -3.416 -29.25 -12.766 1 98.81 337 PHE A N 1
ATOM 2757 C CA . PHE A 1 337 ? -2.484 -29.188 -13.883 1 98.81 337 PHE A CA 1
ATOM 2758 C C . PHE A 1 337 ? -1.572 -30.406 -13.898 1 98.81 337 PHE A C 1
ATOM 2760 O O . PHE A 1 337 ? -1.505 -31.156 -12.914 1 98.81 337 PHE A O 1
ATOM 2767 N N . ALA A 1 338 ? -0.914 -30.625 -15.055 1 98.56 338 ALA A N 1
ATOM 2768 C CA . ALA A 1 338 ? 0.032 -31.734 -15.156 1 98.56 338 ALA A CA 1
ATOM 2769 C C . ALA A 1 338 ? 1.227 -31.359 -16.031 1 98.56 338 ALA A C 1
ATOM 2771 O O . ALA A 1 338 ? 1.102 -30.547 -16.938 1 98.56 338 ALA A O 1
ATOM 2772 N N . ARG A 1 339 ? 2.225 -31.891 -15.711 1 97.81 339 ARG A N 1
ATOM 2773 C CA . ARG A 1 339 ? 3.465 -31.766 -16.469 1 97.81 339 ARG A CA 1
ATOM 2774 C C . ARG A 1 339 ? 4.277 -33.062 -16.406 1 97.81 339 ARG A C 1
ATOM 2776 O O . ARG A 1 339 ? 4.098 -33.875 -15.484 1 97.81 339 ARG A O 1
ATOM 2783 N N . LYS A 1 340 ? 5.176 -33.469 -17.359 1 97.25 340 LYS A N 1
ATOM 2784 C CA . LYS A 1 340 ? 5.621 -32.719 -18.516 1 97.25 340 LYS A CA 1
ATOM 2785 C C . LYS A 1 340 ? 5.039 -33.281 -19.812 1 97.25 340 LYS A C 1
ATOM 2787 O O . LYS A 1 340 ? 5.062 -34.5 -20.031 1 97.25 340 LYS A O 1
ATOM 2792 N N . PHE A 1 341 ? 4.637 -32.375 -20.641 1 98.44 341 PHE A N 1
ATOM 2793 C CA . PHE A 1 341 ? 4.129 -32.812 -21.938 1 98.44 341 PHE A CA 1
ATOM 2794 C C . PHE A 1 341 ? 4.988 -32.25 -23.062 1 98.44 341 PHE A C 1
ATOM 2796 O O . PHE A 1 341 ? 5.258 -31.031 -23.094 1 98.44 341 PHE A O 1
ATOM 2803 N N . ALA A 1 342 ? 5.387 -33.156 -23.922 1 97.88 342 ALA A N 1
ATOM 2804 C CA . ALA A 1 342 ? 6.203 -32.75 -25.062 1 97.88 342 ALA A CA 1
ATOM 2805 C C . ALA A 1 342 ? 5.359 -32.062 -26.141 1 97.88 342 ALA A C 1
ATOM 2807 O O . ALA A 1 342 ? 4.137 -32.25 -26.172 1 97.88 342 ALA A O 1
ATOM 2808 N N . PRO A 1 343 ? 6.074 -31.375 -27.016 1 97.38 343 PRO A N 1
ATOM 2809 C CA . PRO A 1 343 ? 5.348 -30.703 -28.094 1 97.38 343 PRO A CA 1
ATOM 2810 C C . PRO A 1 343 ? 4.523 -31.688 -28.938 1 97.38 343 PRO A C 1
ATOM 2812 O O . PRO A 1 343 ? 3.438 -31.328 -29.406 1 97.38 343 PRO A O 1
ATOM 2815 N N . SER A 1 344 ? 5 -32.844 -29.047 1 98.25 344 SER A N 1
ATOM 2816 C CA . SER A 1 344 ? 4.324 -33.844 -29.875 1 98.25 344 SER A CA 1
ATOM 2817 C C . SER A 1 344 ? 2.988 -34.25 -29.266 1 98.25 344 SER A C 1
ATOM 2819 O O . SER A 1 344 ? 2.156 -34.875 -29.938 1 98.25 344 SER A O 1
ATOM 2821 N N . ALA A 1 345 ? 2.787 -33.875 -28.062 1 98.38 345 ALA A N 1
ATOM 2822 C CA . ALA A 1 345 ? 1.551 -34.25 -27.375 1 98.38 345 ALA A CA 1
ATOM 2823 C C . ALA A 1 345 ? 0.399 -33.344 -27.797 1 98.38 345 ALA A C 1
ATOM 2825 O O . ALA A 1 345 ? -0.767 -33.656 -27.531 1 98.38 345 ALA A O 1
ATOM 2826 N N . LEU A 1 346 ? 0.657 -32.281 -28.5 1 98.31 346 LEU A N 1
ATOM 2827 C CA . LEU A 1 346 ? -0.326 -31.234 -28.734 1 98.31 346 LEU A CA 1
ATOM 2828 C C . LEU A 1 346 ? -1.517 -31.781 -29.531 1 98.31 346 LEU A C 1
ATOM 2830 O O . LEU A 1 346 ? -2.666 -31.625 -29.109 1 98.31 346 LEU A O 1
ATOM 2834 N N . ASP A 1 347 ? -1.237 -32.469 -30.625 1 97.94 347 ASP A N 1
ATOM 2835 C CA . ASP A 1 347 ? -2.314 -32.906 -31.516 1 97.94 347 ASP A CA 1
ATOM 2836 C C . ASP A 1 347 ? -3.24 -33.875 -30.812 1 97.94 347 ASP A C 1
ATOM 2838 O O . ASP A 1 347 ? -4.457 -33.688 -30.766 1 97.94 347 ASP A O 1
ATOM 2842 N N . PRO A 1 348 ? -2.668 -34.906 -30.234 1 98.06 348 PRO A N 1
ATOM 2843 C CA . PRO A 1 348 ? -3.559 -35.812 -29.516 1 98.06 348 PRO A CA 1
ATOM 2844 C C . PRO A 1 348 ? -4.277 -35.125 -28.344 1 98.06 348 PRO A C 1
ATOM 2846 O O . PRO A 1 348 ? -5.414 -35.5 -28.031 1 98.06 348 PRO A O 1
ATOM 2849 N N . LEU A 1 349 ? -3.688 -34.188 -27.656 1 98.38 349 LEU A N 1
ATOM 2850 C CA . LEU A 1 349 ? -4.324 -33.469 -26.562 1 98.38 349 LEU A CA 1
ATOM 2851 C C . LEU A 1 349 ? -5.527 -32.656 -27.062 1 98.38 349 LEU A C 1
ATOM 2853 O O . LEU A 1 349 ? -6.59 -32.688 -26.453 1 98.38 349 LEU A O 1
ATOM 2857 N N . LEU A 1 350 ? -5.348 -31.984 -28.203 1 98.06 350 LEU A N 1
ATOM 2858 C CA . LEU A 1 350 ? -6.445 -31.219 -28.797 1 98.06 350 LEU A CA 1
ATOM 2859 C C . LEU A 1 350 ? -7.602 -32.125 -29.172 1 98.06 350 LEU A C 1
ATOM 2861 O O . LEU A 1 350 ? -8.766 -31.766 -29.016 1 98.06 350 LEU A O 1
ATOM 2865 N N . GLY A 1 351 ? -7.254 -33.312 -29.625 1 97 351 GLY A N 1
ATOM 2866 C CA . GLY A 1 351 ? -8.273 -34.281 -30.016 1 97 351 GLY A CA 1
ATOM 2867 C C . GLY A 1 351 ? -9.078 -34.812 -28.844 1 97 351 GLY A C 1
ATOM 2868 O O . GLY A 1 351 ? -10.281 -35.031 -28.969 1 97 351 GLY A O 1
ATOM 2869 N N . LEU A 1 352 ? -8.43 -34.938 -27.719 1 96.62 352 LEU A N 1
ATOM 2870 C CA . LEU A 1 352 ? -9.062 -35.562 -26.562 1 96.62 352 LEU A CA 1
ATOM 2871 C C . LEU A 1 352 ? -9.523 -34.5 -25.562 1 96.62 352 LEU A C 1
ATOM 2873 O O . LEU A 1 352 ? -10.117 -34.844 -24.531 1 96.62 352 LEU A O 1
ATOM 2877 N N . ALA A 1 353 ? -9.305 -33.25 -25.781 1 96.94 353 ALA A N 1
ATOM 2878 C CA . ALA A 1 353 ? -9.461 -32.188 -24.812 1 96.94 353 ALA A CA 1
ATOM 2879 C C . ALA A 1 353 ? -10.891 -32.125 -24.266 1 96.94 353 ALA A C 1
ATOM 2881 O O . ALA A 1 353 ? -11.094 -32.031 -23.062 1 96.94 353 ALA A O 1
ATOM 2882 N N . SER A 1 354 ? -11.875 -32.219 -25.156 1 96.62 354 SER A N 1
ATOM 2883 C CA . SER A 1 354 ? -13.266 -32.125 -24.734 1 96.62 354 SER A CA 1
ATOM 2884 C C . SER A 1 354 ? -13.656 -33.344 -23.891 1 96.62 354 SER A C 1
ATOM 2886 O O . SER A 1 354 ? -14.289 -33.219 -22.844 1 96.62 354 SER A O 1
ATOM 2888 N N . LYS A 1 355 ? -13.219 -34.469 -24.266 1 95.38 355 LYS A N 1
ATOM 2889 C CA . LYS A 1 355 ? -13.633 -35.719 -23.656 1 95.38 355 LYS A CA 1
ATOM 2890 C C . LYS A 1 355 ? -12.961 -35.938 -22.297 1 95.38 355 LYS A C 1
ATOM 2892 O O . LYS A 1 355 ? -13.594 -36.375 -21.344 1 95.38 355 LYS A O 1
ATOM 2897 N N . VAL A 1 356 ? -11.672 -35.562 -22.219 1 94.5 356 VAL A N 1
ATOM 2898 C CA . VAL A 1 356 ? -10.922 -36 -21.047 1 94.5 356 VAL A CA 1
ATOM 2899 C C . VAL A 1 356 ? -10.656 -34.781 -20.141 1 94.5 356 VAL A C 1
ATOM 2901 O O . VAL A 1 356 ? -10.5 -34.938 -18.922 1 94.5 356 VAL A O 1
ATOM 2904 N N . LEU A 1 357 ? -10.664 -33.562 -20.656 1 95.06 357 LEU A N 1
ATOM 2905 C CA . LEU A 1 357 ? -10.289 -32.375 -19.891 1 95.06 357 LEU A CA 1
ATOM 2906 C C . LEU A 1 357 ? -11.469 -31.438 -19.719 1 95.06 357 LEU A C 1
ATOM 2908 O O . LEU A 1 357 ? -11.406 -30.484 -18.938 1 95.06 357 LEU A O 1
ATOM 2912 N N . GLY A 1 358 ? -12.508 -31.641 -20.516 1 95.31 358 GLY A N 1
ATOM 2913 C CA . GLY A 1 358 ? -13.68 -30.766 -20.484 1 95.31 358 GLY A CA 1
ATOM 2914 C C . GLY A 1 358 ? -13.46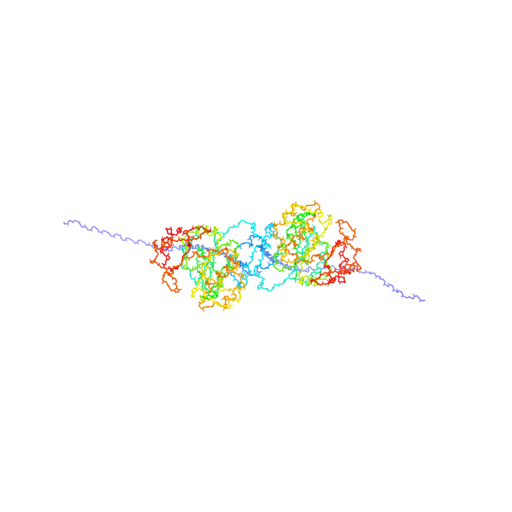9 -29.438 -21.188 1 95.31 358 GLY A C 1
ATOM 2915 O O . GLY A 1 358 ? -14.164 -28.469 -20.906 1 95.31 358 GLY A O 1
ATOM 2916 N N . ILE A 1 359 ? -12.445 -29.406 -22.078 1 94.62 359 ILE A N 1
ATOM 2917 C CA . ILE A 1 359 ? -12.109 -28.203 -22.812 1 94.62 359 ILE A CA 1
ATOM 2918 C C . ILE A 1 359 ? -12.742 -28.234 -24.203 1 94.62 359 ILE A C 1
ATOM 2920 O O . ILE A 1 359 ? -12.445 -29.141 -25 1 94.62 359 ILE A O 1
ATOM 2924 N N . GLU A 1 360 ? -13.602 -27.344 -24.484 1 89.06 360 GLU A N 1
ATOM 2925 C CA . GLU A 1 360 ? -14.359 -27.359 -25.734 1 89.06 360 GLU A CA 1
ATOM 2926 C C . GLU A 1 360 ? -13.602 -26.656 -26.859 1 89.06 360 GLU A C 1
ATOM 2928 O O . GLU A 1 360 ? -12.852 -25.703 -26.594 1 89.06 360 GLU A O 1
ATOM 2933 N N . MET B 1 1 ? -24.078 -48.281 -111.312 1 19.73 1 MET B N 1
ATOM 2934 C CA . MET B 1 1 ? -23.406 -47.438 -112.312 1 19.73 1 MET B CA 1
ATOM 2935 C C . MET B 1 1 ? -23.547 -45.969 -111.938 1 19.73 1 MET B C 1
ATOM 2937 O O . MET B 1 1 ? -22.703 -45.156 -112.375 1 19.73 1 MET B O 1
ATOM 2941 N N . MET B 1 2 ? -24.688 -45.594 -111.562 1 18.5 2 MET B N 1
ATOM 2942 C CA . MET B 1 2 ? -25.25 -44.406 -112.188 1 18.5 2 MET B CA 1
ATOM 2943 C C . MET B 1 2 ? -24.5 -43.156 -111.812 1 18.5 2 MET B C 1
ATOM 2945 O O . MET B 1 2 ? -23.766 -43.125 -110.812 1 18.5 2 MET B O 1
ATOM 2949 N N . GLN B 1 3 ? -25.25 -42.031 -111.75 1 20.11 3 GLN B N 1
ATOM 2950 C CA . GLN B 1 3 ? -25.188 -40.688 -112.375 1 20.11 3 GLN B CA 1
ATOM 2951 C C . GLN B 1 3 ? -24.406 -39.719 -111.5 1 20.11 3 GLN B C 1
ATOM 2953 O O . GLN B 1 3 ? -24.609 -39.656 -110.25 1 20.11 3 GLN B O 1
ATOM 2958 N N . PRO B 1 4 ? -23.344 -38.812 -112 1 18.95 4 PRO B N 1
ATOM 2959 C CA . PRO B 1 4 ? -22.047 -38.25 -111.625 1 18.95 4 PRO B CA 1
ATOM 2960 C C . PRO B 1 4 ? -22.172 -37 -110.75 1 18.95 4 PRO B C 1
ATOM 2962 O O . PRO B 1 4 ? -23.297 -36.562 -110.438 1 18.95 4 PRO B O 1
ATOM 2965 N N . ARG B 1 5 ? -21.719 -35.625 -111.125 1 15.86 5 ARG B N 1
ATOM 2966 C CA . ARG B 1 5 ? -20.469 -34.875 -111.062 1 15.86 5 ARG B CA 1
ATOM 2967 C C . ARG B 1 5 ? -20.672 -33.469 -110.438 1 15.86 5 ARG B C 1
ATOM 2969 O O . ARG B 1 5 ? -19.797 -32.625 -110.562 1 15.86 5 ARG B O 1
ATOM 2976 N N . ALA B 1 6 ? -21.766 -33.125 -109.75 1 18.73 6 ALA B N 1
ATOM 2977 C CA . ALA B 1 6 ? -22.297 -31.797 -110 1 18.73 6 ALA B CA 1
ATOM 2978 C C . ALA B 1 6 ? -21.281 -30.734 -109.562 1 18.73 6 ALA B C 1
ATOM 2980 O O . ALA B 1 6 ? -20.828 -30.719 -108.438 1 18.73 6 ALA B O 1
ATOM 2981 N N . VAL B 1 7 ? -20.75 -29.641 -110.312 1 17.77 7 VAL B N 1
ATOM 2982 C CA . VAL B 1 7 ? -19.625 -28.828 -110.812 1 17.77 7 VAL B CA 1
ATOM 2983 C C . VAL B 1 7 ? -19.453 -27.594 -109.938 1 17.77 7 VAL B C 1
ATOM 2985 O O . VAL B 1 7 ? -18.344 -27.281 -109.5 1 17.77 7 VAL B O 1
ATOM 2988 N N . VAL B 1 8 ? -20.391 -26.609 -109.812 1 17.58 8 VAL B N 1
ATOM 2989 C CA . VAL B 1 8 ? -20.094 -25.328 -110.438 1 17.58 8 VAL B CA 1
ATOM 2990 C C . VAL B 1 8 ? -19.328 -24.438 -109.5 1 17.58 8 VAL B C 1
ATOM 2992 O O . VAL B 1 8 ? -19.422 -24.609 -108.25 1 17.58 8 VAL B O 1
ATOM 2995 N N . MET B 1 9 ? -18.734 -23.125 -109.875 1 17.38 9 MET B N 1
ATOM 2996 C CA . MET B 1 9 ? -17.547 -22.297 -110.062 1 17.38 9 MET B CA 1
ATOM 2997 C C . MET B 1 9 ? -17.5 -21.188 -109 1 17.38 9 MET B C 1
ATOM 2999 O O . MET B 1 9 ? -16.422 -20.906 -108.438 1 17.38 9 MET B O 1
ATOM 3003 N N . GLU B 1 10 ? -18.562 -20.344 -108.625 1 17.66 10 GLU B N 1
ATOM 3004 C CA . GLU B 1 10 ? -18.422 -18.922 -108.938 1 17.66 10 GLU B CA 1
ATOM 3005 C C . GLU B 1 10 ? -17.734 -18.172 -107.812 1 17.66 10 GLU B C 1
ATOM 3007 O O . GLU B 1 10 ? -18.125 -18.281 -106.688 1 17.66 10 GLU B O 1
ATOM 3012 N N . GLU B 1 11 ? -16.484 -17.422 -107.875 1 18.25 11 GLU B N 1
ATOM 3013 C CA . GLU B 1 11 ? -15.234 -16.922 -107.312 1 18.25 11 GLU B CA 1
ATOM 3014 C C . GLU B 1 11 ? -15.422 -15.531 -106.688 1 18.25 11 GLU B C 1
ATOM 3016 O O . GLU B 1 11 ? -14.531 -15.023 -106.062 1 18.25 11 GLU B O 1
ATOM 3021 N N . GLY B 1 12 ? -16.516 -14.844 -106.812 1 16.58 12 GLY B N 1
ATOM 3022 C CA . GLY B 1 12 ? -16.25 -13.43 -107.062 1 16.58 12 GLY B CA 1
ATOM 3023 C C . GLY B 1 12 ? -15.586 -12.758 -105.875 1 16.58 12 GLY B C 1
ATOM 3024 O O . GLY B 1 12 ? -15.633 -13.273 -104.75 1 16.58 12 GLY B O 1
ATOM 3025 N N . LYS B 1 13 ? -14.867 -11.406 -106.062 1 21.7 13 LYS B N 1
ATOM 3026 C CA . LYS B 1 13 ? -13.703 -10.578 -105.75 1 21.7 13 LYS B CA 1
ATOM 3027 C C . LYS B 1 13 ? -13.93 -9.727 -104.5 1 21.7 13 LYS B C 1
ATOM 3029 O O . LYS B 1 13 ? -12.984 -9.164 -103.938 1 21.7 13 LYS B O 1
ATOM 3034 N N . ASP B 1 14 ? -15.18 -9.438 -104.062 1 18.77 14 ASP B N 1
ATOM 3035 C CA . ASP B 1 14 ? -15.25 -8 -103.812 1 18.77 14 ASP B CA 1
ATOM 3036 C C . ASP B 1 14 ? -14.445 -7.617 -102.562 1 18.77 14 ASP B C 1
ATOM 3038 O O . ASP B 1 14 ? -14.336 -8.398 -101.625 1 18.77 14 ASP B O 1
ATOM 3042 N N . PRO B 1 15 ? -13.781 -6.301 -102.562 1 21.22 15 PRO B N 1
ATOM 3043 C CA . PRO B 1 15 ? -12.578 -5.727 -102 1 21.22 15 PRO B CA 1
ATOM 3044 C C . PRO B 1 15 ? -12.781 -5.332 -100.5 1 21.22 15 PRO B C 1
ATOM 3046 O O . PRO B 1 15 ? -13.844 -4.801 -100.188 1 21.22 15 PRO B O 1
ATOM 3049 N N . VAL B 1 16 ? -12.289 -5.93 -99.562 1 21.67 16 VAL B N 1
ATOM 3050 C CA . VAL B 1 16 ? -12.391 -6.023 -98.125 1 21.67 16 VAL B CA 1
ATOM 3051 C C . VAL B 1 16 ? -11.836 -4.758 -97.5 1 21.67 16 VAL B C 1
ATOM 3053 O O . VAL B 1 16 ? -10.664 -4.719 -97.062 1 21.67 16 VAL B O 1
ATOM 3056 N N . SER B 1 17 ? -12.227 -3.568 -98.125 1 19.42 17 SER B N 1
ATOM 3057 C CA . SER B 1 17 ? -11.359 -2.477 -97.688 1 19.42 17 SER B CA 1
ATOM 3058 C C . SER B 1 17 ? -11.383 -2.322 -96.188 1 19.42 17 SER B C 1
ATOM 3060 O O . SER B 1 17 ? -12.453 -2.389 -95.562 1 19.42 17 SER B O 1
ATOM 3062 N N . VAL B 1 18 ? -10.266 -2.346 -95.5 1 21.94 18 VAL B N 1
ATOM 3063 C CA . VAL B 1 18 ? -9.742 -2.66 -94.188 1 21.94 18 VAL B CA 1
ATOM 3064 C C . VAL B 1 18 ? -9.891 -1.448 -93.25 1 21.94 18 VAL B C 1
ATOM 3066 O O . VAL B 1 18 ? -9.461 -1.479 -92.125 1 21.94 18 VAL B O 1
ATOM 3069 N N . THR B 1 19 ? -10.828 -0.489 -93.688 1 18.41 19 THR B N 1
ATOM 3070 C CA . THR B 1 19 ? -10.383 0.771 -93.062 1 18.41 19 THR B CA 1
ATOM 3071 C C . THR B 1 19 ? -10.32 0.668 -91.562 1 18.41 19 THR B C 1
ATOM 3073 O O . THR B 1 19 ? -11.195 0.061 -90.938 1 18.41 19 THR B O 1
ATOM 3076 N N . LYS B 1 20 ? -9.188 1.234 -90.938 1 25.08 20 LYS B N 1
ATOM 3077 C CA . LYS B 1 20 ? -8.422 1.258 -89.688 1 25.08 20 LYS B CA 1
ATOM 3078 C C . LYS B 1 20 ? -9.156 2.057 -88.625 1 25.08 20 LYS B C 1
ATOM 3080 O O . LYS B 1 20 ? -8.609 2.299 -87.562 1 25.08 20 LYS B O 1
ATOM 3085 N N . THR B 1 21 ? -10.492 2.35 -88.812 1 19.84 21 THR B N 1
ATOM 3086 C CA . THR B 1 21 ? -10.828 3.475 -87.938 1 19.84 21 THR B CA 1
ATOM 3087 C C . THR B 1 21 ? -10.453 3.174 -86.5 1 19.84 21 THR B C 1
ATOM 3089 O O . THR B 1 21 ? -10.719 2.082 -86 1 19.84 21 THR B O 1
ATOM 3092 N N . SER B 1 22 ? -9.703 4.152 -85.938 1 21.92 22 SER B N 1
ATOM 3093 C CA . SER B 1 22 ? -8.922 4.484 -84.75 1 21.92 22 SER B CA 1
ATOM 3094 C C . SER B 1 22 ? -9.797 4.523 -83.5 1 21.92 22 SER B C 1
ATOM 3096 O O . SER B 1 22 ? -10.766 5.285 -83.438 1 21.92 22 SER B O 1
ATOM 3098 N N . LEU B 1 23 ? -10.289 3.43 -83.062 1 20.19 23 LEU B N 1
ATOM 3099 C CA . LEU B 1 23 ? -11.094 3.287 -81.812 1 20.19 23 LEU B CA 1
ATOM 3100 C C . LEU B 1 23 ? -10.453 4.023 -80.688 1 20.19 23 LEU B C 1
ATOM 3102 O O . LEU B 1 23 ? -9.336 3.701 -80.25 1 20.19 23 LEU B O 1
ATOM 3106 N N . SER B 1 24 ? -10.688 5.383 -80.625 1 21.31 24 SER B N 1
ATOM 3107 C CA . SER B 1 24 ? -10.32 6.312 -79.562 1 21.31 24 SER B CA 1
ATOM 3108 C C . SER B 1 24 ? -10.703 5.762 -78.188 1 21.31 24 SER B C 1
ATOM 3110 O O . SER B 1 24 ? -11.836 5.934 -77.75 1 21.31 24 SER B O 1
ATOM 3112 N N . ARG B 1 25 ? -10.656 4.527 -78 1 23.36 25 ARG B N 1
ATOM 3113 C CA . ARG B 1 25 ? -11.125 4.094 -76.688 1 23.36 25 ARG B CA 1
ATOM 3114 C C . ARG B 1 25 ? -10.398 4.836 -75.562 1 23.36 25 ARG B C 1
ATOM 3116 O O . ARG B 1 25 ? -9.211 4.605 -75.312 1 23.36 25 ARG B O 1
ATOM 3123 N N . ALA B 1 26 ? -10.586 6.172 -75.5 1 20.56 26 ALA B N 1
ATOM 3124 C CA . ALA B 1 26 ? -9.898 6.867 -74.438 1 20.56 26 ALA B CA 1
ATOM 3125 C C . ALA B 1 26 ? -10.016 6.098 -73.125 1 20.56 26 ALA B C 1
ATOM 3127 O O . ALA B 1 26 ? -11.117 5.723 -72.688 1 20.56 26 ALA B O 1
ATOM 3128 N N . LEU B 1 27 ? -8.953 5.387 -72.688 1 23.92 27 LEU B N 1
ATOM 3129 C CA . LEU B 1 27 ? -8.586 4.781 -71.438 1 23.92 27 LEU B CA 1
ATOM 3130 C C . LEU B 1 27 ? -8.852 5.742 -70.25 1 23.92 27 LEU B C 1
ATOM 3132 O O . LEU B 1 27 ? -8.258 6.82 -70.188 1 23.92 27 LEU B O 1
ATOM 3136 N N . SER B 1 28 ? -10.18 6.066 -70.062 1 22.23 28 SER B N 1
ATOM 3137 C CA . SER B 1 28 ? -10.438 6.848 -68.812 1 22.23 28 SER B CA 1
ATOM 3138 C C . SER B 1 28 ? -9.57 6.371 -67.688 1 22.23 28 SER B C 1
ATOM 3140 O O . SER B 1 28 ? -9.594 5.188 -67.312 1 22.23 28 SER B O 1
ATOM 3142 N N . LEU B 1 29 ? -8.375 6.934 -67.625 1 23.47 29 LEU B N 1
ATOM 3143 C CA . LEU B 1 29 ? -7.461 6.824 -66.5 1 23.47 29 LEU B CA 1
ATOM 3144 C C . LEU B 1 29 ? -8.188 7.066 -65.188 1 23.47 29 LEU B C 1
ATOM 3146 O O . LEU B 1 29 ? -8.617 8.188 -64.875 1 23.47 29 LEU B O 1
ATOM 3150 N N . ARG B 1 30 ? -9.25 6.266 -64.812 1 25.38 30 ARG B N 1
ATOM 3151 C CA . ARG B 1 30 ? -9.695 6.359 -63.469 1 25.38 30 ARG B CA 1
ATOM 3152 C C . ARG B 1 30 ? -8.5 6.418 -62.5 1 25.38 30 ARG B C 1
ATOM 3154 O O . ARG B 1 30 ? -7.723 5.465 -62.406 1 25.38 30 ARG B O 1
ATOM 3161 N N . ILE B 1 31 ? -7.84 7.555 -62.5 1 25.19 31 ILE B N 1
ATOM 3162 C CA . ILE B 1 31 ? -6.891 7.832 -61.438 1 25.19 31 ILE B CA 1
ATOM 3163 C C . ILE B 1 31 ? -7.512 7.469 -60.094 1 25.19 31 ILE B C 1
ATOM 3165 O O . ILE B 1 31 ? -8.516 8.062 -59.688 1 25.19 31 ILE B O 1
ATOM 3169 N N . LEU B 1 32 ? -7.613 6.145 -59.844 1 26.12 32 LEU B N 1
ATOM 3170 C CA . LEU B 1 32 ? -7.895 5.77 -58.469 1 26.12 32 LEU B CA 1
ATOM 3171 C C . LEU B 1 32 ? -7.039 6.574 -57.5 1 26.12 32 LEU B C 1
ATOM 3173 O O . LEU B 1 32 ? -5.809 6.453 -57.5 1 26.12 32 LEU B O 1
ATOM 3177 N N . ILE B 1 33 ? -7.363 7.809 -57.406 1 25.47 33 ILE B N 1
ATOM 3178 C CA . ILE B 1 33 ? -6.781 8.508 -56.25 1 25.47 33 ILE B CA 1
ATOM 3179 C C . ILE B 1 33 ? -6.906 7.637 -55 1 25.47 33 ILE B C 1
ATOM 3181 O O . ILE B 1 33 ? -8.008 7.398 -54.5 1 25.47 33 ILE B O 1
ATOM 3185 N N . ALA B 1 34 ? -6.098 6.559 -54.938 1 28.47 34 ALA B N 1
ATOM 3186 C CA . ALA B 1 34 ? -5.914 5.996 -53.594 1 28.47 34 ALA B CA 1
ATOM 3187 C C . ALA B 1 34 ? -5.676 7.098 -52.562 1 28.47 34 ALA B C 1
ATOM 3189 O O . ALA B 1 34 ? -4.668 7.805 -52.625 1 28.47 34 ALA B O 1
ATOM 3190 N N . ALA B 1 35 ? -6.645 7.836 -52.281 1 27.62 35 ALA B N 1
ATOM 3191 C CA . ALA B 1 35 ? -6.484 8.602 -51.062 1 27.62 35 ALA B CA 1
ATOM 3192 C C . ALA B 1 35 ? -5.734 7.797 -50 1 27.62 35 ALA B C 1
ATOM 3194 O O . ALA B 1 35 ? -6.191 6.734 -49.562 1 27.62 35 ALA B O 1
ATOM 3195 N N . LYS B 1 36 ? -4.441 7.875 -50.094 1 32.28 36 LYS B N 1
ATOM 3196 C CA . LYS B 1 36 ? -3.697 7.465 -48.906 1 32.28 36 LYS B CA 1
ATOM 3197 C C . LYS B 1 36 ? -4.336 8.031 -47.625 1 32.28 36 LYS B C 1
ATOM 3199 O O . LYS B 1 36 ? -4.355 9.242 -47.438 1 32.28 36 LYS B O 1
ATOM 3204 N N . ALA B 1 37 ? -5.43 7.488 -47.312 1 31.66 37 ALA B N 1
ATOM 3205 C CA . ALA B 1 37 ? -5.703 7.891 -45.938 1 31.66 37 ALA B CA 1
ATOM 3206 C C . ALA B 1 37 ? -4.426 7.918 -45.125 1 31.66 37 ALA B C 1
ATOM 3208 O O . ALA B 1 37 ? -3.674 6.941 -45.094 1 31.66 37 ALA B O 1
ATOM 3209 N N . PRO B 1 38 ? -3.807 9.039 -45.094 1 31.44 38 PRO B N 1
ATOM 3210 C CA . PRO B 1 38 ? -2.68 8.984 -44.156 1 31.44 38 PRO B CA 1
ATOM 3211 C C . PRO B 1 38 ? -2.969 8.125 -42.938 1 31.44 38 PRO B C 1
ATOM 3213 O O . PRO B 1 38 ? -4.039 8.242 -42.312 1 31.44 38 PRO B O 1
ATOM 3216 N N . SER B 1 39 ? -2.668 6.801 -43.094 1 30.84 39 SER B N 1
ATOM 3217 C CA . SER B 1 39 ? -2.596 6.133 -41.812 1 30.84 39 SER B CA 1
ATOM 3218 C C . SER B 1 39 ? -1.986 7.043 -40.75 1 30.84 39 SER B C 1
ATOM 3220 O O . SER B 1 39 ? -0.777 7.285 -40.75 1 30.84 39 SER B O 1
ATOM 3222 N N . THR B 1 40 ? -2.578 8.172 -40.656 1 30.41 40 THR B N 1
ATOM 3223 C CA . THR B 1 40 ? -2.111 8.773 -39.406 1 30.41 40 THR B CA 1
ATOM 3224 C C . THR B 1 40 ? -1.942 7.719 -38.312 1 30.41 40 THR B C 1
ATOM 3226 O O . THR B 1 40 ? -2.926 7.258 -37.719 1 30.41 40 THR B O 1
ATOM 3229 N N . VAL B 1 41 ? -1.034 6.812 -38.625 1 32.44 41 VAL B N 1
ATOM 3230 C CA . VAL B 1 41 ? -0.565 6.176 -37.406 1 32.44 41 VAL B CA 1
ATOM 3231 C C . VAL B 1 41 ? -0.535 7.203 -36.281 1 32.44 41 VAL B C 1
ATOM 3233 O O . VAL B 1 41 ? 0.206 8.188 -36.344 1 32.44 41 VAL B O 1
ATOM 3236 N N . GLN B 1 42 ? -1.674 7.52 -35.875 1 32.69 42 GLN B N 1
ATOM 3237 C CA . GLN B 1 42 ? -1.585 8.227 -34.594 1 32.69 42 GLN B CA 1
ATOM 3238 C C . GLN B 1 42 ? -0.367 7.777 -33.781 1 32.69 42 GLN B C 1
ATOM 3240 O O . GLN B 1 42 ? -0.1 6.578 -33.688 1 32.69 42 GLN B O 1
ATOM 3245 N N . PRO B 1 43 ? 0.675 8.539 -33.875 1 32.81 43 PRO B N 1
ATOM 3246 C CA . PRO B 1 43 ? 1.776 8.086 -33.031 1 32.81 43 PRO B CA 1
ATOM 3247 C C . PRO B 1 43 ? 1.306 7.199 -31.875 1 32.81 43 PRO B C 1
ATOM 3249 O O . PRO B 1 43 ? 0.189 7.367 -31.375 1 32.81 43 PRO B O 1
ATOM 3252 N N . TRP B 1 44 ? 1.629 5.973 -31.969 1 32.44 44 TRP B N 1
ATOM 3253 C CA . TRP B 1 44 ? 1.533 5.168 -30.75 1 32.44 44 TRP B CA 1
ATOM 3254 C C . TRP B 1 44 ? 1.647 6.043 -29.516 1 32.44 44 TRP B C 1
ATOM 3256 O O . TRP B 1 44 ? 2.645 6.746 -29.328 1 32.44 44 TRP B O 1
ATOM 3266 N N . PHE B 1 45 ? 0.672 6.789 -29.203 1 34.09 45 PHE B N 1
ATOM 3267 C CA . PHE B 1 45 ? 0.712 7.238 -27.828 1 34.09 45 PHE B CA 1
ATOM 3268 C C . PHE B 1 45 ? 1.61 6.336 -26.984 1 34.09 45 PHE B C 1
ATOM 3270 O O . PHE B 1 45 ? 1.305 5.156 -26.797 1 34.09 45 PHE B O 1
ATOM 3277 N N . GLU B 1 46 ? 2.869 6.238 -27.266 1 39.16 46 GLU B N 1
ATOM 3278 C CA . GLU B 1 46 ? 3.77 5.602 -26.297 1 39.16 46 GLU B CA 1
ATOM 3279 C C . GLU B 1 46 ? 3.162 5.586 -24.906 1 39.16 46 GLU B C 1
ATOM 3281 O O . GLU B 1 46 ? 2.855 6.641 -24.344 1 39.16 46 GLU B O 1
ATOM 3286 N N . ASP B 1 47 ? 2.242 4.801 -24.625 1 44.62 47 ASP B N 1
ATOM 3287 C CA . ASP B 1 47 ? 1.589 4.566 -23.344 1 44.62 47 ASP B CA 1
ATOM 3288 C C . ASP B 1 47 ? 2.535 4.863 -22.188 1 44.62 47 ASP B C 1
ATOM 3290 O O . ASP B 1 47 ? 3.527 4.16 -21.984 1 44.62 47 ASP B O 1
ATOM 3294 N N . ALA B 1 48 ? 2.881 6.043 -21.906 1 46.91 48 ALA B N 1
ATOM 3295 C CA . ALA B 1 48 ? 3.523 6.684 -20.75 1 46.91 48 ALA B CA 1
ATOM 3296 C C . ALA B 1 48 ? 3.449 5.793 -19.516 1 46.91 48 ALA B C 1
ATOM 3298 O O . ALA B 1 48 ? 4.195 5.992 -18.562 1 46.91 48 ALA B O 1
ATOM 3299 N N . THR B 1 49 ? 2.59 4.844 -19.391 1 57.5 49 THR B N 1
ATOM 3300 C CA . THR B 1 49 ? 2.021 4.402 -18.109 1 57.5 49 THR B CA 1
ATOM 3301 C C . THR B 1 49 ? 2.93 3.379 -17.438 1 57.5 49 THR B C 1
ATOM 3303 O O . THR B 1 49 ? 2.93 3.256 -16.219 1 57.5 49 THR B O 1
ATOM 3306 N N . ASN B 1 50 ? 4.09 2.811 -18.172 1 68.94 50 ASN B N 1
ATOM 3307 C CA . ASN B 1 50 ? 4.562 1.693 -17.359 1 68.94 50 ASN B CA 1
ATOM 3308 C C . ASN B 1 50 ? 5.98 1.929 -16.859 1 68.94 50 ASN B C 1
ATOM 3310 O O . ASN B 1 50 ? 6.863 1.093 -17.062 1 68.94 50 ASN B O 1
ATOM 3314 N N . THR B 1 51 ? 6.312 3.258 -16.422 1 78.94 51 THR B N 1
ATOM 3315 C CA . THR B 1 51 ? 7.59 3.545 -15.781 1 78.94 51 THR B CA 1
ATOM 3316 C C . THR B 1 51 ? 7.391 3.867 -14.305 1 78.94 51 THR B C 1
ATOM 3318 O O . THR B 1 51 ? 6.301 4.266 -13.891 1 78.94 51 THR B O 1
ATOM 3321 N N . LEU B 1 52 ? 8.445 3.74 -13.617 1 86.56 52 LEU B N 1
ATOM 3322 C CA . LEU B 1 52 ? 8.398 4.094 -12.203 1 86.56 52 LEU B CA 1
ATOM 3323 C C . LEU B 1 52 ? 8.141 5.586 -12.023 1 86.56 52 LEU B C 1
ATOM 3325 O O . LEU B 1 52 ? 7.395 5.988 -11.125 1 86.56 52 LEU B O 1
ATOM 3329 N N . GLU B 1 53 ? 8.703 6.387 -12.883 1 83.62 53 GLU B N 1
ATOM 3330 C CA . GLU B 1 53 ? 8.562 7.84 -12.797 1 83.62 53 GLU B CA 1
ATOM 3331 C C . GLU B 1 53 ? 7.102 8.258 -12.914 1 83.62 53 GLU B C 1
ATOM 3333 O O . GLU B 1 53 ? 6.637 9.125 -12.172 1 83.62 53 GLU B O 1
ATOM 3338 N N . ASN B 1 54 ? 6.434 7.602 -13.805 1 79.06 54 ASN B N 1
ATOM 3339 C CA . ASN B 1 54 ? 5.02 7.918 -13.984 1 79.06 54 ASN B CA 1
ATOM 3340 C C . ASN B 1 54 ? 4.188 7.492 -12.781 1 79.06 54 ASN B C 1
ATOM 3342 O O . ASN B 1 54 ? 3.193 8.141 -12.445 1 79.06 54 ASN B O 1
ATOM 3346 N N . PHE B 1 55 ? 4.707 6.574 -12.188 1 79.81 55 PHE B N 1
ATOM 3347 C CA . PHE B 1 55 ? 3.971 6.051 -11.039 1 79.81 55 PHE B CA 1
ATOM 3348 C C . PHE B 1 55 ? 4.152 6.949 -9.828 1 79.81 55 PHE B C 1
ATOM 3350 O O . PHE B 1 55 ? 3.207 7.176 -9.07 1 79.81 55 PHE B O 1
ATOM 3357 N N . ILE B 1 56 ? 5.297 7.543 -9.742 1 85.69 56 ILE B N 1
ATOM 3358 C CA . ILE B 1 56 ? 5.598 8.266 -8.508 1 85.69 56 ILE B CA 1
ATOM 3359 C C . ILE B 1 56 ? 5.309 9.75 -8.695 1 85.69 56 ILE B C 1
ATOM 3361 O O . ILE B 1 56 ? 5.336 10.523 -7.73 1 85.69 56 ILE B O 1
ATOM 3365 N N . ARG B 1 57 ? 5.051 10.109 -9.852 1 83.19 57 ARG B N 1
ATOM 3366 C CA . ARG B 1 57 ? 4.77 11.516 -10.117 1 83.19 57 ARG B CA 1
ATOM 3367 C C . ARG B 1 57 ? 3.463 11.953 -9.453 1 83.19 57 ARG B C 1
ATOM 3369 O O . ARG B 1 57 ? 2.428 11.305 -9.633 1 83.19 57 ARG B O 1
ATOM 3376 N N . PRO B 1 58 ? 3.602 13.078 -8.68 1 83.31 58 PRO B N 1
ATOM 3377 C CA . PRO B 1 58 ? 2.348 13.555 -8.094 1 83.31 58 PRO B CA 1
ATOM 3378 C C . PRO B 1 58 ? 1.362 14.062 -9.148 1 83.31 58 PRO B C 1
ATOM 3380 O O . PRO B 1 58 ? 1.77 14.453 -10.242 1 83.31 58 PRO B O 1
ATOM 3383 N N . PRO B 1 59 ? 0.109 14.07 -8.82 1 79.31 59 PRO B N 1
ATOM 3384 C CA . PRO B 1 59 ? -0.864 14.625 -9.766 1 79.31 59 PRO B CA 1
ATOM 3385 C C . PRO B 1 59 ? -0.637 16.109 -10.047 1 79.31 59 PRO B C 1
ATOM 3387 O O . PRO B 1 59 ? -0.385 16.891 -9.125 1 79.31 59 PRO B O 1
ATOM 3390 N N . SER B 1 60 ? -0.67 16.406 -11.273 1 77.19 60 SER B N 1
ATOM 3391 C CA . SER B 1 60 ? -0.514 17.812 -11.664 1 77.19 60 SER B CA 1
ATOM 3392 C C . SER B 1 60 ? -1.795 18.594 -11.414 1 77.19 60 SER B C 1
ATOM 3394 O O . SER B 1 60 ? -1.746 19.781 -11.094 1 77.19 60 SER B O 1
ATOM 3396 N N . ASN B 1 61 ? -2.861 17.922 -11.578 1 82.38 61 ASN B N 1
ATOM 3397 C CA . ASN B 1 61 ? -4.18 18.484 -11.312 1 82.38 61 ASN B CA 1
ATOM 3398 C C . ASN B 1 61 ? -4.801 17.891 -10.047 1 82.38 61 ASN B C 1
ATOM 3400 O O . ASN B 1 61 ? -4.945 16.672 -9.938 1 82.38 61 ASN B O 1
ATOM 3404 N N . LEU B 1 62 ? -5.117 18.797 -9.188 1 90.62 62 LEU B N 1
ATOM 3405 C CA . LEU B 1 62 ? -5.66 18.312 -7.918 1 90.62 62 LEU B CA 1
ATOM 3406 C C . LEU B 1 62 ? -7.164 18.078 -8.023 1 90.62 62 LEU B C 1
ATOM 3408 O O . LEU B 1 62 ? -7.762 17.469 -7.137 1 90.62 62 LEU B O 1
ATOM 3412 N N . MET B 1 63 ? -7.723 18.516 -9.109 1 88.25 63 MET B N 1
ATOM 3413 C CA . MET B 1 63 ? -9.148 18.266 -9.305 1 88.25 63 MET B CA 1
ATOM 3414 C C . MET B 1 63 ? -9.383 16.859 -9.859 1 88.25 63 MET B C 1
ATOM 3416 O O . MET B 1 63 ? -8.664 16.422 -10.75 1 88.25 63 MET B O 1
ATOM 3420 N N . TYR B 1 64 ? -10.258 16.203 -9.219 1 88.56 64 TYR B N 1
ATOM 3421 C CA . TYR B 1 64 ? -10.609 14.836 -9.594 1 88.56 64 TYR B CA 1
ATOM 3422 C C . TYR B 1 64 ? -12.102 14.578 -9.414 1 88.56 64 TYR B C 1
ATOM 3424 O O . TYR B 1 64 ? -12.82 15.43 -8.883 1 88.56 64 TYR B O 1
ATOM 3432 N N . ASN B 1 65 ? -12.57 13.359 -9.867 1 89.12 65 ASN B N 1
ATOM 3433 C CA . ASN B 1 65 ? -13.984 13.023 -9.75 1 89.12 65 ASN B CA 1
ATOM 3434 C C . ASN B 1 65 ? -14.211 11.883 -8.758 1 89.12 65 ASN B C 1
ATOM 3436 O O . ASN B 1 65 ? -15.312 11.336 -8.68 1 89.12 65 ASN B O 1
ATOM 3440 N N . MET B 1 66 ? -13.266 11.57 -7.949 1 93.31 66 MET B N 1
ATOM 3441 C CA . MET B 1 66 ? -13.406 10.523 -6.934 1 93.31 66 MET B CA 1
ATOM 3442 C C . MET B 1 66 ? -14.258 11.016 -5.766 1 93.31 66 MET B C 1
ATOM 3444 O O . MET B 1 66 ? -14.133 12.164 -5.344 1 93.31 66 MET B O 1
ATOM 3448 N N . ASN B 1 67 ? -15.117 10.141 -5.312 1 94.38 67 ASN B N 1
ATOM 3449 C CA . ASN B 1 67 ? -15.742 10.445 -4.031 1 94.38 67 ASN B CA 1
ATOM 3450 C C . ASN B 1 67 ? -14.805 10.148 -2.861 1 94.38 67 ASN B C 1
ATOM 3452 O O . ASN B 1 67 ? -13.688 9.672 -3.062 1 94.38 67 ASN B O 1
ATOM 3456 N N . ASP B 1 68 ? -15.211 10.43 -1.678 1 95.81 68 ASP B N 1
ATOM 3457 C CA . ASP B 1 68 ? -14.352 10.297 -0.502 1 95.81 68 ASP B CA 1
ATOM 3458 C C . ASP B 1 68 ? -13.898 8.852 -0.309 1 95.81 68 ASP B C 1
ATOM 3460 O O . ASP B 1 68 ? -12.742 8.602 0.034 1 95.81 68 ASP B O 1
ATOM 3464 N N . ILE B 1 69 ? -14.828 7.914 -0.495 1 96.25 69 ILE B N 1
ATOM 3465 C CA . ILE B 1 69 ? -14.516 6.504 -0.295 1 96.25 69 ILE B CA 1
ATOM 3466 C C . ILE B 1 69 ? -13.406 6.078 -1.257 1 96.25 69 ILE B C 1
ATOM 3468 O O . ILE B 1 69 ? -12.438 5.438 -0.85 1 96.25 69 ILE B O 1
ATOM 3472 N N . GLU B 1 70 ? -13.531 6.477 -2.5 1 96.62 70 GLU B N 1
ATOM 3473 C CA . GLU B 1 70 ? -12.547 6.168 -3.531 1 96.62 70 GLU B CA 1
ATOM 3474 C C . GLU B 1 70 ? -11.211 6.84 -3.238 1 96.62 70 GLU B C 1
ATOM 3476 O O . GLU B 1 70 ? -10.156 6.211 -3.348 1 96.62 70 GLU B O 1
ATOM 3481 N N . LEU B 1 71 ? -11.258 8.117 -2.883 1 96.56 71 LEU B N 1
ATOM 3482 C CA . LEU B 1 71 ? -10.047 8.891 -2.602 1 96.56 71 LEU B CA 1
ATOM 3483 C C . LEU B 1 71 ? -9.273 8.281 -1.438 1 96.56 71 LEU B C 1
ATOM 3485 O O . LEU B 1 71 ? -8.062 8.078 -1.534 1 96.56 71 LEU B O 1
ATOM 3489 N N . LEU B 1 72 ? -9.984 8.008 -0.362 1 98.06 72 LEU B N 1
ATOM 3490 C CA . LEU B 1 72 ? -9.328 7.469 0.826 1 98.06 72 LEU B CA 1
ATOM 3491 C C . LEU B 1 72 ? -8.711 6.109 0.533 1 98.06 72 LEU B C 1
ATOM 3493 O O . LEU B 1 72 ? -7.605 5.812 0.995 1 98.06 72 LEU B O 1
ATOM 3497 N N . TRP B 1 73 ? -9.406 5.27 -0.278 1 97.62 73 TRP B N 1
ATOM 3498 C CA . TRP B 1 73 ? -8.883 3.963 -0.656 1 97.62 73 TRP B CA 1
ATOM 3499 C C . TRP B 1 73 ? -7.598 4.102 -1.463 1 97.62 73 TRP B C 1
ATOM 3501 O O . TRP B 1 73 ? -6.59 3.463 -1.151 1 97.62 73 TRP B O 1
ATOM 3511 N N . ARG B 1 74 ? -7.598 4.957 -2.424 1 95.69 74 ARG B N 1
ATOM 3512 C CA . ARG B 1 74 ? -6.426 5.184 -3.266 1 95.69 74 ARG B CA 1
ATOM 3513 C C . ARG B 1 74 ? -5.258 5.723 -2.445 1 95.69 74 ARG B C 1
ATOM 3515 O O . ARG B 1 74 ? -4.117 5.285 -2.615 1 95.69 74 ARG B O 1
ATOM 3522 N N . ALA B 1 75 ? -5.57 6.586 -1.534 1 97.06 75 ALA B N 1
ATOM 3523 C CA . ALA B 1 75 ? -4.543 7.254 -0.742 1 97.06 7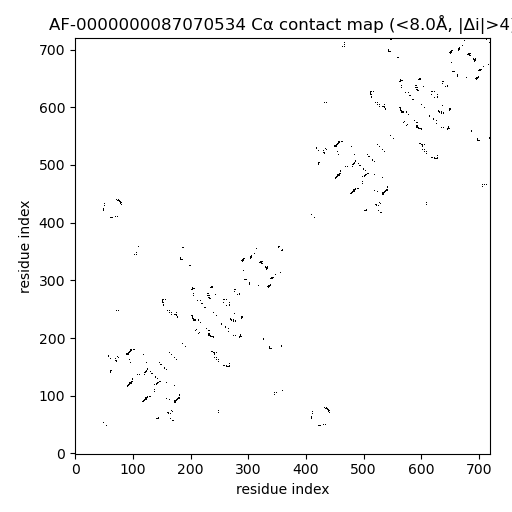5 ALA B CA 1
ATOM 3524 C C . ALA B 1 75 ? -3.973 6.316 0.32 1 97.06 75 ALA B C 1
ATOM 3526 O O . ALA B 1 75 ? -2.926 6.598 0.907 1 97.06 75 ALA B O 1
ATOM 3527 N N . SER B 1 76 ? -4.641 5.176 0.537 1 97.94 76 SER B N 1
ATOM 3528 C CA . SER B 1 76 ? -4.254 4.293 1.631 1 97.94 76 SER B CA 1
ATOM 3529 C C . SER B 1 76 ? -3.166 3.316 1.192 1 97.94 76 SER B C 1
ATOM 3531 O O . SER B 1 76 ? -2.682 2.518 1.996 1 97.94 76 SER B O 1
ATOM 3533 N N . PHE B 1 77 ? -2.777 3.344 -0.094 1 96.38 77 PHE B N 1
ATOM 3534 C CA . PHE B 1 77 ? -1.76 2.428 -0.597 1 96.38 77 PHE B CA 1
ATOM 3535 C C . PHE B 1 77 ? -0.401 2.736 0.02 1 96.38 77 PHE B C 1
ATOM 3537 O O . PHE B 1 77 ? 0.032 3.891 0.034 1 96.38 77 PHE B O 1
ATOM 3544 N N . VAL B 1 78 ? 0.271 1.729 0.522 1 97.12 78 VAL B N 1
ATOM 3545 C CA . VAL B 1 78 ? 1.606 1.872 1.093 1 97.12 78 VAL B CA 1
ATOM 3546 C C . VAL B 1 78 ? 2.527 0.791 0.531 1 97.12 78 VAL B C 1
ATOM 3548 O O . VAL B 1 78 ? 2.119 -0.362 0.375 1 97.12 78 VAL B O 1
ATOM 3551 N N . PRO B 1 79 ? 3.723 1.179 0.109 1 96.25 79 PRO B N 1
ATOM 3552 C CA . PRO B 1 79 ? 4.676 0.14 -0.286 1 96.25 79 PRO B CA 1
ATOM 3553 C C . PRO B 1 79 ? 5.074 -0.769 0.875 1 96.25 79 PRO B C 1
ATOM 3555 O O . PRO B 1 79 ? 5.289 -0.292 1.992 1 96.25 79 PRO B O 1
ATOM 3558 N N . GLN B 1 80 ? 5.133 -2.029 0.622 1 97.25 80 GLN B N 1
ATOM 3559 C CA . GLN B 1 80 ? 5.527 -2.975 1.661 1 97.25 80 GLN B CA 1
ATOM 3560 C C . GLN B 1 80 ? 7.043 -3.141 1.707 1 97.25 80 GLN B C 1
ATOM 3562 O O . GLN B 1 80 ? 7.586 -3.668 2.68 1 97.25 80 GLN B O 1
ATOM 3567 N N . ILE B 1 81 ? 7.676 -2.764 0.633 1 96.94 81 ILE B N 1
ATOM 3568 C CA . ILE B 1 81 ? 9.125 -2.598 0.661 1 96.94 81 ILE B CA 1
ATOM 3569 C C . ILE B 1 81 ? 9.477 -1.184 1.122 1 96.94 81 ILE B C 1
ATOM 3571 O O . ILE B 1 81 ? 9.109 -0.203 0.471 1 96.94 81 ILE B O 1
ATOM 3575 N N . LYS B 1 82 ? 10.234 -1.043 2.205 1 94.06 82 LYS B N 1
ATOM 3576 C CA . LYS B 1 82 ? 10.43 0.231 2.893 1 94.06 82 LYS B CA 1
ATOM 3577 C C . LYS B 1 82 ? 11.445 1.103 2.158 1 94.06 82 LYS B C 1
ATOM 3579 O O . LYS B 1 82 ? 11.289 2.324 2.088 1 94.06 82 LYS B O 1
ATOM 3584 N N . GLU B 1 83 ? 12.461 0.483 1.577 1 94.81 83 GLU B N 1
ATOM 3585 C CA . GLU B 1 83 ? 13.516 1.236 0.909 1 94.81 83 GLU B CA 1
ATOM 3586 C C . GLU B 1 83 ? 13.07 1.693 -0.479 1 94.81 83 GLU B C 1
ATOM 3588 O O . GLU B 1 83 ? 12.648 0.878 -1.301 1 94.81 83 GLU B O 1
ATOM 3593 N N . TYR B 1 84 ? 13.141 2.938 -0.722 1 95.25 84 TYR B N 1
ATOM 3594 C CA . TYR B 1 84 ? 12.789 3.484 -2.027 1 95.25 84 TYR B CA 1
ATOM 3595 C C . TYR B 1 84 ? 13.875 3.184 -3.055 1 95.25 84 TYR B C 1
ATOM 3597 O O . TYR B 1 84 ? 15.062 3.283 -2.756 1 95.25 84 TYR B O 1
ATOM 3605 N N . PRO B 1 85 ? 13.492 2.803 -4.227 1 95.69 85 PRO B N 1
ATOM 3606 C CA . PRO B 1 85 ? 14.477 2.492 -5.262 1 95.69 85 PRO B CA 1
ATOM 3607 C C . PRO B 1 85 ? 14.961 3.734 -6.008 1 95.69 85 PRO B C 1
ATOM 3609 O O . PRO B 1 85 ? 15.547 3.623 -7.086 1 95.69 85 PRO B O 1
ATOM 3612 N N . PHE B 1 86 ? 14.664 4.922 -5.535 1 93.12 86 PHE B N 1
ATOM 3613 C CA . PHE B 1 86 ? 15.086 6.219 -6.051 1 93.12 86 PHE B CA 1
ATOM 3614 C C . PHE B 1 86 ? 15.414 7.176 -4.91 1 93.12 86 PHE B C 1
ATOM 3616 O O . PHE B 1 86 ? 15.086 6.906 -3.754 1 93.12 86 PHE B O 1
ATOM 3623 N N . LYS B 1 87 ? 16.109 8.172 -5.238 1 92.81 87 LYS B N 1
ATOM 3624 C CA . LYS B 1 87 ? 16.391 9.195 -4.227 1 92.81 87 LYS B CA 1
ATOM 3625 C C . LYS B 1 87 ? 15.148 10.047 -3.971 1 92.81 87 LYS B C 1
ATOM 3627 O O . LYS B 1 87 ? 14.797 10.906 -4.785 1 92.81 87 LYS B O 1
ATOM 3632 N N . ARG B 1 88 ? 14.508 9.797 -2.922 1 93.19 88 ARG B N 1
ATOM 3633 C CA . ARG B 1 88 ? 13.312 10.531 -2.525 1 93.19 88 ARG B CA 1
ATOM 3634 C C . ARG B 1 88 ? 13.672 11.82 -1.803 1 93.19 88 ARG B C 1
ATOM 3636 O O . ARG B 1 88 ? 14.523 11.828 -0.91 1 93.19 88 ARG B O 1
ATOM 3643 N N . VAL B 1 89 ? 13.078 12.945 -2.193 1 95.06 89 VAL B N 1
ATOM 3644 C CA . VAL B 1 89 ? 13.156 14.195 -1.442 1 95.06 89 VAL B CA 1
ATOM 3645 C C . VAL B 1 89 ? 11.891 14.375 -0.61 1 95.06 89 VAL B C 1
ATOM 3647 O O . VAL B 1 89 ? 10.836 14.734 -1.142 1 95.06 89 VAL B O 1
ATOM 3650 N N . PRO B 1 90 ? 12.016 14.148 0.636 1 97.62 90 PRO B N 1
ATOM 3651 C CA . PRO B 1 90 ? 10.82 14.273 1.476 1 97.62 90 PRO B CA 1
ATOM 3652 C C . PRO B 1 90 ? 10.297 15.711 1.547 1 97.62 90 PRO B C 1
ATOM 3654 O O . PRO B 1 90 ? 11.086 16.656 1.642 1 97.62 90 PRO B O 1
ATOM 3657 N N . LYS B 1 91 ? 9.008 15.867 1.471 1 98.56 91 LYS B N 1
ATOM 3658 C CA . LYS B 1 91 ? 8.352 17.172 1.479 1 98.56 91 LYS B CA 1
ATOM 3659 C C . LYS B 1 91 ? 7.469 17.344 2.713 1 98.56 91 LYS B C 1
ATOM 3661 O O . LYS B 1 91 ? 7.113 16.359 3.363 1 98.56 91 LYS B O 1
ATOM 3666 N N . ILE B 1 92 ? 7.203 18.594 2.99 1 98.88 92 ILE B N 1
ATOM 3667 C CA . ILE B 1 92 ? 6.117 18.938 3.902 1 98.88 92 ILE B CA 1
ATOM 3668 C C . ILE B 1 92 ? 4.883 19.344 3.104 1 98.88 92 ILE B C 1
ATOM 3670 O O . ILE B 1 92 ? 4.961 20.203 2.223 1 98.88 92 ILE B O 1
ATOM 3674 N N . ALA B 1 93 ? 3.797 18.656 3.338 1 98.88 93 ALA B N 1
ATOM 3675 C CA . ALA B 1 93 ? 2.514 19.062 2.777 1 98.88 93 ALA B CA 1
ATOM 3676 C C . ALA B 1 93 ? 1.824 20.094 3.682 1 98.88 93 ALA B C 1
ATOM 3678 O O . ALA B 1 93 ? 1.47 19.781 4.82 1 98.88 93 ALA B O 1
ATOM 3679 N N . PHE B 1 94 ? 1.642 21.281 3.186 1 98.94 94 PHE B N 1
ATOM 3680 C CA . PHE B 1 94 ? 0.879 22.312 3.875 1 98.94 94 PHE B CA 1
ATOM 3681 C C . PHE B 1 94 ? -0.585 22.281 3.453 1 98.94 94 PHE B C 1
ATOM 3683 O O . PHE B 1 94 ? -0.91 22.562 2.299 1 98.94 94 PHE B O 1
ATOM 3690 N N . MET B 1 95 ? -1.413 21.922 4.379 1 98.81 95 MET B N 1
ATOM 3691 C CA . MET B 1 95 ? -2.834 21.719 4.102 1 98.81 95 MET B CA 1
ATOM 3692 C C . MET B 1 95 ? -3.664 22.844 4.727 1 98.81 95 MET B C 1
ATOM 3694 O O . MET B 1 95 ? -3.713 22.969 5.949 1 98.81 95 MET B O 1
ATOM 3698 N N . PHE B 1 96 ? -4.34 23.578 3.902 1 98.44 96 PHE B N 1
ATOM 3699 C CA . PHE B 1 96 ? -5.125 24.719 4.371 1 98.44 96 PHE B CA 1
ATOM 3700 C C . PHE B 1 96 ? -6.609 24.375 4.383 1 98.44 96 PHE B C 1
ATOM 3702 O O . PHE B 1 96 ? -7.199 24.109 3.334 1 98.44 96 PHE B O 1
ATOM 3709 N N . LEU B 1 97 ? -7.145 24.312 5.547 1 97.25 97 LEU B N 1
ATOM 3710 C CA . LEU B 1 97 ? -8.586 24.203 5.73 1 97.25 97 LEU B CA 1
ATOM 3711 C C . LEU B 1 97 ? -9.211 25.578 5.91 1 97.25 97 LEU B C 1
ATOM 3713 O O . LEU B 1 97 ? -9.031 26.219 6.949 1 97.25 97 LEU B O 1
ATOM 3717 N N . THR B 1 98 ? -9.992 26.047 4.887 1 95 98 THR B N 1
ATOM 3718 C CA . THR B 1 98 ? -10.43 27.453 4.883 1 95 98 THR B CA 1
ATOM 3719 C C . THR B 1 98 ? -11.898 27.562 4.508 1 95 98 THR B C 1
ATOM 3721 O O . THR B 1 98 ? -12.477 26.609 3.951 1 95 98 THR B O 1
ATOM 3724 N N . LYS B 1 99 ? -12.445 28.656 4.848 1 87.56 99 LYS B N 1
ATOM 3725 C CA . LYS B 1 99 ? -13.82 28.938 4.434 1 87.56 99 LYS B CA 1
ATOM 3726 C C . LYS B 1 99 ? -13.859 29.469 3.004 1 87.56 99 LYS B C 1
ATOM 3728 O O . LYS B 1 99 ? -14.875 29.328 2.314 1 87.56 99 LYS B O 1
ATOM 3733 N N . GLY B 1 100 ? -12.766 30.047 2.551 1 89.81 100 GLY B N 1
ATOM 3734 C CA . GLY B 1 100 ? -12.672 30.641 1.23 1 89.81 100 GLY B CA 1
ATOM 3735 C C . GLY B 1 100 ? -11.305 31.234 0.946 1 89.81 100 GLY B C 1
ATOM 3736 O O . GLY B 1 100 ? -10.328 30.516 0.781 1 89.81 100 GLY B O 1
ATOM 3737 N N . PRO B 1 101 ? -11.289 32.594 1.031 1 89.69 101 PRO B N 1
ATOM 3738 C CA . PRO B 1 101 ? -10.047 33.25 0.66 1 89.69 101 PRO B CA 1
ATOM 3739 C C . PRO B 1 101 ? -8.922 33.031 1.665 1 89.69 101 PRO B C 1
ATOM 3741 O O . PRO B 1 101 ? -9.188 32.719 2.83 1 89.69 101 PRO B O 1
ATOM 3744 N N . LEU B 1 102 ? -7.715 33.094 1.145 1 96.06 102 LEU B N 1
ATOM 3745 C CA . LEU B 1 102 ? -6.504 33.125 1.956 1 96.06 102 LEU B CA 1
ATOM 3746 C C . LEU B 1 102 ? -5.891 34.5 1.985 1 96.06 102 LEU B C 1
ATOM 3748 O O . LEU B 1 102 ? -4.922 34.781 1.273 1 96.06 102 LEU B O 1
ATOM 3752 N N . PRO B 1 103 ? -6.367 35.312 2.898 1 95.88 103 PRO B N 1
ATOM 3753 C CA . PRO B 1 103 ? -5.973 36.719 2.883 1 95.88 103 PRO B CA 1
ATOM 3754 C C . PRO B 1 103 ? -4.477 36.938 3.135 1 95.88 103 PRO B C 1
ATOM 3756 O O . PRO B 1 103 ? -3.916 37.969 2.766 1 95.88 103 PRO B O 1
ATOM 3759 N N . LEU B 1 104 ? -3.873 36 3.693 1 98 104 LEU B N 1
ATOM 3760 C CA . LEU B 1 104 ? -2.463 36.156 4.039 1 98 104 LEU B CA 1
ATOM 3761 C C . LEU B 1 104 ? -1.578 35.438 3.018 1 98 104 LEU B C 1
ATOM 3763 O O . LEU B 1 104 ? -0.4 35.188 3.279 1 98 104 LEU B O 1
ATOM 3767 N N . ALA B 1 105 ? -2.098 35.156 1.819 1 97.69 105 ALA B N 1
ATOM 3768 C CA . ALA B 1 105 ? -1.421 34.406 0.758 1 97.69 105 ALA B CA 1
ATOM 3769 C C . ALA B 1 105 ? -0.101 35.062 0.38 1 97.69 105 ALA B C 1
ATOM 3771 O O . ALA B 1 105 ? 0.912 34.406 0.192 1 97.69 105 ALA B O 1
ATOM 3772 N N . PRO B 1 106 ? -0.073 36.406 0.353 1 97.69 106 PRO B N 1
ATOM 3773 C CA . PRO B 1 106 ? 1.195 37.031 -0.037 1 97.69 106 PRO B CA 1
ATOM 3774 C C . PRO B 1 106 ? 2.324 36.719 0.945 1 97.69 106 PRO B C 1
ATOM 3776 O O . PRO B 1 106 ? 3.484 36.625 0.541 1 97.69 106 PRO B O 1
ATOM 3779 N N . LEU B 1 107 ? 2.01 36.688 2.225 1 98.5 107 LEU B N 1
ATOM 3780 C CA . LEU B 1 107 ? 3.02 36.312 3.209 1 98.5 107 LEU B CA 1
ATOM 3781 C C . LEU B 1 107 ? 3.506 34.875 2.982 1 98.5 107 LEU B C 1
ATOM 3783 O O . LEU B 1 107 ? 4.711 34.625 3.033 1 98.5 107 LEU B O 1
ATOM 3787 N N . TRP B 1 108 ? 2.635 33.969 2.707 1 98.75 108 TRP B N 1
ATOM 3788 C CA . TRP B 1 108 ? 2.969 32.562 2.438 1 98.75 108 TRP B CA 1
ATOM 3789 C C . TRP B 1 108 ? 3.775 32.438 1.151 1 98.75 108 TRP B C 1
ATOM 3791 O O . TRP B 1 108 ? 4.699 31.625 1.068 1 98.75 108 TRP B O 1
ATOM 3801 N N . ASP B 1 109 ? 3.41 33.25 0.133 1 98.38 109 ASP B N 1
ATOM 3802 C CA . ASP B 1 109 ? 4.188 33.25 -1.102 1 98.38 109 ASP B CA 1
ATOM 3803 C C . ASP B 1 109 ? 5.66 33.562 -0.821 1 98.38 109 ASP B C 1
ATOM 3805 O O . ASP B 1 109 ? 6.547 32.875 -1.342 1 98.38 109 ASP B O 1
ATOM 3809 N N . ARG B 1 110 ? 5.879 34.531 0.037 1 98.19 110 ARG B N 1
ATOM 3810 C CA . ARG B 1 110 ? 7.242 34.906 0.413 1 98.19 110 ARG B CA 1
ATOM 3811 C C . ARG B 1 110 ? 7.895 33.781 1.226 1 98.19 110 ARG B C 1
ATOM 3813 O O . ARG B 1 110 ? 9.062 33.469 1.02 1 98.19 110 ARG B O 1
ATOM 3820 N N . PHE B 1 111 ? 7.16 33.219 2.029 1 98.62 111 PHE B N 1
ATOM 3821 C CA . PHE B 1 111 ? 7.625 32.156 2.908 1 98.62 111 PHE B CA 1
ATOM 3822 C C . PHE B 1 111 ? 8.164 31 2.1 1 98.62 111 PHE B C 1
ATOM 3824 O O . PHE B 1 111 ? 9.227 30.453 2.42 1 98.62 111 PHE B O 1
ATOM 3831 N N . PHE B 1 112 ? 7.508 30.625 1.021 1 98.62 112 PHE B N 1
ATOM 3832 C CA . PHE B 1 112 ? 7.824 29.422 0.262 1 98.62 112 PHE B CA 1
ATOM 3833 C C . PHE B 1 112 ? 8.867 29.703 -0.81 1 98.62 112 PHE B C 1
ATOM 3835 O O . PHE B 1 112 ? 9.445 28.781 -1.387 1 98.62 112 PHE B O 1
ATOM 3842 N N . LYS B 1 113 ? 9.055 30.969 -1.066 1 97.56 113 LYS B N 1
ATOM 3843 C CA . LYS B 1 113 ? 9.922 31.375 -2.174 1 97.56 113 LYS B CA 1
ATOM 3844 C C . LYS B 1 113 ? 11.312 30.766 -2.027 1 97.56 113 LYS B C 1
ATOM 3846 O O . LYS B 1 113 ? 11.945 30.875 -0.971 1 97.56 113 LYS B O 1
ATOM 3851 N N . GLY B 1 114 ? 11.789 30.094 -3.076 1 97.19 114 GLY B N 1
ATOM 3852 C CA . GLY B 1 114 ? 13.141 29.562 -3.1 1 97.19 114 GLY B CA 1
ATOM 3853 C C . GLY B 1 114 ? 13.242 28.156 -2.533 1 97.19 114 GLY B C 1
ATOM 3854 O O . GLY B 1 114 ? 14.336 27.594 -2.459 1 97.19 114 GLY B O 1
ATOM 3855 N N . HIS B 1 115 ? 12.141 27.609 -2.197 1 98.12 115 HIS B N 1
ATOM 3856 C CA . HIS B 1 115 ? 12.172 26.281 -1.575 1 98.12 115 HIS B CA 1
ATOM 3857 C C . HIS B 1 115 ? 11.32 25.281 -2.357 1 98.12 115 HIS B C 1
ATOM 3859 O O . HIS B 1 115 ? 10.797 24.328 -1.786 1 98.12 115 HIS B O 1
ATOM 3865 N N . GLU B 1 116 ? 11.32 25.531 -3.596 1 95.25 116 GLU B N 1
ATOM 3866 C CA . GLU B 1 116 ? 10.562 24.656 -4.488 1 95.25 116 GLU B CA 1
ATOM 3867 C C . GLU B 1 116 ? 11.062 23.219 -4.406 1 95.25 116 GLU B C 1
ATOM 3869 O O . GLU B 1 116 ? 12.266 22.969 -4.348 1 95.25 116 GLU B O 1
ATOM 3874 N N . GLY B 1 117 ? 10.188 22.281 -4.324 1 95.56 117 GLY B N 1
ATOM 3875 C CA . GLY B 1 117 ? 10.539 20.875 -4.258 1 95.56 117 GLY B CA 1
ATOM 3876 C C . GLY B 1 117 ? 10.516 20.312 -2.85 1 95.56 117 GLY B C 1
ATOM 3877 O O . GLY B 1 117 ? 10.578 19.109 -2.656 1 95.56 117 GLY B O 1
ATOM 3878 N N . LEU B 1 118 ? 10.375 21.188 -1.854 1 98.25 118 LEU B N 1
ATOM 3879 C CA . LEU B 1 118 ? 10.438 20.75 -0.468 1 98.25 118 LEU B CA 1
ATOM 3880 C C . LEU B 1 118 ? 9.062 20.812 0.188 1 98.25 118 LEU B C 1
ATOM 3882 O O . LEU B 1 118 ? 8.914 20.469 1.364 1 98.25 118 LEU B O 1
ATOM 3886 N N . TYR B 1 119 ? 8.133 21.281 -0.639 1 98.25 119 TYR B N 1
ATOM 3887 C CA . TYR B 1 119 ? 6.797 21.406 -0.071 1 98.25 119 TYR B CA 1
ATOM 3888 C C . TYR B 1 119 ? 5.727 21.125 -1.119 1 98.25 119 TYR B C 1
ATOM 3890 O O . TYR B 1 119 ? 6.016 21.094 -2.318 1 98.25 119 TYR B O 1
ATOM 3898 N N . SER B 1 120 ? 4.57 20.781 -0.653 1 97.75 120 SER B N 1
ATOM 3899 C CA . SER B 1 120 ? 3.324 20.75 -1.411 1 97.75 120 SER B CA 1
ATOM 3900 C C . SER B 1 120 ? 2.221 21.531 -0.697 1 97.75 120 SER B C 1
ATOM 3902 O O . SER B 1 120 ? 2.275 21.719 0.52 1 97.75 120 SER B O 1
ATOM 3904 N N . ILE B 1 121 ? 1.28 22.031 -1.458 1 97.94 121 ILE B N 1
ATOM 3905 C CA . ILE B 1 121 ? 0.191 22.828 -0.894 1 97.94 121 ILE B CA 1
ATOM 3906 C C . ILE B 1 121 ? -1.15 22.219 -1.306 1 97.94 121 ILE B C 1
ATOM 3908 O O . ILE B 1 121 ? -1.332 21.828 -2.459 1 97.94 121 ILE B O 1
ATOM 3912 N N . TYR B 1 122 ? -2.041 22.109 -0.406 1 97.5 122 TYR B N 1
ATOM 3913 C CA . TYR B 1 122 ? -3.412 21.672 -0.632 1 97.5 122 TYR B CA 1
ATOM 3914 C C . TYR B 1 122 ? -4.402 22.594 0.069 1 97.5 122 TYR B C 1
ATOM 3916 O O . TYR B 1 122 ? -4.211 22.953 1.234 1 97.5 122 TYR B O 1
ATOM 3924 N N . VAL B 1 123 ? -5.496 22.922 -0.608 1 97.06 123 VAL B N 1
ATOM 3925 C CA . VAL B 1 123 ? -6.469 23.859 -0.043 1 97.06 123 VAL B CA 1
ATOM 3926 C C . VAL B 1 123 ? -7.867 23.25 -0.111 1 97.06 123 VAL B C 1
ATOM 3928 O O . VAL B 1 123 ? -8.328 22.859 -1.186 1 97.06 123 VAL B O 1
ATOM 3931 N N . HIS B 1 124 ? -8.438 23.047 0.967 1 97.06 124 HIS B N 1
ATOM 3932 C CA . HIS B 1 124 ? -9.852 22.719 1.076 1 97.06 124 HIS B CA 1
ATOM 3933 C C . HIS B 1 124 ? -10.68 23.953 1.423 1 97.06 124 HIS B C 1
ATOM 3935 O O . HIS B 1 124 ? -10.664 24.422 2.566 1 97.06 124 HIS B O 1
ATOM 3941 N N . ALA B 1 125 ? -11.414 24.469 0.49 1 93.75 125 ALA B N 1
ATOM 3942 C CA . ALA B 1 125 ? -12.289 25.625 0.661 1 93.75 125 ALA B CA 1
ATOM 3943 C C . ALA B 1 125 ? -13.75 25.25 0.392 1 93.75 125 ALA B C 1
ATOM 3945 O O . ALA B 1 125 ? -14.023 24.188 -0.152 1 93.75 125 ALA B O 1
ATOM 3946 N N . LEU B 1 126 ? -14.609 26.141 0.828 1 88.81 126 LEU B N 1
ATOM 3947 C CA . LEU B 1 126 ? -16.016 25.875 0.513 1 88.81 126 LEU B CA 1
ATOM 3948 C C . LEU B 1 126 ? -16.203 25.688 -0.988 1 88.81 126 LEU B C 1
ATOM 3950 O O . LEU B 1 126 ? -15.578 26.391 -1.791 1 88.81 126 LEU B O 1
ATOM 3954 N N . PRO B 1 127 ? -17.047 24.75 -1.373 1 86.44 127 PRO B N 1
ATOM 3955 C CA . PRO B 1 127 ? -17.203 24.406 -2.787 1 86.44 127 PRO B CA 1
ATOM 3956 C C . PRO B 1 127 ? -17.562 25.609 -3.654 1 86.44 127 PRO B C 1
ATOM 3958 O O . PRO B 1 127 ? -17.234 25.656 -4.84 1 86.44 127 PRO B O 1
ATOM 3961 N N . SER B 1 128 ? -18.156 26.594 -3.121 1 83.75 128 SER B N 1
ATOM 3962 C CA . SER B 1 128 ? -18.594 27.766 -3.883 1 83.75 128 SER B CA 1
ATOM 3963 C C . SER B 1 128 ? -17.453 28.75 -4.102 1 83.75 128 SER B C 1
ATOM 3965 O O . SER B 1 128 ? -17.562 29.672 -4.918 1 83.75 128 SER B O 1
ATOM 3967 N N . TYR B 1 129 ? -16.422 28.453 -3.465 1 86.62 129 TYR B N 1
ATOM 3968 C CA . TYR B 1 129 ? -15.289 29.375 -3.574 1 86.62 129 TYR B CA 1
ATOM 3969 C C . TYR B 1 129 ? -14.336 28.922 -4.676 1 86.62 129 TYR B C 1
ATOM 3971 O O . TYR B 1 129 ? -13.969 27.75 -4.758 1 86.62 129 TYR B O 1
ATOM 3979 N N . THR B 1 130 ? -14.023 29.781 -5.543 1 79.06 130 THR B N 1
ATOM 3980 C CA . THR B 1 130 ? -12.969 29.562 -6.527 1 79.06 130 THR B CA 1
ATOM 3981 C C . THR B 1 130 ? -11.859 30.594 -6.355 1 79.06 130 THR B C 1
ATOM 3983 O O . THR B 1 130 ? -12.07 31.781 -6.57 1 79.06 130 THR B O 1
ATOM 3986 N N . GLY B 1 131 ? -10.781 30.031 -5.996 1 77.12 131 GLY B N 1
ATOM 3987 C CA . GLY B 1 131 ? -9.664 30.922 -5.766 1 77.12 131 GLY B CA 1
ATOM 3988 C C . GLY B 1 131 ? -9.016 31.406 -7.047 1 77.12 131 GLY B C 1
ATOM 3989 O O . GLY B 1 131 ? -8.82 30.641 -7.984 1 77.12 131 GLY B O 1
ATOM 3990 N N . GLY B 1 132 ? -8.922 32.656 -7.32 1 83.25 132 GLY B N 1
ATOM 3991 C CA . GLY B 1 132 ? -8.273 33.219 -8.484 1 83.25 132 GLY B CA 1
ATOM 3992 C C . GLY B 1 132 ? -6.848 33.688 -8.211 1 83.25 132 GLY B C 1
ATOM 3993 O O . GLY B 1 132 ? -6.469 34.781 -8.555 1 83.25 132 GLY B O 1
ATOM 3994 N N . TYR B 1 133 ? -6.055 32.719 -7.664 1 92 133 TYR B N 1
ATOM 3995 C CA . TYR B 1 133 ? -4.668 33.094 -7.406 1 92 133 TYR B CA 1
ATOM 3996 C C . TYR B 1 133 ? -3.852 33.094 -8.695 1 92 133 TYR B C 1
ATOM 3998 O O . TYR B 1 133 ? -4.043 32.219 -9.555 1 92 133 TYR B O 1
ATOM 4006 N N . PRO B 1 134 ? -2.955 34.062 -8.828 1 93.31 134 PRO B N 1
ATOM 4007 C CA . PRO B 1 134 ? -2.133 34.094 -10.039 1 93.31 134 PRO B CA 1
ATOM 4008 C C . PRO B 1 134 ? -1.136 32.969 -10.117 1 93.31 134 PRO B C 1
ATOM 4010 O O . PRO B 1 134 ? -0.799 32.344 -9.094 1 93.31 134 PRO B O 1
ATOM 4013 N N . PRO B 1 135 ? -0.667 32.656 -11.281 1 93.12 135 PRO B N 1
ATOM 4014 C CA . PRO B 1 135 ? 0.272 31.531 -11.477 1 93.12 135 PRO B CA 1
ATOM 4015 C C . PRO B 1 135 ? 1.54 31.688 -10.641 1 93.12 135 PRO B C 1
ATOM 4017 O O . PRO B 1 135 ? 2.209 30.688 -10.344 1 93.12 135 PRO B O 1
ATOM 4020 N N . SER B 1 136 ? 1.897 32.875 -10.234 1 95 136 SER B N 1
ATOM 4021 C CA . SER B 1 136 ? 3.1 33.125 -9.438 1 95 136 SER B CA 1
ATOM 4022 C C . SER B 1 136 ? 2.873 32.75 -7.977 1 95 136 SER B C 1
ATOM 4024 O O . SER B 1 136 ? 3.828 32.625 -7.203 1 95 136 SER B O 1
ATOM 4026 N N . SER B 1 137 ? 1.662 32.562 -7.617 1 96.69 137 SER B N 1
ATOM 4027 C CA . SER B 1 137 ? 1.35 32.25 -6.23 1 96.69 137 SER B CA 1
ATOM 4028 C C . SER B 1 137 ? 1.51 30.75 -5.965 1 96.69 137 SER B C 1
ATOM 4030 O O . SER B 1 137 ? 1.19 29.922 -6.824 1 96.69 137 SER B O 1
ATOM 4032 N N . VAL B 1 138 ? 1.884 30.422 -4.773 1 96.75 138 VAL B N 1
ATOM 4033 C CA . VAL B 1 138 ? 2.027 29.016 -4.379 1 96.75 138 VAL B CA 1
ATOM 4034 C C . VAL B 1 138 ? 0.648 28.375 -4.238 1 96.75 138 VAL B C 1
ATOM 4036 O O . VAL B 1 138 ? 0.529 27.156 -4.188 1 96.75 138 VAL B O 1
ATOM 4039 N N . PHE B 1 139 ? -0.408 29.188 -4.254 1 96.44 139 PHE B N 1
ATOM 4040 C CA . PHE B 1 139 ? -1.766 28.688 -4.074 1 96.44 139 PHE B CA 1
ATOM 4041 C C . PHE B 1 139 ? -2.451 28.484 -5.418 1 96.44 139 PHE B C 1
ATOM 4043 O O . PHE B 1 139 ? -3.607 28.062 -5.477 1 96.44 139 PHE B O 1
ATOM 4050 N N . TYR B 1 140 ? -1.736 28.734 -6.5 1 94.25 140 TYR B N 1
ATOM 4051 C CA . TYR B 1 140 ? -2.285 28.578 -7.84 1 94.25 140 TYR B CA 1
ATOM 4052 C C . TYR B 1 140 ? -2.689 27.125 -8.102 1 94.25 140 TYR B C 1
ATOM 4054 O O . TYR B 1 140 ? -1.85 26.234 -8.055 1 94.25 140 TYR B O 1
ATOM 4062 N N . ARG B 1 141 ? -3.984 26.859 -8.32 1 91.75 141 ARG B N 1
ATOM 4063 C CA . ARG B 1 141 ? -4.551 25.562 -8.656 1 91.75 141 ARG B CA 1
ATOM 4064 C C . ARG B 1 141 ? -4.25 24.531 -7.578 1 91.75 141 ARG B C 1
ATOM 4066 O O . ARG B 1 141 ? -3.871 23.391 -7.879 1 91.75 141 ARG B O 1
ATOM 4073 N N . ARG B 1 142 ? -4.355 24.953 -6.336 1 94.81 142 ARG B N 1
ATOM 4074 C CA . ARG B 1 142 ? -4.031 24.047 -5.238 1 94.81 142 ARG B CA 1
ATOM 4075 C C . ARG B 1 142 ? -5.285 23.641 -4.465 1 94.81 142 ARG B C 1
ATOM 4077 O O . ARG B 1 142 ? -5.199 22.984 -3.432 1 94.81 142 ARG B O 1
ATOM 4084 N N . GLN B 1 143 ? -6.383 24.047 -5.004 1 94.12 143 GLN B N 1
ATOM 4085 C CA . GLN B 1 143 ? -7.652 23.672 -4.395 1 94.12 143 GLN B CA 1
ATOM 4086 C C . GLN B 1 143 ? -7.996 22.219 -4.715 1 94.12 143 GLN B C 1
ATOM 4088 O O . GLN B 1 143 ? -7.801 21.75 -5.844 1 94.12 143 GLN B O 1
ATOM 4093 N N . ILE B 1 144 ? -8.453 21.484 -3.771 1 94.5 144 ILE B N 1
ATOM 4094 C CA . ILE B 1 144 ? -8.945 20.125 -3.975 1 94.5 144 ILE B CA 1
ATOM 4095 C C . ILE B 1 144 ? -10.469 20.125 -4.004 1 94.5 144 ILE B C 1
ATOM 4097 O O . ILE B 1 144 ? -11.102 21.094 -3.555 1 94.5 144 ILE B O 1
ATOM 4101 N N . PRO B 1 145 ? -11.055 19.078 -4.582 1 90.25 145 PRO B N 1
ATOM 4102 C CA . PRO B 1 145 ? -12.508 18.984 -4.43 1 90.25 145 PRO B CA 1
ATOM 4103 C C . PRO B 1 145 ? -12.953 19.016 -2.967 1 90.25 145 PRO B C 1
ATOM 4105 O O . PRO B 1 145 ? -12.352 18.344 -2.125 1 90.25 145 PRO B O 1
ATOM 4108 N N . SER B 1 146 ? -13.891 19.906 -2.725 1 90.38 146 SER B N 1
ATOM 4109 C CA . SER B 1 146 ? -14.25 20.172 -1.334 1 90.38 146 SER B CA 1
ATOM 4110 C C . SER B 1 146 ? -15.727 19.906 -1.079 1 90.38 146 SER B C 1
ATOM 4112 O O . SER B 1 146 ? -16.469 19.562 -2 1 90.38 146 SER B O 1
ATOM 4114 N N . GLN B 1 147 ? -16.062 19.859 0.152 1 90 147 GLN B N 1
ATOM 4115 C CA . GLN B 1 147 ? -17.438 19.734 0.629 1 90 147 GLN B CA 1
ATOM 4116 C C . GLN B 1 147 ? -17.734 20.766 1.723 1 90 147 GLN B C 1
ATOM 4118 O O . GLN B 1 147 ? -16.812 21.375 2.268 1 90 147 GLN B O 1
ATOM 4123 N N . ILE B 1 148 ? -19.016 20.875 1.954 1 88.69 148 ILE B N 1
ATOM 4124 C CA . ILE B 1 148 ? -19.438 21.781 3.006 1 88.69 148 ILE B CA 1
ATOM 4125 C C . ILE B 1 148 ? -18.969 21.266 4.363 1 88.69 148 ILE B C 1
ATOM 4127 O O . ILE B 1 148 ? -19.078 20.062 4.641 1 88.69 148 ILE B O 1
ATOM 4131 N N . VAL B 1 149 ? -18.469 22.156 5.113 1 89 149 VAL B N 1
ATOM 4132 C CA . VAL B 1 149 ? -17.969 21.828 6.441 1 89 149 VAL B CA 1
ATOM 4133 C C . VAL B 1 149 ? -18.75 22.609 7.496 1 89 149 VAL B C 1
ATOM 4135 O O . VAL B 1 149 ? -18.984 23.812 7.332 1 89 149 VAL B O 1
ATOM 4138 N N . GLU B 1 150 ? -19.172 21.875 8.477 1 83.81 150 GLU B N 1
ATOM 4139 C CA . GLU B 1 150 ? -19.797 22.5 9.633 1 83.81 150 GLU B CA 1
ATOM 4140 C C . GLU B 1 150 ? -18.938 22.328 10.883 1 83.81 150 GLU B C 1
ATOM 4142 O O . GLU B 1 150 ? -18.531 21.219 11.219 1 83.81 150 GLU B O 1
ATOM 4147 N N . TRP B 1 151 ? -18.797 23.516 11.562 1 80.69 151 TRP B N 1
ATOM 4148 C CA . TRP B 1 151 ? -17.922 23.484 12.734 1 80.69 151 TRP B CA 1
ATOM 4149 C C . TRP B 1 151 ? -18.5 22.562 13.805 1 80.69 151 TRP B C 1
ATOM 4151 O O . TRP B 1 151 ? -19.703 22.578 14.078 1 80.69 151 TRP B O 1
ATOM 4161 N N . GLY B 1 152 ? -17.609 21.781 14.383 1 81.31 152 GLY B N 1
ATOM 4162 C CA . GLY B 1 152 ? -17.984 20.906 15.477 1 81.31 152 GLY B CA 1
ATOM 4163 C C . GLY B 1 152 ? -18.625 19.609 15.016 1 81.31 152 GLY B C 1
ATOM 4164 O O . GLY B 1 152 ? -18.875 18.703 15.82 1 81.31 152 GLY B O 1
ATOM 4165 N N . ARG B 1 153 ? -18.797 19.531 13.734 1 89.44 153 ARG B N 1
ATOM 4166 C CA . ARG B 1 153 ? -19.391 18.312 13.18 1 89.44 153 ARG B CA 1
ATOM 4167 C C . ARG B 1 153 ? -18.328 17.438 12.508 1 89.44 153 ARG B C 1
ATOM 4169 O O . ARG B 1 153 ? -17.203 17.891 12.273 1 89.44 153 ARG B O 1
ATOM 4176 N N . MET B 1 154 ? -18.781 16.266 12.266 1 95.25 154 MET B N 1
ATOM 4177 C CA . MET B 1 154 ? -17.844 15.305 11.695 1 95.25 154 MET B CA 1
ATOM 4178 C C . MET B 1 154 ? -17.359 15.758 10.32 1 95.25 154 MET B C 1
ATOM 4180 O O . MET B 1 154 ? -16.281 15.367 9.875 1 95.25 154 MET B O 1
ATOM 4184 N N . SER B 1 155 ? -18.125 16.625 9.734 1 94.62 155 SER B N 1
ATOM 4185 C CA . SER B 1 155 ? -17.75 17.125 8.422 1 94.62 155 SER B CA 1
ATOM 4186 C C . SER B 1 155 ? -16.391 17.828 8.469 1 94.62 155 SER B C 1
ATOM 4188 O O . SER B 1 155 ? -15.664 17.844 7.473 1 94.62 155 SER B O 1
ATOM 4190 N N . MET B 1 156 ? -16.016 18.406 9.617 1 94.88 156 MET B N 1
ATOM 4191 C CA . MET B 1 156 ? -14.711 19.031 9.797 1 94.88 156 MET B CA 1
ATOM 4192 C C . MET B 1 156 ? -13.602 17.984 9.695 1 94.88 156 MET B C 1
ATOM 4194 O O . MET B 1 156 ? -12.633 18.172 8.961 1 94.88 156 MET B O 1
ATOM 4198 N N . CYS B 1 157 ? -13.805 16.906 10.383 1 97.19 157 CYS B N 1
ATOM 4199 C CA . CYS B 1 157 ? -12.82 15.836 10.359 1 97.19 157 CYS B CA 1
ATOM 4200 C C . CYS B 1 157 ? -12.758 15.18 8.984 1 97.19 157 CYS B C 1
ATOM 4202 O O . CYS B 1 157 ? -11.688 14.758 8.539 1 97.19 157 CYS B O 1
ATOM 4204 N N . GLU B 1 158 ? -13.891 15.141 8.328 1 97.5 158 GLU B N 1
ATOM 4205 C CA . GLU B 1 158 ? -13.93 14.586 6.977 1 97.5 158 GLU B CA 1
ATOM 4206 C C . GLU B 1 158 ? -13.164 15.461 5.996 1 97.5 158 GLU B C 1
ATOM 4208 O O . GLU B 1 158 ? -12.484 14.961 5.098 1 97.5 158 GLU B O 1
ATOM 4213 N N . ALA B 1 159 ? -13.258 16.734 6.203 1 97.44 159 ALA B N 1
ATOM 4214 C CA . ALA B 1 159 ? -12.469 17.656 5.391 1 97.44 159 ALA B CA 1
ATOM 4215 C C . ALA B 1 159 ? -10.977 17.469 5.637 1 97.44 159 ALA B C 1
ATOM 4217 O O . ALA B 1 159 ? -10.172 17.5 4.695 1 97.44 159 ALA B O 1
ATOM 4218 N N . GLU B 1 160 ? -10.609 17.266 6.84 1 98.25 160 GLU B N 1
ATOM 4219 C CA . GLU B 1 160 ? -9.219 17 7.195 1 98.25 160 GLU B CA 1
ATOM 4220 C C . GLU B 1 160 ? -8.727 15.695 6.582 1 98.25 160 GLU B C 1
ATOM 4222 O O . GLU B 1 160 ? -7.613 15.625 6.062 1 98.25 160 GLU B O 1
ATOM 4227 N N . ARG B 1 161 ? -9.547 14.703 6.625 1 98.5 161 ARG B N 1
ATOM 4228 C CA . ARG B 1 161 ? -9.211 13.43 6 1 98.5 161 ARG B CA 1
ATOM 4229 C C . ARG B 1 161 ? -9.031 13.594 4.492 1 98.5 161 ARG B C 1
ATOM 4231 O O . ARG B 1 161 ? -8.148 12.969 3.898 1 98.5 161 ARG B O 1
ATOM 4238 N N . ARG B 1 162 ? -9.875 14.391 3.887 1 97.94 162 ARG B N 1
ATOM 4239 C CA . ARG B 1 162 ? -9.758 14.664 2.457 1 97.94 162 ARG B CA 1
ATOM 4240 C C . ARG B 1 162 ? -8.43 15.336 2.131 1 97.94 162 ARG B C 1
ATOM 4242 O O . ARG B 1 162 ? -7.762 14.969 1.163 1 97.94 162 ARG B O 1
ATOM 4249 N N . LEU B 1 163 ? -8.086 16.25 2.943 1 98.62 163 LEU B N 1
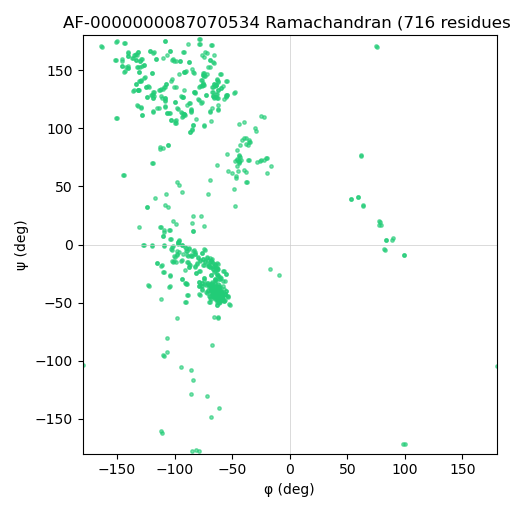ATOM 4250 C CA . LEU B 1 163 ? -6.805 16.938 2.77 1 98.62 163 LEU B CA 1
ATOM 4251 C C . LEU B 1 163 ? -5.645 15.961 2.908 1 98.62 163 LEU B C 1
ATOM 4253 O O . LEU B 1 163 ? -4.754 15.922 2.055 1 98.62 163 LEU B O 1
ATOM 4257 N N . LEU B 1 164 ? -5.684 15.172 3.945 1 98.88 164 LEU B N 1
ATOM 4258 C CA . LEU B 1 164 ? -4.645 14.172 4.176 1 98.88 164 LEU B CA 1
ATOM 4259 C C . LEU B 1 164 ? -4.555 13.203 3.006 1 98.88 164 LEU B C 1
ATOM 4261 O O . LEU B 1 164 ? -3.459 12.898 2.525 1 98.88 164 LEU B O 1
ATOM 4265 N N . ALA B 1 165 ? -5.684 12.766 2.57 1 98.38 165 ALA B N 1
ATOM 4266 C CA . ALA B 1 165 ? -5.727 11.789 1.483 1 98.38 165 ALA B CA 1
ATOM 4267 C C . ALA B 1 165 ? -5.121 12.367 0.206 1 98.38 165 ALA B C 1
ATOM 4269 O O . ALA B 1 165 ? -4.328 11.703 -0.468 1 98.38 165 ALA B O 1
ATOM 4270 N N . ASN B 1 166 ? -5.512 13.578 -0.107 1 97.75 166 ASN B N 1
ATOM 4271 C CA . ASN B 1 166 ? -4.938 14.211 -1.289 1 97.75 166 ASN B CA 1
ATOM 4272 C C . ASN B 1 166 ? -3.428 14.383 -1.16 1 97.75 166 ASN B C 1
ATOM 4274 O O . ASN B 1 166 ? -2.689 14.141 -2.117 1 97.75 166 ASN B O 1
ATOM 4278 N N . ALA B 1 167 ? -2.979 14.758 -0.016 1 98.38 167 ALA B N 1
ATOM 4279 C CA . ALA B 1 167 ? -1.549 14.945 0.21 1 98.38 167 ALA B CA 1
ATOM 4280 C C . ALA B 1 167 ? -0.797 13.625 0.09 1 98.38 167 ALA B C 1
ATOM 4282 O O . ALA B 1 167 ? 0.334 13.586 -0.399 1 98.38 167 ALA B O 1
ATOM 4283 N N . LEU B 1 168 ? -1.417 12.555 0.462 1 97.81 168 LEU B N 1
ATOM 4284 C CA . LEU B 1 168 ? -0.786 11.234 0.491 1 97.81 168 LEU B CA 1
ATOM 4285 C C . LEU B 1 168 ? -0.613 10.688 -0.919 1 97.81 168 LEU B C 1
ATOM 4287 O O . LEU B 1 168 ? 0.135 9.727 -1.129 1 97.81 168 LEU B O 1
ATOM 4291 N N . LEU B 1 169 ? -1.313 11.297 -1.891 1 95.44 169 LEU B N 1
ATOM 4292 C CA . LEU B 1 169 ? -1.167 10.836 -3.266 1 95.44 169 LEU B CA 1
ATOM 4293 C C . LEU B 1 169 ? 0.219 11.172 -3.807 1 95.44 169 LEU B C 1
ATOM 4295 O O . LEU B 1 169 ? 0.646 10.609 -4.82 1 95.44 169 LEU B O 1
ATOM 4299 N N . ASP B 1 170 ? 0.872 12.102 -3.176 1 95.88 170 ASP B N 1
ATOM 4300 C CA . ASP B 1 170 ? 2.277 12.367 -3.465 1 95.88 170 ASP B CA 1
ATOM 4301 C C . ASP B 1 170 ? 3.189 11.594 -2.52 1 95.88 170 ASP B C 1
ATOM 4303 O O . ASP B 1 170 ? 3.252 11.891 -1.324 1 95.88 170 ASP B O 1
ATOM 4307 N N . ILE B 1 171 ? 3.904 10.68 -3.051 1 94.44 171 ILE B N 1
ATOM 4308 C CA . ILE B 1 171 ? 4.715 9.758 -2.264 1 94.44 171 ILE B CA 1
ATOM 4309 C C . ILE B 1 171 ? 5.832 10.523 -1.561 1 94.44 171 ILE B C 1
ATOM 4311 O O . ILE B 1 171 ? 6.422 10.023 -0.598 1 94.44 171 ILE B O 1
ATOM 4315 N N . SER B 1 172 ? 6.152 11.719 -2.018 1 96.25 172 SER B N 1
ATOM 4316 C CA . SER B 1 172 ? 7.246 12.492 -1.439 1 96.25 172 SER B CA 1
ATOM 4317 C C . SER B 1 172 ? 6.797 13.234 -0.183 1 96.25 172 SER B C 1
ATOM 4319 O O . SER B 1 172 ? 7.625 13.719 0.589 1 96.25 172 SER B O 1
ATOM 4321 N N . ASN B 1 173 ? 5.473 13.406 0.011 1 98.31 173 ASN B N 1
ATOM 4322 C CA . ASN B 1 173 ? 4.988 14.055 1.224 1 98.31 173 ASN B CA 1
ATOM 4323 C C . ASN B 1 173 ? 5.199 13.18 2.453 1 98.31 173 ASN B C 1
ATOM 4325 O O . ASN B 1 173 ? 4.559 12.141 2.596 1 98.31 173 ASN B O 1
ATOM 4329 N N . GLU B 1 174 ? 6.07 13.656 3.334 1 98.56 174 GLU B N 1
ATOM 4330 C CA . GLU B 1 174 ? 6.402 12.883 4.527 1 98.56 174 GLU B CA 1
ATOM 4331 C C . GLU B 1 174 ? 5.719 13.453 5.766 1 98.56 174 GLU B C 1
ATOM 4333 O O . GLU B 1 174 ? 5.363 12.719 6.684 1 98.56 174 GLU B O 1
ATOM 4338 N N . TRP B 1 175 ? 5.625 14.727 5.785 1 98.88 175 TRP B N 1
ATOM 4339 C CA . TRP B 1 175 ? 4.992 15.414 6.902 1 98.88 175 TRP B CA 1
ATOM 4340 C C . TRP B 1 175 ? 3.832 16.281 6.426 1 98.88 175 TRP B C 1
ATOM 4342 O O . TRP B 1 175 ? 3.912 16.906 5.367 1 98.88 175 TRP B O 1
ATOM 4352 N N . LEU B 1 176 ? 2.748 16.219 7.137 1 98.94 176 LEU B N 1
ATOM 4353 C CA . LEU B 1 176 ? 1.522 16.922 6.75 1 98.94 176 LEU B CA 1
ATOM 4354 C C . LEU B 1 176 ? 1.052 17.844 7.863 1 98.94 176 LEU B C 1
ATOM 4356 O O . LEU B 1 176 ? 0.878 17.422 9.008 1 98.94 176 LEU B O 1
ATOM 4360 N N . ILE B 1 177 ? 0.826 19.094 7.543 1 98.94 177 ILE B N 1
ATOM 4361 C CA . ILE B 1 177 ? 0.49 20.125 8.523 1 98.94 177 ILE B CA 1
ATOM 4362 C C . ILE B 1 177 ? -0.877 20.719 8.195 1 98.94 177 ILE B C 1
ATOM 4364 O O . ILE B 1 177 ? -1.137 21.109 7.055 1 98.94 177 ILE B O 1
ATOM 4368 N N . LEU B 1 178 ? -1.702 20.75 9.172 1 98.94 178 LEU B N 1
ATOM 4369 C CA . LEU B 1 178 ? -3.008 21.375 9.008 1 98.94 178 LEU B CA 1
ATOM 4370 C C . LEU B 1 178 ? -2.961 22.844 9.445 1 98.94 178 LEU B C 1
ATOM 4372 O O . LEU B 1 178 ? -2.547 23.141 10.562 1 98.94 178 LEU B O 1
ATOM 4376 N N . LEU B 1 179 ? -3.41 23.766 8.562 1 98.69 179 LEU B N 1
ATOM 4377 C CA . LEU B 1 179 ? -3.426 25.203 8.797 1 98.69 179 LEU B CA 1
ATOM 4378 C C . LEU B 1 179 ? -4.77 25.797 8.398 1 98.69 179 LEU B C 1
ATOM 4380 O O . LEU B 1 179 ? -5.527 25.188 7.645 1 98.69 179 LEU B O 1
ATOM 4384 N N . SER B 1 180 ? -5.035 26.953 8.953 1 97.19 180 SER B N 1
ATOM 4385 C CA . SER B 1 180 ? -6.203 27.719 8.547 1 97.19 180 SER B CA 1
ATOM 4386 C C . SER B 1 180 ? -5.797 28.953 7.742 1 97.19 180 SER B C 1
ATOM 4388 O O . SER B 1 180 ? -4.609 29.234 7.586 1 97.19 180 SER B O 1
ATOM 4390 N N . GLU B 1 181 ? -6.789 29.672 7.23 1 96.81 181 GLU B N 1
ATOM 4391 C CA . GLU B 1 181 ? -6.559 30.906 6.484 1 96.81 181 GLU B CA 1
ATOM 4392 C C . GLU B 1 181 ? -5.992 32 7.387 1 96.81 181 GLU B C 1
ATOM 4394 O O . GLU B 1 181 ? -5.465 33 6.898 1 96.81 181 GLU B O 1
ATOM 4399 N N . SER B 1 182 ? -6.105 31.781 8.711 1 97.94 182 SER B N 1
ATOM 4400 C CA . SER B 1 182 ? -5.691 32.812 9.656 1 97.94 182 SER B CA 1
ATOM 4401 C C . SER B 1 182 ? -4.355 32.469 10.305 1 97.94 182 SER B C 1
ATOM 4403 O O . SER B 1 182 ? -3.963 33.094 11.289 1 97.94 182 SER B O 1
ATOM 4405 N N . CYS B 1 183 ? -3.678 31.484 9.75 1 98.5 183 CYS B N 1
ATOM 4406 C CA . CYS B 1 183 ? -2.381 31.062 10.273 1 98.5 183 CYS B CA 1
ATOM 4407 C C . CYS B 1 183 ? -1.25 31.812 9.586 1 98.5 183 CYS B C 1
ATOM 4409 O O . CYS B 1 183 ? -1.366 32.188 8.414 1 98.5 183 CYS B O 1
ATOM 4411 N N . ILE B 1 184 ? -0.182 32.031 10.328 1 98.75 184 ILE B N 1
ATOM 4412 C CA . ILE B 1 184 ? 1.067 32.531 9.773 1 98.75 184 ILE B CA 1
ATOM 4413 C C . ILE B 1 184 ? 2.236 31.688 10.258 1 98.75 184 ILE B C 1
ATOM 4415 O O . ILE B 1 184 ? 2.148 31.031 11.297 1 98.75 184 ILE B O 1
ATOM 4419 N N . PRO B 1 185 ? 3.289 31.625 9.469 1 98.81 185 PRO B N 1
ATOM 4420 C CA . PRO B 1 185 ? 4.52 31.016 9.984 1 98.81 185 PRO B CA 1
ATOM 4421 C C . PRO B 1 185 ? 5.258 31.922 10.969 1 98.81 185 PRO B C 1
ATOM 4423 O O . PRO B 1 185 ? 5.266 33.156 10.797 1 98.81 185 PRO B O 1
ATOM 4426 N N . LEU B 1 186 ? 5.906 31.297 11.922 1 98.38 186 LEU B N 1
ATOM 4427 C CA . LEU B 1 186 ? 6.625 32.062 12.93 1 98.38 186 LEU B CA 1
ATOM 4428 C C . LEU B 1 186 ? 8.125 32.094 12.641 1 98.38 186 LEU B C 1
ATOM 4430 O O . LEU B 1 186 ? 8.875 32.844 13.258 1 98.38 186 LEU B O 1
ATOM 4434 N N . TYR B 1 187 ? 8.562 31.219 11.773 1 98.12 187 TYR B N 1
ATOM 4435 C CA . TYR B 1 187 ? 9.945 31.094 11.344 1 98.12 187 TYR B CA 1
ATOM 4436 C C . TYR B 1 187 ? 10.031 30.938 9.828 1 98.12 187 TYR B C 1
ATOM 4438 O O . TYR B 1 187 ? 9.023 30.703 9.164 1 98.12 187 TYR B O 1
ATOM 4446 N N . ASN B 1 188 ? 11.219 31.172 9.312 1 98.06 188 ASN B N 1
ATOM 4447 C CA . ASN B 1 188 ? 11.383 30.953 7.883 1 98.06 188 ASN B CA 1
ATOM 4448 C C . ASN B 1 188 ? 11.273 29.469 7.527 1 98.06 188 ASN B C 1
ATOM 4450 O O . ASN B 1 188 ? 11.242 28.609 8.414 1 98.06 188 ASN B O 1
ATOM 4454 N N . PHE B 1 189 ? 11.234 29.188 6.281 1 98.69 189 PHE B N 1
ATOM 4455 C CA . PHE B 1 189 ? 10.945 27.859 5.781 1 98.69 189 PHE B CA 1
ATOM 4456 C C . PHE B 1 189 ? 12.031 26.875 6.207 1 98.69 189 PHE B C 1
ATOM 4458 O O . PHE B 1 189 ? 11.734 25.75 6.629 1 98.69 189 PHE B O 1
ATOM 4465 N N . SER B 1 190 ? 13.25 27.25 6.102 1 98.44 190 SER B N 1
ATOM 4466 C CA . SER B 1 190 ? 14.367 26.359 6.391 1 98.44 190 SER B CA 1
ATOM 4467 C C . SER B 1 190 ? 14.312 25.875 7.832 1 98.44 190 SER B C 1
ATOM 4469 O O . SER B 1 190 ? 14.516 24.688 8.102 1 98.44 190 SER B O 1
ATOM 4471 N N . ILE B 1 191 ? 13.992 26.766 8.703 1 98.19 191 ILE B N 1
ATOM 4472 C CA . ILE B 1 191 ? 13.93 26.406 10.117 1 98.19 191 ILE B CA 1
ATOM 4473 C C . ILE B 1 191 ? 12.773 25.438 10.352 1 98.19 191 ILE B C 1
ATOM 4475 O O . ILE B 1 191 ? 12.945 24.406 11.023 1 98.19 191 ILE B O 1
ATOM 4479 N N . ILE B 1 192 ? 11.695 25.703 9.766 1 98.81 192 ILE B N 1
ATOM 4480 C CA . ILE B 1 192 ? 10.516 24.875 9.945 1 98.81 192 ILE B CA 1
ATOM 4481 C C . ILE B 1 192 ? 10.766 23.5 9.328 1 98.81 192 ILE B C 1
ATOM 4483 O O . ILE B 1 192 ? 10.477 22.469 9.953 1 98.81 192 ILE B O 1
ATOM 4487 N N . TYR B 1 193 ? 11.32 23.469 8.172 1 98.81 193 TYR B N 1
ATOM 4488 C CA . TYR B 1 193 ? 11.609 22.203 7.496 1 98.81 193 TYR B CA 1
ATOM 4489 C C . TYR B 1 193 ? 12.531 21.328 8.336 1 98.81 193 TYR B C 1
ATOM 4491 O O . TYR B 1 193 ? 12.273 20.141 8.523 1 98.81 193 TYR B O 1
ATOM 4499 N N . HIS B 1 194 ? 13.555 21.906 8.867 1 98.5 194 HIS B N 1
ATOM 4500 C CA . HIS B 1 194 ? 14.523 21.141 9.641 1 98.5 194 HIS B CA 1
ATOM 4501 C C . HIS B 1 194 ? 13.938 20.688 10.969 1 98.5 194 HIS B C 1
ATOM 4503 O O . HIS B 1 194 ? 14.195 19.562 11.406 1 98.5 194 HIS B O 1
ATOM 4509 N N . TYR B 1 195 ? 13.18 21.578 11.555 1 98.62 195 TYR B N 1
ATOM 4510 C CA . TYR B 1 195 ? 12.547 21.234 12.82 1 98.62 195 TYR B CA 1
ATOM 4511 C C . TYR B 1 195 ? 11.648 20 12.672 1 98.62 195 TYR B C 1
ATOM 4513 O O . TYR B 1 195 ? 11.719 19.078 13.469 1 98.62 195 TYR B O 1
ATOM 4521 N N . ILE B 1 196 ? 10.914 19.984 11.648 1 98.75 196 ILE B N 1
ATOM 4522 C CA . ILE B 1 196 ? 9.922 18.938 11.43 1 98.75 196 ILE B CA 1
ATOM 4523 C C . ILE B 1 196 ? 10.617 17.672 10.93 1 98.75 196 ILE B C 1
ATOM 4525 O O . ILE B 1 196 ? 10.336 16.562 11.414 1 98.75 196 ILE B O 1
ATOM 4529 N N . SER B 1 197 ? 11.539 17.781 10.031 1 98.38 197 SER B N 1
ATOM 4530 C CA . SER B 1 197 ? 12.172 16.625 9.398 1 98.38 197 SER B CA 1
ATOM 4531 C C . SER B 1 197 ? 13.078 15.883 10.375 1 98.38 197 SER B C 1
ATOM 4533 O O . SER B 1 197 ? 13.344 14.695 10.188 1 98.38 197 SER B O 1
ATOM 4535 N N . ARG B 1 198 ? 13.461 16.531 11.43 1 98.25 198 ARG B N 1
ATOM 4536 C CA . ARG B 1 198 ? 14.391 15.914 12.367 1 98.25 198 ARG B CA 1
ATOM 4537 C C . ARG B 1 198 ? 13.656 15.406 13.609 1 98.25 198 ARG B C 1
ATOM 4539 O O . ARG B 1 198 ? 14.258 14.781 14.484 1 98.25 198 ARG B O 1
ATOM 4546 N N . SER B 1 199 ? 12.414 15.688 13.656 1 98.56 199 SER B N 1
ATOM 4547 C CA . SER B 1 199 ? 11.656 15.273 14.828 1 98.56 199 SER B CA 1
ATOM 4548 C C . SER B 1 199 ? 11.383 13.773 14.812 1 98.56 199 SER B C 1
ATOM 4550 O O . SER B 1 199 ? 11.062 13.211 13.758 1 98.56 199 SER B O 1
ATOM 4552 N N . LYS B 1 200 ? 11.383 13.211 15.977 1 97.94 200 LYS B N 1
ATOM 4553 C CA . LYS B 1 200 ? 11.031 11.805 16.141 1 97.94 200 LYS B CA 1
ATOM 4554 C C . LYS B 1 200 ? 9.531 11.633 16.344 1 97.94 200 LYS B C 1
ATOM 4556 O O . LYS B 1 200 ? 9.023 10.516 16.312 1 97.94 200 LYS B O 1
ATOM 4561 N N . TYR B 1 201 ? 8.875 12.766 16.531 1 98.44 201 TYR B N 1
ATOM 4562 C CA . TYR B 1 201 ? 7.473 12.719 16.906 1 98.44 201 TYR B CA 1
ATOM 4563 C C . TYR B 1 201 ? 6.621 13.562 15.969 1 98.44 201 TYR B C 1
ATOM 4565 O O . TYR B 1 201 ? 7.133 14.445 15.281 1 98.44 201 TYR B O 1
ATOM 4573 N N . SER B 1 202 ? 5.363 13.188 15.875 1 98.69 202 SER B N 1
ATOM 4574 C CA . SER B 1 202 ? 4.344 14.055 15.289 1 98.69 202 SER B CA 1
ATOM 4575 C C . SER B 1 202 ? 3.736 14.977 16.344 1 98.69 202 SER B C 1
ATOM 4577 O O . SER B 1 202 ? 3.781 14.688 17.531 1 98.69 202 SER B O 1
ATOM 4579 N N . PHE B 1 203 ? 3.188 16.062 15.883 1 98.75 203 PHE B N 1
ATOM 4580 C CA . PHE B 1 203 ? 2.752 17.109 16.797 1 98.75 203 PHE B CA 1
ATOM 4581 C C . PHE B 1 203 ? 1.234 17.234 16.781 1 98.75 203 PHE B C 1
ATOM 4583 O O . PHE B 1 203 ? 0.686 18.094 16.078 1 98.75 203 PHE B O 1
ATOM 4590 N N . MET B 1 204 ? 0.658 16.391 17.562 1 96.56 204 MET B N 1
ATOM 4591 C CA . MET B 1 204 ? -0.767 16.359 17.875 1 96.56 204 MET B CA 1
ATOM 4592 C C . MET B 1 204 ? -1.011 16.656 19.344 1 96.56 204 MET B C 1
ATOM 4594 O O . MET B 1 204 ? -0.518 15.938 20.219 1 96.56 204 MET B O 1
ATOM 4598 N N . GLY B 1 205 ? -1.729 17.766 19.594 1 96.62 205 GLY B N 1
ATOM 4599 C CA . GLY B 1 205 ? -2.152 17.938 20.984 1 96.62 205 GLY B CA 1
ATOM 4600 C C . GLY B 1 205 ? -3.08 16.844 21.453 1 96.62 205 GLY B C 1
ATOM 4601 O O . GLY B 1 205 ? -4.074 16.531 20.797 1 96.62 205 GLY B O 1
ATOM 4602 N N . SER B 1 206 ? -2.738 16.172 22.578 1 97.31 206 SER B N 1
ATOM 4603 C CA . SER B 1 206 ? -3.545 15.102 23.141 1 97.31 206 SER B CA 1
ATOM 4604 C C . SER B 1 206 ? -3.395 15.031 24.656 1 97.31 206 SER B C 1
ATOM 4606 O O . SER B 1 206 ? -2.377 14.547 25.156 1 97.31 206 SER B O 1
A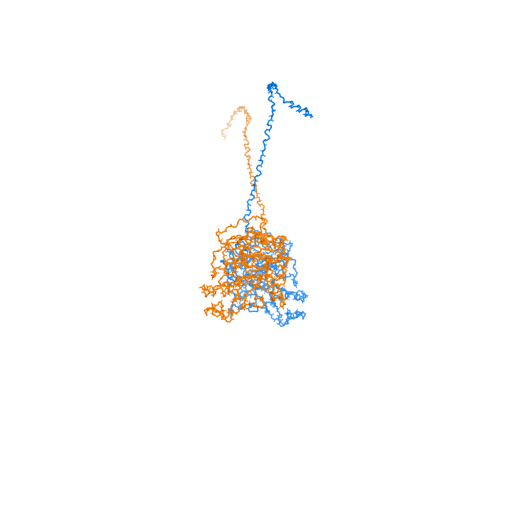TOM 4608 N N . PHE B 1 207 ? -4.426 15.406 25.328 1 96.81 207 PHE B N 1
ATOM 4609 C CA . PHE B 1 207 ? -4.332 15.445 26.781 1 96.81 207 PHE B CA 1
ATOM 4610 C C . PHE B 1 207 ? -5.621 14.945 27.422 1 96.81 207 PHE B C 1
ATOM 4612 O O . PHE B 1 207 ? -6.688 14.992 26.797 1 96.81 207 PHE B O 1
ATOM 4619 N N . ASP B 1 208 ? -5.438 14.414 28.594 1 97.69 208 ASP B N 1
ATOM 4620 C CA . ASP B 1 208 ? -6.586 14.07 29.422 1 97.69 208 ASP B CA 1
ATOM 4621 C C . ASP B 1 208 ? -7.07 15.289 30.219 1 97.69 208 ASP B C 1
ATOM 4623 O O . ASP B 1 208 ? -6.477 15.641 31.234 1 97.69 208 ASP B O 1
ATOM 4627 N N . GLU B 1 209 ? -8.148 15.891 29.781 1 95.81 209 GLU B N 1
ATOM 4628 C CA . GLU B 1 209 ? -8.711 17.062 30.438 1 95.81 209 GLU B CA 1
ATOM 4629 C C . GLU B 1 209 ? -9.938 16.703 31.266 1 95.81 209 GLU B C 1
ATOM 4631 O O . GLU B 1 209 ? -11.008 16.438 30.719 1 95.81 209 GLU B O 1
ATOM 4636 N N . PRO B 1 210 ? -9.852 16.703 32.531 1 95.5 210 PRO B N 1
ATOM 4637 C CA . PRO B 1 210 ? -10.938 16.219 33.375 1 95.5 210 PRO B CA 1
ATOM 4638 C C . PRO B 1 210 ? -12.141 17.156 33.375 1 95.5 210 PRO B C 1
ATOM 4640 O O . PRO B 1 210 ? -13.25 16.75 33.719 1 95.5 210 PRO B O 1
ATOM 4643 N N . GLY B 1 211 ? -12.141 18.297 32.938 1 93.62 211 GLY B N 1
ATOM 4644 C CA . GLY B 1 211 ? -13.18 19.312 33.062 1 93.62 211 GLY B CA 1
ATOM 4645 C C . GLY B 1 211 ? -14.297 19.125 32.031 1 93.62 211 GLY B C 1
ATOM 4646 O O . GLY B 1 211 ? -14.359 18.094 31.359 1 93.62 211 GLY B O 1
ATOM 4647 N N . PRO B 1 212 ? -15.211 20.031 32.062 1 93.31 212 PRO B N 1
ATOM 4648 C CA . PRO B 1 212 ? -16.406 19.938 31.234 1 93.31 212 PRO B CA 1
ATOM 4649 C C . PRO B 1 212 ? -16.094 19.953 29.734 1 93.31 212 PRO B C 1
ATOM 4651 O O . PRO B 1 212 ? -16.891 19.469 28.922 1 93.31 212 PRO B O 1
ATOM 4654 N N . TYR B 1 213 ? -14.945 20.469 29.453 1 91.88 213 TYR B N 1
ATOM 4655 C CA . TYR B 1 213 ? -14.633 20.609 28.031 1 91.88 213 TYR B CA 1
ATOM 4656 C C . TYR B 1 213 ? -13.766 19.453 27.547 1 91.88 213 TYR B C 1
ATOM 4658 O O . TYR B 1 213 ? -13.453 19.359 26.359 1 91.88 213 TYR B O 1
ATOM 4666 N N . GLY B 1 214 ? -13.359 18.625 28.453 1 95.31 214 GLY B N 1
ATOM 4667 C CA . GLY B 1 214 ? -12.648 17.406 28.141 1 95.31 214 GLY B CA 1
ATOM 4668 C C . GLY B 1 214 ? -13.477 16.156 28.406 1 95.31 214 GLY B C 1
ATOM 4669 O O . GLY B 1 214 ? -14.344 15.797 27.609 1 95.31 214 GLY B O 1
ATOM 4670 N N . ARG B 1 215 ? -13.312 15.586 29.562 1 97.06 215 ARG B N 1
ATOM 4671 C CA . ARG B 1 215 ? -14.039 14.383 29.953 1 97.06 215 ARG B CA 1
ATOM 4672 C C . ARG B 1 215 ? -15.539 14.633 29.969 1 97.06 215 ARG B C 1
ATOM 4674 O O . ARG B 1 215 ? -16.328 13.711 29.766 1 97.06 215 ARG B O 1
ATOM 4681 N N . GLY B 1 216 ? -15.898 15.859 30.25 1 96.69 216 GLY B N 1
ATOM 4682 C CA . GLY B 1 216 ? -17.31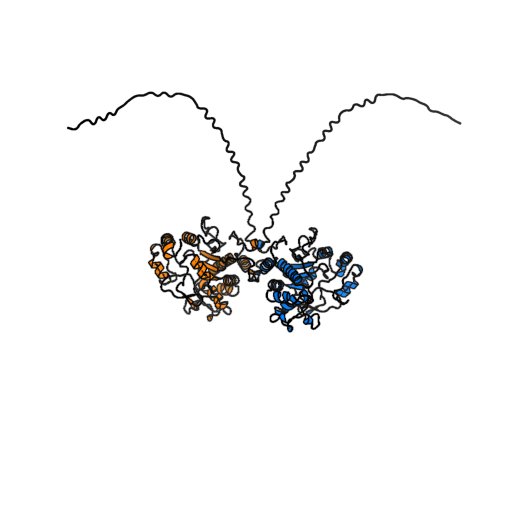2 16.203 30.297 1 96.69 216 GLY B CA 1
ATOM 4683 C C . GLY B 1 216 ? -18.016 16.031 28.953 1 96.69 216 GLY B C 1
ATOM 4684 O O . GLY B 1 216 ? -19.234 15.953 28.891 1 96.69 216 GLY B O 1
ATOM 4685 N N . ARG B 1 217 ? -17.297 15.93 27.891 1 97.06 217 ARG B N 1
ATOM 4686 C CA . ARG B 1 217 ? -17.859 15.789 26.562 1 97.06 217 ARG B CA 1
ATOM 4687 C C . ARG B 1 217 ? -17.906 14.328 26.141 1 97.06 217 ARG B C 1
ATOM 4689 O O . ARG B 1 217 ? -18.375 14.008 25.047 1 97.06 217 ARG B O 1
ATOM 4696 N N . TYR B 1 218 ? -17.5 13.406 27.031 1 97.75 218 TYR B N 1
ATOM 4697 C CA . TYR B 1 218 ? -17.453 11.984 26.719 1 97.75 218 TYR B CA 1
ATOM 4698 C C . TYR B 1 218 ? -18.828 11.359 26.766 1 97.75 218 TYR B C 1
ATOM 4700 O O . TYR B 1 218 ? -19.641 11.68 27.641 1 97.75 218 TYR B O 1
ATOM 4708 N N . ASN B 1 219 ? -19.141 10.547 25.812 1 97.69 219 ASN B N 1
ATOM 4709 C CA . ASN B 1 219 ? -20.359 9.734 25.766 1 97.69 219 ASN B CA 1
ATOM 4710 C C . ASN B 1 219 ? -20.062 8.258 25.984 1 97.69 219 ASN B C 1
ATOM 4712 O O . ASN B 1 219 ? -19.312 7.648 25.234 1 97.69 219 ASN B O 1
ATOM 4716 N N . HIS B 1 220 ? -20.703 7.645 26.906 1 97.06 220 HIS B N 1
ATOM 4717 C CA . HIS B 1 220 ? -20.422 6.273 27.297 1 97.06 220 HIS B CA 1
ATOM 4718 C C . HIS B 1 220 ? -20.719 5.293 26.172 1 97.06 220 HIS B C 1
ATOM 4720 O O . HIS B 1 220 ? -20.219 4.164 26.172 1 97.06 220 HIS B O 1
ATOM 4726 N N . ARG B 1 221 ? -21.438 5.676 25.219 1 97.5 221 ARG B N 1
ATOM 4727 C CA . ARG B 1 221 ? -21.781 4.82 24.078 1 97.5 221 ARG B CA 1
ATOM 4728 C C . ARG B 1 221 ? -20.594 4.648 23.141 1 97.5 221 ARG B C 1
ATOM 4730 O O . ARG B 1 221 ? -20.641 3.859 22.203 1 97.5 221 ARG B O 1
ATOM 4737 N N . MET B 1 222 ? -19.531 5.324 23.438 1 97.38 222 MET B N 1
ATOM 4738 C CA . MET B 1 222 ? -18.281 5.168 22.703 1 97.38 222 MET B CA 1
ATOM 4739 C C . MET B 1 222 ? -17.641 3.816 23 1 97.38 222 MET B C 1
ATOM 4741 O O . MET B 1 222 ? -16.781 3.355 22.25 1 97.38 222 MET B O 1
ATOM 4745 N N . GLN B 1 223 ? -18.078 3.203 24.094 1 97.38 223 GLN B N 1
ATOM 4746 C CA . GLN B 1 223 ? -17.547 1.91 24.5 1 97.38 223 GLN B CA 1
ATOM 4747 C C . GLN B 1 223 ? -18.062 0.789 23.609 1 97.38 223 GLN B C 1
ATOM 4749 O O . GLN B 1 223 ? -19.172 0.883 23.078 1 97.38 223 GLN B O 1
ATOM 4754 N N . PRO B 1 224 ? -17.156 -0.266 23.359 1 97.69 224 PRO B N 1
ATOM 4755 C CA . PRO B 1 224 ? -15.875 -0.549 24 1 97.69 224 PRO B CA 1
ATOM 4756 C C . PRO B 1 224 ? -14.695 0.06 23.25 1 97.69 224 PRO B C 1
ATOM 4758 O O . PRO B 1 224 ? -13.555 -0.017 23.719 1 97.69 224 PRO B O 1
ATOM 4761 N N . GLU B 1 225 ? -14.867 0.742 22.156 1 98.06 225 GLU B N 1
ATOM 4762 C CA . GLU B 1 225 ? -13.773 1.2 21.312 1 98.06 225 GLU B CA 1
ATOM 4763 C C . GLU B 1 225 ? -12.953 2.287 22 1 98.06 225 GLU B C 1
ATOM 4765 O O . GLU B 1 225 ? -11.734 2.342 21.859 1 98.06 225 GLU B O 1
ATOM 4770 N N . VAL B 1 226 ? -13.688 3.135 22.703 1 98.56 226 VAL B N 1
ATOM 4771 C CA . VAL B 1 226 ? -13.039 4.234 23.406 1 98.56 226 VAL B CA 1
ATOM 4772 C C . VAL B 1 226 ? -13.57 4.309 24.828 1 98.56 226 VAL B C 1
ATOM 4774 O O . VAL B 1 226 ? -14.75 4.598 25.047 1 98.56 226 VAL B O 1
ATOM 4777 N N . THR B 1 227 ? -12.719 4.164 25.75 1 98.44 227 THR B N 1
ATOM 4778 C CA . THR B 1 227 ? -13.086 4.324 27.141 1 98.44 227 THR B CA 1
ATOM 4779 C C . THR B 1 227 ? -12.859 5.762 27.609 1 98.44 227 THR B C 1
ATOM 4781 O O . THR B 1 227 ? -12.164 6.531 26.938 1 98.44 227 THR B O 1
ATOM 4784 N N . LEU B 1 228 ? -13.414 6.074 28.734 1 98 228 LEU B N 1
ATOM 4785 C CA . LEU B 1 228 ? -13.234 7.414 29.281 1 98 228 LEU B CA 1
ATOM 4786 C C . LEU B 1 228 ? -11.758 7.691 29.562 1 98 228 LEU B C 1
ATOM 4788 O O . LEU B 1 228 ? -11.281 8.797 29.312 1 98 228 LEU B O 1
ATOM 4792 N N . SER B 1 229 ? -11.086 6.68 30.031 1 97.56 229 SER B N 1
ATOM 4793 C CA . SER B 1 229 ? -9.672 6.852 30.359 1 97.56 229 SER B CA 1
ATOM 4794 C C . SER B 1 229 ? -8.836 7.105 29.109 1 97.56 229 SER B C 1
ATOM 4796 O O . SER B 1 229 ? -7.754 7.688 29.188 1 97.56 229 SER B O 1
ATOM 4798 N N . GLN B 1 230 ? -9.328 6.738 27.953 1 98.38 230 GLN B N 1
ATOM 4799 C CA . GLN B 1 230 ? -8.609 6.883 26.688 1 98.38 230 GLN B CA 1
ATOM 4800 C C . GLN B 1 230 ? -8.984 8.188 26 1 98.38 230 GLN B C 1
ATOM 4802 O O . GLN B 1 230 ? -8.297 8.625 25.078 1 98.38 230 GLN B O 1
ATOM 4807 N N . TRP B 1 231 ? -10.062 8.82 26.469 1 98.44 231 TRP B N 1
ATOM 4808 C CA . TRP B 1 231 ? -10.594 10.039 25.875 1 98.44 231 TRP B CA 1
ATOM 4809 C C . TRP B 1 231 ? -9.586 11.18 26 1 98.44 231 TRP B C 1
ATOM 4811 O O . TRP B 1 231 ? -9.031 11.414 27.078 1 98.44 231 TRP B O 1
ATOM 4821 N N . ARG B 1 232 ? -9.336 11.844 24.844 1 98.62 232 ARG B N 1
ATOM 4822 C CA . ARG B 1 232 ? -8.359 12.93 24.828 1 98.62 232 ARG B CA 1
ATOM 4823 C C . ARG B 1 232 ? -8.945 14.18 24.172 1 98.62 232 ARG B C 1
ATOM 4825 O O . ARG B 1 232 ? -9.906 14.094 23.406 1 98.62 232 ARG B O 1
ATOM 4832 N N . LYS B 1 233 ? -8.367 15.234 24.5 1 97.75 233 LYS B N 1
ATOM 4833 C CA . LYS B 1 233 ? -8.641 16.531 23.891 1 97.75 233 LYS B CA 1
ATOM 4834 C C . LYS B 1 233 ? -7.367 17.188 23.375 1 97.75 233 LYS B C 1
ATOM 4836 O O . LYS B 1 233 ? -6.293 17.016 23.953 1 97.75 233 LYS B O 1
ATOM 4841 N N . GLY B 1 234 ? -7.512 17.844 22.266 1 96.19 234 GLY B N 1
ATOM 4842 C CA . GLY B 1 234 ? -6.391 18.578 21.703 1 96.19 234 GLY B CA 1
ATOM 4843 C C . GLY B 1 234 ? -6.809 19.609 20.656 1 96.19 234 GLY B C 1
ATOM 4844 O O . GLY B 1 234 ? -7.973 19.641 20.266 1 96.19 234 GLY B O 1
ATOM 4845 N N . SER B 1 235 ? -5.809 20.391 20.328 1 93.62 235 SER B N 1
ATOM 4846 C CA . SER B 1 235 ? -6.004 21.344 19.25 1 93.62 235 SER B CA 1
ATOM 4847 C C . SER B 1 235 ? -6.355 20.641 17.938 1 93.62 235 SER B C 1
ATOM 4849 O O . SER B 1 235 ? -5.898 19.531 17.688 1 93.62 235 SER B O 1
ATOM 4851 N N . GLN B 1 236 ? -7.176 21.312 17.141 1 95 236 GLN B N 1
ATOM 4852 C CA . GLN B 1 236 ? -7.48 20.812 15.805 1 95 236 GLN B CA 1
ATOM 4853 C C . GLN B 1 236 ? -6.234 20.812 14.922 1 95 236 GLN B C 1
ATOM 4855 O O . GLN B 1 236 ? -6.105 19.984 14.016 1 95 236 GLN B O 1
ATOM 4860 N N . TRP B 1 237 ? -5.344 21.719 15.188 1 98.25 237 TRP B N 1
ATOM 4861 C CA . TRP B 1 237 ? -4.207 21.969 14.297 1 98.25 237 TRP B CA 1
ATOM 4862 C C . TRP B 1 237 ? -3.057 21.016 14.617 1 98.25 237 TRP B C 1
ATOM 4864 O O . TRP B 1 237 ? -2.469 21.078 15.703 1 98.25 237 TRP B O 1
ATOM 4874 N N . PHE B 1 238 ? -2.781 20.141 13.633 1 98.75 238 PHE B N 1
ATOM 4875 C CA . PHE B 1 238 ? -1.807 19.078 13.883 1 98.75 238 PHE B CA 1
ATOM 4876 C C . PHE B 1 238 ? -0.748 19.047 12.789 1 98.75 238 PHE B C 1
ATOM 4878 O O . PHE B 1 238 ? -0.906 19.688 11.75 1 98.75 238 PHE B O 1
ATOM 4885 N N . GLU B 1 239 ? 0.327 18.484 13.07 1 98.81 239 GLU B N 1
ATOM 4886 C CA . GLU B 1 239 ? 1.322 17.938 12.148 1 98.81 239 GLU B CA 1
ATOM 4887 C C . GLU B 1 239 ? 1.506 16.438 12.359 1 98.81 239 GLU B C 1
ATOM 4889 O O . GLU B 1 239 ? 1.683 15.984 13.492 1 98.81 239 GLU B O 1
ATOM 4894 N N . VAL B 1 240 ? 1.353 15.672 11.281 1 98.88 240 VAL B N 1
ATOM 4895 C CA . VAL B 1 240 ? 1.532 14.234 11.398 1 98.88 240 VAL B CA 1
ATOM 4896 C C . VAL B 1 240 ? 2.463 13.734 10.297 1 98.88 240 VAL B C 1
ATOM 4898 O O . VAL B 1 240 ? 2.523 14.328 9.211 1 98.88 240 VAL B O 1
ATOM 4901 N N . ASN B 1 241 ? 3.195 12.703 10.641 1 98.75 241 ASN B N 1
ATOM 4902 C CA . ASN B 1 241 ? 3.979 12.078 9.586 1 98.75 241 ASN B CA 1
ATOM 4903 C C . ASN B 1 241 ? 3.115 11.18 8.703 1 98.75 241 ASN B C 1
ATOM 4905 O O . ASN B 1 241 ? 1.923 11.008 8.969 1 98.75 241 ASN B O 1
ATOM 4909 N N . ARG B 1 242 ? 3.646 10.711 7.695 1 98.44 242 ARG B N 1
ATOM 4910 C CA . ARG B 1 242 ? 2.938 9.945 6.668 1 98.44 242 ARG B CA 1
ATOM 4911 C C . ARG B 1 242 ? 2.264 8.719 7.27 1 98.44 242 ARG B C 1
ATOM 4913 O O . ARG B 1 242 ? 1.118 8.406 6.938 1 98.44 242 ARG B O 1
ATOM 4920 N N . LYS B 1 243 ? 2.938 7.996 8.141 1 98.06 243 LYS B N 1
ATOM 4921 C CA . LYS B 1 243 ? 2.377 6.809 8.781 1 98.06 243 LYS B 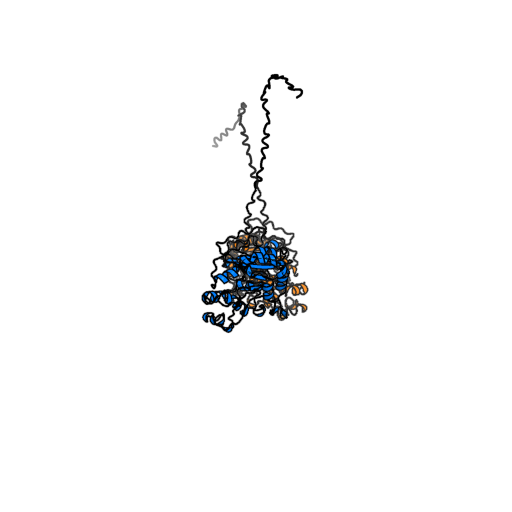CA 1
ATOM 4922 C C . LYS B 1 243 ? 1.084 7.141 9.516 1 98.06 243 LYS B C 1
ATOM 4924 O O . LYS B 1 243 ? 0.07 6.465 9.344 1 98.06 243 LYS B O 1
ATOM 4929 N N . LEU B 1 244 ? 1.132 8.164 10.289 1 98.81 244 LEU B N 1
ATOM 4930 C CA . LEU B 1 244 ? -0.046 8.555 11.055 1 98.81 244 LEU B CA 1
ATOM 4931 C C . LEU B 1 244 ? -1.149 9.062 10.133 1 98.81 244 LEU B C 1
ATOM 4933 O O . LEU B 1 244 ? -2.334 8.859 10.406 1 98.81 244 LEU B O 1
ATOM 4937 N N . ALA B 1 245 ? -0.762 9.758 9.086 1 98.88 245 ALA B N 1
ATOM 4938 C CA . ALA B 1 245 ? -1.75 10.227 8.117 1 98.88 245 ALA B CA 1
ATOM 4939 C C . ALA B 1 245 ? -2.527 9.055 7.523 1 98.88 245 ALA B C 1
ATOM 4941 O O . ALA B 1 245 ? -3.752 9.109 7.402 1 98.88 245 ALA B O 1
ATOM 4942 N N . VAL B 1 246 ? -1.827 8.031 7.168 1 98.75 246 VAL B N 1
ATOM 4943 C CA . VAL B 1 246 ? -2.471 6.84 6.621 1 98.75 246 VAL B CA 1
ATOM 4944 C C . VAL B 1 246 ? -3.404 6.23 7.668 1 98.75 246 VAL B C 1
ATOM 4946 O O . VAL B 1 246 ? -4.527 5.828 7.348 1 98.75 246 VAL B O 1
ATOM 4949 N N . ASP B 1 247 ? -2.973 6.195 8.938 1 98.62 247 ASP B N 1
ATOM 4950 C CA . ASP B 1 247 ? -3.799 5.648 10.008 1 98.62 247 ASP B CA 1
ATOM 4951 C C . ASP B 1 247 ? -5.098 6.438 10.156 1 98.62 247 ASP B C 1
ATOM 4953 O O . ASP B 1 247 ? -6.156 5.859 10.422 1 98.62 247 ASP B O 1
ATOM 4957 N N . ILE B 1 248 ? -4.973 7.668 9.961 1 98.81 248 ILE B N 1
ATOM 4958 C CA . ILE B 1 248 ? -6.145 8.523 10.102 1 98.81 248 ILE B CA 1
ATOM 4959 C C . ILE B 1 248 ? -7.137 8.234 8.977 1 98.81 248 ILE B C 1
ATOM 4961 O O . ILE B 1 248 ? -8.328 8.039 9.234 1 98.81 248 ILE B O 1
ATOM 4965 N N . ILE B 1 249 ? -6.711 8.156 7.785 1 98.69 249 ILE B N 1
ATOM 4966 C CA . ILE B 1 249 ? -7.648 8.109 6.664 1 98.69 249 ILE B CA 1
ATOM 4967 C C . ILE B 1 249 ? -8.242 6.703 6.543 1 98.69 249 ILE B C 1
ATOM 4969 O O . ILE B 1 249 ? -9.336 6.531 6.004 1 98.69 249 ILE B O 1
ATOM 4973 N N . LYS B 1 250 ? -7.539 5.723 7.066 1 98.44 250 LYS B N 1
ATOM 4974 C CA . LYS B 1 250 ? -8.031 4.363 6.895 1 98.44 250 LYS B CA 1
ATOM 4975 C C . LYS B 1 250 ? -8.953 3.959 8.047 1 98.44 250 LYS B C 1
ATOM 4977 O O . LYS B 1 250 ? -9.531 2.873 8.031 1 98.44 250 LYS B O 1
ATOM 4982 N N . ASP B 1 251 ? -9.156 4.77 9.016 1 98.31 251 ASP B N 1
ATOM 4983 C CA . ASP B 1 251 ? -9.836 4.41 10.25 1 98.31 251 ASP B CA 1
ATOM 4984 C C . ASP B 1 251 ? -11.297 4.066 9.992 1 98.31 251 ASP B C 1
ATOM 4986 O O . ASP B 1 251 ? -12.039 4.867 9.414 1 98.31 251 ASP B O 1
ATOM 4990 N N . THR B 1 252 ? -11.695 2.922 10.438 1 96.19 252 THR B N 1
ATOM 4991 C CA . THR B 1 252 ? -13.094 2.506 10.383 1 96.19 252 THR B CA 1
ATOM 4992 C C . THR B 1 252 ? -13.578 2.059 11.758 1 96.19 252 THR B C 1
ATOM 4994 O O . THR B 1 252 ? -14.742 1.687 11.914 1 96.19 252 THR B O 1
ATOM 4997 N N . THR B 1 253 ? -12.727 2.121 12.672 1 97.56 253 THR B N 1
ATOM 4998 C CA . THR B 1 253 ? -13.062 1.663 14.016 1 97.56 253 THR B CA 1
ATOM 4999 C C . THR B 1 253 ? -13.625 2.807 14.852 1 97.56 253 THR B C 1
ATOM 5001 O O . THR B 1 253 ? -14.703 2.68 15.438 1 97.56 253 THR B O 1
ATOM 5004 N N . TYR B 1 254 ? -12.977 3.91 14.867 1 98.44 254 TYR B N 1
ATOM 5005 C CA . TYR B 1 254 ? -13.344 5.023 15.734 1 98.44 254 TYR B CA 1
ATOM 5006 C C . TYR B 1 254 ? -14.266 6 15.016 1 98.44 254 TYR B C 1
ATOM 5008 O O . TYR B 1 254 ? -15.117 6.633 15.633 1 98.44 254 TYR B O 1
ATOM 5016 N N . TYR B 1 255 ? -14.102 6.082 13.719 1 97.88 255 TYR B N 1
ATOM 5017 C CA . TYR B 1 255 ? -14.852 7.031 12.906 1 97.88 255 TYR B CA 1
ATOM 5018 C C . TYR B 1 255 ? -16.344 6.914 13.164 1 97.88 255 TYR B C 1
ATOM 5020 O O . TYR B 1 255 ? -17.016 7.898 13.5 1 97.88 255 TYR B O 1
ATOM 5028 N N . PRO B 1 256 ? -16.891 5.707 13.078 1 97.25 256 PRO B N 1
ATOM 5029 C CA . PRO B 1 256 ? -18.328 5.629 13.281 1 97.25 256 PRO B CA 1
ATOM 5030 C C . PRO B 1 256 ? -18.75 6.016 14.695 1 97.25 256 PRO B C 1
ATOM 5032 O O . PRO B 1 256 ? -19.828 6.578 14.898 1 97.25 256 PRO B O 1
ATOM 5035 N N . LYS B 1 257 ? -17.938 5.793 15.68 1 97.94 257 LYS B N 1
ATOM 5036 C CA . LYS B 1 257 ? -18.25 6.137 17.062 1 97.94 257 LYS B CA 1
ATOM 5037 C C . LYS B 1 257 ? -18.266 7.648 17.266 1 97.94 257 LYS B C 1
ATOM 5039 O O . LYS B 1 257 ? -19.234 8.195 17.797 1 97.94 257 LYS B O 1
ATOM 5044 N N . PHE B 1 258 ? -17.312 8.297 16.734 1 98.25 258 PHE B N 1
ATOM 5045 C CA . PHE B 1 258 ? -17.219 9.742 16.922 1 98.25 258 PHE B CA 1
ATOM 5046 C C . PHE B 1 258 ? -18.281 10.453 16.094 1 98.25 258 PHE B C 1
ATOM 5048 O O . PHE B 1 258 ? -18.812 11.492 16.516 1 98.25 258 PHE B O 1
ATOM 5055 N N . LYS B 1 259 ? -18.562 9.875 14.953 1 97.06 259 LYS B N 1
ATOM 5056 C CA . LYS B 1 259 ? -19.609 10.453 14.109 1 97.06 259 LYS B CA 1
ATOM 5057 C C . LYS B 1 259 ? -20.969 10.367 14.781 1 97.06 259 LYS B C 1
ATOM 5059 O O . LYS B 1 259 ? -21.766 11.312 14.719 1 97.06 259 LYS B O 1
ATOM 5064 N N . GLU B 1 260 ? -21.188 9.328 15.461 1 96.88 260 GLU B N 1
ATOM 5065 C CA . GLU B 1 260 ? -22.5 9.078 16.031 1 96.88 260 GLU B CA 1
ATOM 5066 C C . GLU B 1 260 ? -22.625 9.695 17.422 1 96.88 260 GLU B C 1
ATOM 5068 O O . GLU B 1 260 ? -23.656 10.266 17.766 1 96.88 260 GLU B O 1
ATOM 5073 N N . PHE B 1 261 ? -21.516 9.727 18.219 1 97.38 261 PHE B N 1
ATOM 5074 C CA . PHE B 1 261 ? -21.703 9.977 19.641 1 97.38 261 PHE B CA 1
ATOM 5075 C C . PHE B 1 261 ? -20.969 11.242 20.062 1 97.38 261 PHE B C 1
ATOM 5077 O O . PHE B 1 261 ? -21.047 11.641 21.234 1 97.38 261 PHE B O 1
ATOM 5084 N N . CYS B 1 262 ? -20.281 11.914 19.219 1 96.31 262 CYS B N 1
ATOM 5085 C CA . CYS B 1 262 ? -19.656 13.195 19.531 1 96.31 262 CYS B CA 1
ATOM 5086 C C . CYS B 1 262 ? -20.188 14.305 18.641 1 96.31 262 CYS B C 1
ATOM 5088 O O . CYS B 1 262 ? -19.453 14.852 17.812 1 96.31 262 CYS B O 1
ATOM 5090 N N . ARG B 1 263 ? -21.359 14.609 18.891 1 92.06 263 ARG B N 1
ATOM 5091 C CA . ARG B 1 263 ? -22.047 15.695 18.203 1 92.06 263 ARG B CA 1
ATOM 5092 C C . ARG B 1 263 ? -22.047 16.969 19.047 1 92.06 263 ARG B C 1
ATOM 5094 O O . ARG B 1 263 ? -21.859 16.906 20.266 1 92.06 263 ARG B O 1
ATOM 5101 N N . PRO B 1 264 ? -22.219 18.062 18.297 1 86.12 264 PRO B N 1
ATOM 5102 C CA . PRO B 1 264 ? -22.25 19.281 19.125 1 86.12 264 PRO B CA 1
ATOM 5103 C C . PRO B 1 264 ? -23.188 19.141 20.328 1 86.12 264 PRO B C 1
ATOM 5105 O O . PRO B 1 264 ? -24.281 18.578 20.219 1 86.12 264 PRO B O 1
ATOM 5108 N N . ALA B 1 265 ? -22.484 19.562 21.5 1 87.94 265 ALA B N 1
ATOM 5109 C CA . ALA B 1 265 ? -21.375 20.469 21.781 1 87.94 265 ALA B CA 1
ATOM 5110 C C . ALA B 1 265 ? -20.125 19.688 22.156 1 87.94 265 ALA B C 1
ATOM 5112 O O . ALA B 1 265 ? -19.359 20.109 23.031 1 87.94 265 ALA B O 1
ATOM 5113 N N . CYS B 1 266 ? -19.906 18.594 21.641 1 91.62 266 CYS B N 1
ATOM 5114 C CA . CYS B 1 266 ? -18.719 17.781 21.906 1 91.62 266 CYS B CA 1
ATOM 5115 C C . CYS B 1 266 ? -17.5 18.328 21.172 1 91.62 266 CYS B C 1
ATOM 5117 O O . CYS B 1 266 ? -16.391 18.328 21.719 1 91.62 266 CYS B O 1
ATOM 5119 N N . TYR B 1 267 ? -17.703 18.891 19.875 1 92.12 267 TYR B N 1
ATOM 5120 C CA . TYR B 1 267 ? -16.625 19.391 19.016 1 92.12 267 TYR B CA 1
ATOM 5121 C C . TYR B 1 267 ? -15.656 18.281 18.641 1 92.12 267 TYR B C 1
ATOM 5123 O O . TYR B 1 267 ? -14.492 18.297 19.062 1 92.12 267 TYR B O 1
ATOM 5131 N N . VAL B 1 268 ? -15.992 17.484 17.797 1 96.69 268 VAL B N 1
ATOM 5132 C CA . VAL B 1 268 ? -15.367 16.219 17.453 1 96.69 268 VAL B CA 1
ATOM 5133 C C . VAL B 1 268 ? -13.953 16.453 16.922 1 96.69 268 VAL B C 1
ATOM 5135 O O . VAL B 1 268 ? -13.062 15.625 17.125 1 96.69 268 VAL B O 1
ATOM 5138 N N . ASP B 1 269 ? -13.625 17.609 16.359 1 95.12 269 ASP B N 1
ATOM 5139 C CA . ASP B 1 269 ? -12.32 17.938 15.789 1 95.12 269 ASP B CA 1
ATOM 5140 C C . ASP B 1 269 ? -11.266 18.047 16.891 1 95.12 269 ASP B C 1
ATOM 5142 O O . ASP B 1 269 ? -10.062 17.969 16.609 1 95.12 269 ASP B O 1
ATOM 5146 N N . GLU B 1 270 ? -11.695 18.125 18.109 1 95.62 270 GLU B N 1
ATOM 5147 C CA . GLU B 1 270 ? -10.766 18.25 19.234 1 95.62 270 GLU B CA 1
ATOM 5148 C C . GLU B 1 270 ? -10.547 16.906 19.922 1 95.62 270 GLU B C 1
ATOM 5150 O O . GLU B 1 270 ? -9.688 16.797 20.797 1 95.62 270 GLU B O 1
ATOM 5155 N N . HIS B 1 271 ? -11.328 15.984 19.578 1 98.06 271 HIS B N 1
ATOM 5156 C CA . HIS B 1 271 ? -11.305 14.766 20.375 1 98.06 271 HIS B CA 1
ATOM 5157 C C . HIS B 1 271 ? -10.984 13.547 19.516 1 98.06 271 HIS B C 1
ATOM 5159 O O . HIS B 1 271 ? -10.32 12.617 19.984 1 98.06 271 HIS B O 1
ATOM 5165 N N . TYR B 1 272 ? -11.438 13.461 18.25 1 98.44 272 TYR B N 1
ATOM 5166 C CA . TYR B 1 272 ? -11.391 12.266 17.422 1 98.44 272 TYR B CA 1
ATOM 5167 C C . TYR B 1 272 ? -9.945 11.836 17.172 1 98.44 272 TYR B C 1
ATOM 5169 O O . TYR B 1 272 ? -9.477 10.859 17.75 1 98.44 272 TYR B O 1
ATOM 5177 N N . PHE B 1 273 ? -9.133 12.609 16.547 1 98.69 273 PHE B N 1
ATOM 5178 C CA . PHE B 1 273 ? -7.785 12.195 16.172 1 98.69 273 PHE B CA 1
ATOM 5179 C C . PHE B 1 273 ? -6.879 12.133 17.391 1 98.69 273 PHE B C 1
ATOM 5181 O O . PHE B 1 273 ? -6.109 11.18 17.547 1 98.69 273 PHE B O 1
ATOM 5188 N N . PRO B 1 274 ? -6.973 13.094 18.312 1 98.5 274 PRO B N 1
ATOM 5189 C CA . PRO B 1 274 ? -6.164 12.984 19.531 1 98.5 274 PRO B CA 1
ATOM 5190 C C . PRO B 1 274 ? -6.406 11.68 20.281 1 98.5 274 PRO B C 1
ATOM 5192 O O . PRO B 1 274 ? -5.453 11.031 20.734 1 98.5 274 PRO B O 1
ATOM 5195 N N . THR B 1 275 ? -7.641 11.297 20.375 1 98.75 275 THR B N 1
ATOM 5196 C CA . THR B 1 275 ? -7.996 10.078 21.094 1 98.75 275 THR B CA 1
ATOM 5197 C C . THR B 1 275 ? -7.531 8.844 20.328 1 98.75 275 THR B C 1
ATOM 5199 O O . THR B 1 275 ? -6.828 7.996 20.875 1 98.75 275 THR B O 1
ATOM 5202 N N . MET B 1 276 ? -7.84 8.805 19.094 1 98.62 276 MET B N 1
ATOM 5203 C CA . MET B 1 276 ? -7.535 7.656 18.25 1 98.62 276 MET B CA 1
ATOM 5204 C C . MET B 1 276 ? -6.031 7.391 18.219 1 98.62 276 MET B C 1
ATOM 5206 O O . MET B 1 276 ? -5.594 6.262 18.453 1 98.62 276 MET B O 1
ATOM 5210 N N . LEU B 1 277 ? -5.25 8.414 18 1 98.62 277 LEU B N 1
ATOM 5211 C CA . LEU B 1 277 ? -3.814 8.234 17.828 1 98.62 277 LEU B CA 1
ATOM 5212 C C . LEU B 1 277 ? -3.137 7.945 19.156 1 98.62 277 LEU B C 1
ATOM 5214 O O . LEU B 1 277 ? -2.123 7.242 19.203 1 98.62 277 LEU B O 1
ATOM 5218 N N . THR B 1 278 ? -3.711 8.453 20.203 1 98.44 278 THR B N 1
ATOM 5219 C CA . THR B 1 278 ? -3.182 8.117 21.531 1 98.44 278 THR B CA 1
ATOM 5220 C C . THR B 1 278 ? -3.4 6.641 21.844 1 98.44 278 THR B C 1
ATOM 5222 O O . THR B 1 278 ? -2.549 6 22.453 1 98.44 278 THR B O 1
ATOM 5225 N N . ILE B 1 279 ? -4.531 6.145 21.469 1 98.5 279 ILE B N 1
ATOM 5226 C CA . ILE B 1 279 ? -4.828 4.734 21.688 1 98.5 279 ILE B CA 1
ATOM 5227 C C . ILE B 1 279 ? -3.902 3.871 20.844 1 98.5 279 ILE B C 1
ATOM 5229 O O . ILE B 1 279 ? -3.303 2.912 21.328 1 98.5 279 ILE B O 1
ATOM 5233 N N . GLN B 1 280 ? -3.68 4.242 19.656 1 98 280 GLN B N 1
ATOM 5234 C CA . GLN B 1 280 ? -3.037 3.361 18.688 1 98 280 GLN B CA 1
ATOM 5235 C C . GLN B 1 280 ? -1.518 3.502 18.734 1 98 280 GLN B C 1
ATOM 5237 O O . GLN B 1 280 ? -0.793 2.51 18.625 1 98 280 GLN B O 1
ATOM 5242 N N . LEU B 1 281 ? -1.074 4.766 18.812 1 97.75 281 LEU B N 1
ATOM 5243 C CA . LEU B 1 281 ? 0.351 5.008 18.609 1 97.75 281 LEU B CA 1
ATOM 5244 C C . LEU B 1 281 ? 0.84 6.133 19.516 1 97.75 281 LEU B C 1
ATOM 5246 O O . LEU B 1 281 ? 1.449 7.098 19.031 1 97.75 281 LEU B O 1
ATOM 5250 N N . PRO B 1 282 ? 0.709 5.977 20.781 1 97.56 282 PRO B N 1
ATOM 5251 C CA . PRO B 1 282 ? 1.087 7.055 21.703 1 97.56 282 PRO B CA 1
ATOM 5252 C C . PRO B 1 282 ? 2.572 7.402 21.625 1 97.56 282 PRO B C 1
ATOM 5254 O O . PRO B 1 282 ? 2.947 8.562 21.812 1 97.56 282 PRO B O 1
ATOM 5257 N N . HIS B 1 283 ? 3.4 6.449 21.234 1 97.31 283 HIS B N 1
ATOM 5258 C CA . HIS B 1 283 ? 4.848 6.641 21.266 1 97.31 283 HIS B CA 1
ATOM 5259 C C . HIS B 1 283 ? 5.309 7.531 20.109 1 97.31 283 HIS B C 1
ATOM 5261 O O . HIS B 1 283 ? 6.453 7.988 20.109 1 97.31 283 HIS B O 1
ATOM 5267 N N . LEU B 1 284 ? 4.414 7.867 19.188 1 98.12 284 LEU B N 1
ATOM 5268 C CA . LEU B 1 284 ? 4.773 8.695 18.047 1 98.12 284 LEU B CA 1
ATOM 5269 C C . LEU B 1 284 ? 4.273 10.125 18.234 1 98.12 284 LEU B C 1
ATOM 5271 O O . LEU B 1 284 ? 4.453 10.969 17.359 1 98.12 284 LEU B O 1
ATOM 5275 N N . LEU B 1 285 ? 3.693 10.422 19.391 1 98.31 285 LEU B N 1
ATOM 5276 C CA . LEU B 1 285 ? 3.076 11.727 19.594 1 98.31 285 LEU B CA 1
ATOM 5277 C C . LEU B 1 285 ? 3.902 12.57 20.562 1 98.31 285 LEU B C 1
ATOM 5279 O O . LEU B 1 285 ? 4.344 12.078 21.609 1 98.31 285 LEU B O 1
ATOM 5283 N N . ALA B 1 286 ? 4.062 13.82 20.156 1 98.06 286 ALA B N 1
ATOM 5284 C CA . ALA B 1 286 ? 4.688 14.797 21.047 1 98.06 286 ALA B CA 1
ATOM 5285 C C . ALA B 1 286 ? 3.684 15.328 22.062 1 98.06 286 ALA B C 1
ATOM 5287 O O . ALA B 1 286 ? 4.066 15.961 23.047 1 98.06 286 ALA B O 1
ATOM 5288 N N . ASN B 1 287 ? 2.41 15.117 21.781 1 97.44 287 ASN B N 1
ATOM 5289 C CA . ASN B 1 287 ? 1.296 15.539 22.625 1 97.44 287 ASN B CA 1
ATOM 5290 C C . ASN B 1 287 ? 1.223 17.062 22.75 1 97.44 287 ASN B C 1
ATOM 5292 O O . ASN B 1 287 ? 0.919 17.578 23.828 1 97.44 287 ASN B O 1
ATOM 5296 N N . ARG B 1 288 ? 1.579 17.734 21.75 1 97.06 288 ARG B N 1
ATOM 5297 C CA . ARG B 1 288 ? 1.427 19.188 21.656 1 97.06 288 ARG B CA 1
ATOM 5298 C C . ARG B 1 288 ? 1.261 19.609 20.188 1 97.06 288 ARG B C 1
ATOM 5300 O O . ARG B 1 288 ? 1.618 18.859 19.281 1 97.06 288 ARG B O 1
ATOM 5307 N N . THR B 1 289 ? 0.693 20.781 20.047 1 97.88 289 THR B N 1
ATOM 5308 C CA . THR B 1 289 ? 0.551 21.391 18.719 1 97.88 289 THR B CA 1
ATOM 5309 C C . THR B 1 289 ? 1.711 22.344 18.438 1 97.88 289 THR B C 1
ATOM 5311 O O . THR B 1 289 ? 2.371 22.828 19.359 1 97.88 289 THR B O 1
ATOM 5314 N N . LEU B 1 290 ? 1.946 22.594 17.156 1 98.38 290 LEU B N 1
ATOM 5315 C CA . LEU B 1 290 ? 2.957 23.547 16.719 1 98.38 290 LEU B CA 1
ATOM 5316 C C . LEU B 1 290 ? 2.326 24.906 16.406 1 98.38 290 LEU B C 1
ATOM 5318 O O . LEU B 1 290 ? 3.02 25.828 16 1 98.38 290 LEU B O 1
ATOM 5322 N N . THR B 1 291 ? 1.054 25 16.594 1 98.5 291 THR B N 1
ATOM 5323 C CA . THR B 1 291 ? 0.342 26.234 16.25 1 98.5 291 THR B CA 1
ATOM 5324 C C . THR B 1 291 ? -0.054 27 17.516 1 98.5 291 THR B C 1
ATOM 5326 O O . THR B 1 291 ? -0.915 26.547 18.281 1 98.5 291 THR B O 1
ATOM 5329 N N . TRP B 1 292 ? 0.541 28.125 17.688 1 97.5 292 TRP B N 1
ATOM 5330 C CA . TRP B 1 292 ? 0.242 29 18.828 1 97.5 292 TRP B CA 1
ATOM 5331 C C . TRP B 1 292 ? -1.118 29.672 18.656 1 97.5 292 TRP B C 1
ATOM 5333 O O . TRP B 1 292 ? -1.433 30.188 17.594 1 97.5 292 TRP B O 1
ATOM 5343 N N . THR B 1 293 ? -1.887 29.578 19.609 1 96.19 293 THR B N 1
ATOM 5344 C CA . THR B 1 293 ? -3.188 30.234 19.688 1 96.19 293 THR B CA 1
ATOM 5345 C C . THR B 1 293 ? -3.352 30.969 21.016 1 96.19 293 THR B C 1
ATOM 5347 O O . THR B 1 293 ? -3.045 30.406 22.078 1 96.19 293 THR B O 1
ATOM 5350 N N . ASP B 1 294 ? -3.799 32.188 20.984 1 95.12 294 ASP B N 1
ATOM 5351 C CA . ASP B 1 294 ? -3.961 32.969 22.203 1 95.12 294 ASP B CA 1
ATOM 5352 C C . ASP B 1 294 ? -5.363 32.812 22.797 1 95.12 294 ASP B C 1
ATOM 5354 O O . ASP B 1 294 ? -6.336 33.344 22.234 1 95.12 294 ASP B O 1
ATOM 5358 N N . TRP B 1 295 ? -5.418 32.188 23.891 1 90.56 295 TRP B N 1
ATOM 5359 C CA . TRP B 1 295 ? -6.695 31.969 24.562 1 90.56 295 TRP B CA 1
ATOM 5360 C C . TRP B 1 295 ? -6.805 32.812 25.828 1 90.56 295 TRP B C 1
ATOM 5362 O O . TRP B 1 295 ? -7.695 32.594 26.656 1 90.56 295 TRP B O 1
ATOM 5372 N N . SER B 1 296 ? -5.945 33.719 25.984 1 87.25 296 SER B N 1
ATOM 5373 C CA . SER B 1 296 ? -5.805 34.469 27.219 1 87.25 296 SER B CA 1
ATOM 5374 C C . SER B 1 296 ? -7.035 35.312 27.484 1 87.25 296 SER B C 1
ATOM 5376 O O . SER B 1 296 ? -7.305 35.688 28.641 1 87.25 296 SER B O 1
ATOM 5378 N N . ARG B 1 297 ? -7.754 35.625 26.484 1 85.5 297 ARG B N 1
ATOM 5379 C CA . ARG B 1 297 ? -8.906 36.5 26.656 1 85.5 297 ARG B CA 1
ATOM 5380 C C . ARG B 1 297 ? -10.125 35.719 27.141 1 85.5 297 ARG B C 1
ATOM 5382 O O . ARG B 1 297 ? -11.164 36.312 27.438 1 85.5 297 ARG B O 1
ATOM 5389 N N . GLY B 1 298 ? -10.031 34.5 27.203 1 77.25 298 GLY B N 1
ATOM 5390 C CA . GLY B 1 298 ? -11.141 33.688 27.641 1 77.25 298 GLY B CA 1
ATOM 5391 C C . GLY B 1 298 ? -12.227 33.531 26.594 1 77.25 298 GLY B C 1
ATOM 5392 O O . GLY B 1 298 ? -12.117 34.094 25.484 1 77.25 298 GLY B O 1
ATOM 5393 N N . GLY B 1 299 ? -13.211 32.625 26.812 1 78 299 GLY B N 1
ATOM 5394 C CA . GLY B 1 299 ? -14.336 32.469 25.906 1 78 299 GLY B CA 1
ATOM 5395 C C . GLY B 1 299 ? -14.172 31.281 24.969 1 78 299 GLY B C 1
ATOM 5396 O O . GLY B 1 299 ? -13.258 30.469 25.125 1 78 299 GLY B O 1
ATOM 5397 N N . ALA B 1 300 ? -15.117 31.297 24.062 1 77.62 300 ALA B N 1
ATOM 5398 C CA . ALA B 1 300 ? -15.211 30.141 23.172 1 77.62 300 ALA B CA 1
ATOM 5399 C C . ALA B 1 300 ? -14.352 30.328 21.922 1 77.62 300 ALA B C 1
ATOM 5401 O O . ALA B 1 300 ? -14.133 29.375 21.156 1 77.62 300 ALA B O 1
ATOM 5402 N N . HIS B 1 301 ? -13.758 31.562 21.781 1 85 301 HIS B N 1
ATOM 5403 C CA . HIS B 1 301 ? -12.945 31.859 20.609 1 85 301 HIS B CA 1
ATOM 5404 C C . HIS B 1 301 ? -11.602 32.469 21 1 85 301 HIS B C 1
ATOM 5406 O O . HIS B 1 301 ? -11.531 33.281 21.922 1 85 301 HIS B O 1
ATOM 5412 N N . PRO B 1 302 ? -10.586 32.062 20.297 1 92.38 302 PRO B N 1
ATOM 5413 C CA . PRO B 1 302 ? -9.273 32.625 20.578 1 92.38 302 PRO B CA 1
ATOM 5414 C C . PRO B 1 302 ? -9.156 34.094 20.094 1 92.38 302 PRO B C 1
ATOM 5416 O O . PRO B 1 302 ? -10.008 34.562 19.344 1 92.38 302 PRO B O 1
ATOM 5419 N N . ALA B 1 303 ? -8.125 34.75 20.594 1 94.75 303 ALA B N 1
ATOM 5420 C CA . ALA B 1 303 ? -7.859 36.125 20.188 1 94.75 303 ALA B CA 1
ATOM 5421 C C . ALA B 1 303 ? -7.531 36.219 18.688 1 94.75 303 ALA B C 1
ATOM 5423 O O . ALA B 1 303 ? -6.887 35.312 18.141 1 94.75 303 ALA B O 1
ATOM 5424 N N . THR B 1 304 ? -8.039 37.281 18.078 1 96.5 304 THR B N 1
ATOM 5425 C CA . THR B 1 304 ? -7.699 37.625 16.703 1 96.5 304 THR B CA 1
ATOM 5426 C C . THR B 1 304 ? -6.848 38.875 16.641 1 96.5 304 THR B C 1
ATOM 5428 O O . THR B 1 304 ? -7.184 39.906 17.266 1 96.5 304 THR B O 1
ATOM 5431 N N . PHE B 1 305 ? -5.777 38.906 15.875 1 97.81 305 PHE B N 1
ATOM 5432 C CA . PHE B 1 305 ? -4.836 40 15.812 1 97.81 305 PHE B CA 1
ATOM 5433 C C . PHE B 1 305 ? -4.914 40.719 14.461 1 97.81 305 PHE B C 1
ATOM 5435 O O . PHE B 1 305 ? -4.805 40.062 13.414 1 97.81 305 PHE B O 1
ATOM 5442 N N . GLY B 1 306 ? -5.094 41.969 14.539 1 97.75 306 GLY B N 1
ATOM 5443 C CA . GLY B 1 306 ? -5.156 42.781 13.328 1 97.75 306 GLY B CA 1
ATOM 5444 C C . GLY B 1 306 ? -3.961 43.719 13.172 1 97.75 306 GLY B C 1
ATOM 5445 O O . GLY B 1 306 ? -2.904 43.469 13.758 1 97.75 306 GLY B O 1
ATOM 5446 N N . LYS B 1 307 ? -4.168 44.688 12.375 1 97.44 307 LYS B N 1
ATOM 5447 C CA . LYS B 1 307 ? -3.107 45.625 11.977 1 97.44 307 LYS B CA 1
ATOM 5448 C C . LYS B 1 307 ? -2.42 46.219 13.195 1 97.44 307 LYS B C 1
ATOM 5450 O O . LYS B 1 307 ? -1.19 46.25 13.273 1 97.44 307 LYS B O 1
ATOM 5455 N N . ALA B 1 308 ? -3.16 46.625 14.141 1 96.62 308 ALA B N 1
ATOM 5456 C CA . ALA B 1 308 ? -2.654 47.375 15.281 1 96.62 308 ALA B CA 1
ATOM 5457 C C . ALA B 1 308 ? -1.904 46.438 16.25 1 96.62 308 ALA B C 1
ATOM 5459 O O . ALA B 1 308 ? -1.105 46.938 17.062 1 96.62 308 ALA B O 1
ATOM 5460 N N . ASP B 1 309 ? -2.119 45.188 16.141 1 96.88 309 ASP B N 1
ATOM 5461 C CA . ASP B 1 309 ? -1.542 44.25 17.078 1 96.88 309 ASP B CA 1
ATOM 5462 C C . ASP B 1 309 ? -0.143 43.812 16.641 1 96.88 309 ASP B C 1
ATOM 5464 O O . ASP B 1 309 ? 0.626 43.281 17.438 1 96.88 309 ASP B O 1
ATOM 5468 N N . ILE B 1 310 ? 0.157 44.062 15.344 1 97.69 310 ILE B N 1
ATOM 5469 C CA . ILE B 1 310 ? 1.376 43.531 14.758 1 97.69 310 ILE B CA 1
ATOM 5470 C C . ILE B 1 310 ? 2.551 44.469 15.055 1 97.69 310 ILE B C 1
ATOM 5472 O O . ILE B 1 310 ? 2.744 45.469 14.367 1 97.69 310 ILE B O 1
ATOM 5476 N N . THR B 1 311 ? 3.293 44.094 16.031 1 97 311 THR B N 1
ATOM 5477 C CA . THR B 1 311 ? 4.473 44.844 16.469 1 97 311 THR B CA 1
ATOM 5478 C C . THR B 1 311 ? 5.602 43.875 16.844 1 97 311 THR B C 1
ATOM 5480 O O . THR B 1 311 ? 5.371 42.688 17.016 1 97 311 THR B O 1
ATOM 5483 N N . GLU B 1 312 ? 6.793 44.406 16.969 1 96.38 312 GLU B N 1
ATOM 5484 C CA . GLU B 1 312 ? 7.922 43.625 17.438 1 96.38 312 GLU B CA 1
ATOM 5485 C C . GLU B 1 312 ? 7.672 43.062 18.828 1 96.38 312 GLU B C 1
ATOM 5487 O O . GLU B 1 312 ? 8.039 41.906 19.125 1 96.38 312 GLU B O 1
ATOM 5492 N N . SER B 1 313 ? 7.094 43.906 19.625 1 95.88 313 SER B N 1
ATOM 5493 C CA . SER B 1 313 ? 6.809 43.5 20.984 1 95.88 313 SER B CA 1
ATOM 5494 C C . SER B 1 313 ? 5.82 42.312 21.031 1 95.88 313 SER B C 1
ATOM 5496 O O . SER B 1 313 ? 5.926 41.438 21.875 1 95.88 313 SER B O 1
ATOM 5498 N N . PHE B 1 314 ? 4.875 42.312 20.172 1 96.31 314 PHE B N 1
ATOM 5499 C CA . PHE B 1 314 ? 3.898 41.25 20.062 1 96.31 314 PHE B CA 1
ATOM 5500 C C . PHE B 1 314 ? 4.586 39.906 19.797 1 96.31 314 PHE B C 1
ATOM 5502 O O . PHE B 1 314 ? 4.332 38.938 20.5 1 96.31 314 PHE B O 1
ATOM 5509 N N . PHE B 1 315 ? 5.504 39.906 18.859 1 96.56 315 PHE B N 1
ATOM 5510 C CA . PHE B 1 315 ? 6.188 38.656 18.484 1 96.56 315 PHE B CA 1
ATOM 5511 C C . PHE B 1 315 ? 7.164 38.219 19.578 1 96.56 315 PHE B C 1
ATOM 5513 O O . PHE B 1 315 ? 7.371 37.031 19.797 1 96.56 315 PHE B O 1
ATOM 5520 N N . LYS B 1 316 ? 7.762 39.156 20.266 1 94.56 316 LYS B N 1
ATOM 5521 C CA . LYS B 1 316 ? 8.609 38.812 21.406 1 94.56 316 LYS B CA 1
ATOM 5522 C C . LYS B 1 316 ? 7.832 38.031 22.438 1 94.56 316 LYS B C 1
ATOM 5524 O O . LYS B 1 316 ? 8.367 37.062 23.016 1 94.56 316 LYS B O 1
ATOM 5529 N N . ARG B 1 317 ? 6.629 38.375 22.578 1 92.56 317 ARG B N 1
ATOM 5530 C CA . ARG B 1 317 ? 5.777 37.688 23.547 1 92.56 317 ARG B CA 1
ATOM 5531 C C . ARG B 1 317 ? 5.48 36.281 23.078 1 92.56 317 ARG B C 1
ATOM 5533 O O . ARG B 1 317 ? 5.352 35.375 23.906 1 92.56 317 ARG B O 1
ATOM 5540 N N . ILE B 1 318 ? 5.344 36.062 21.828 1 93.88 318 ILE B N 1
ATOM 5541 C CA . ILE B 1 318 ? 5.055 34.75 21.281 1 93.88 318 ILE B CA 1
ATOM 5542 C C . ILE B 1 318 ? 6.277 33.844 21.438 1 93.88 318 ILE B C 1
ATOM 5544 O O . ILE B 1 318 ? 6.148 32.656 21.766 1 93.88 318 ILE B O 1
ATOM 5548 N N . PHE B 1 319 ? 7.465 34.344 21.297 1 93.38 319 PHE B N 1
ATOM 5549 C CA . PHE B 1 319 ? 8.695 33.562 21.219 1 93.38 319 PHE B CA 1
ATOM 5550 C C . PHE B 1 319 ? 9.289 33.344 22.594 1 93.38 319 PHE B C 1
ATOM 5552 O O . PHE B 1 319 ? 9.898 32.312 22.859 1 93.38 319 PHE B O 1
ATOM 5559 N N . GLU B 1 320 ? 9.117 34.281 23.438 1 88.06 320 GLU B N 1
ATOM 5560 C CA . GLU B 1 320 ? 9.867 34.281 24.688 1 88.06 320 GLU B CA 1
ATOM 5561 C C . GLU B 1 320 ? 9.086 33.562 25.781 1 88.06 320 GLU B C 1
ATOM 5563 O O . GLU B 1 320 ? 7.855 33.531 25.766 1 88.06 320 GLU B O 1
ATOM 5568 N N . GLY B 1 321 ? 9.836 32.938 26.688 1 86.38 321 GLY B N 1
ATOM 5569 C CA . GLY B 1 321 ? 9.289 32.375 27.906 1 86.38 321 GLY B CA 1
ATOM 5570 C C . GLY B 1 321 ? 8.586 31.062 27.703 1 86.38 321 GLY B C 1
ATOM 5571 O O . GLY B 1 321 ? 7.691 30.703 28.484 1 86.38 321 GLY B O 1
ATOM 5572 N N . LYS B 1 322 ? 8.828 30.453 26.625 1 89.19 322 LYS B N 1
ATOM 5573 C CA . LYS B 1 322 ? 8.211 29.141 26.375 1 89.19 322 LYS B CA 1
ATOM 5574 C C . LYS B 1 322 ? 9.203 28.016 26.609 1 89.19 322 LYS B C 1
ATOM 5576 O O . LYS B 1 322 ? 10.414 28.188 26.422 1 89.19 322 LYS B O 1
ATOM 5581 N N . SER B 1 323 ? 8.727 26.984 27.141 1 94.94 323 SER B N 1
ATOM 5582 C CA . SER B 1 323 ? 9.508 25.766 27.297 1 94.94 323 SER B CA 1
ATOM 5583 C C . SER B 1 323 ? 8.695 24.531 26.922 1 94.94 323 SER B C 1
ATOM 5585 O O . SER B 1 323 ? 7.512 24.438 27.25 1 94.94 323 SER B O 1
ATOM 5587 N N . CYS B 1 324 ? 9.336 23.688 26.109 1 96.19 324 CYS B N 1
ATOM 5588 C CA . CYS B 1 324 ? 8.695 22.453 25.672 1 96.19 324 CYS B CA 1
ATOM 5589 C C . CYS B 1 324 ? 9.734 21.375 25.406 1 96.19 324 CYS B C 1
ATOM 5591 O O . CYS B 1 324 ? 10.93 21.594 25.625 1 96.19 324 CYS B O 1
ATOM 5593 N N . LEU B 1 325 ? 9.258 20.172 25.125 1 95.81 325 LEU B N 1
ATOM 5594 C CA . LEU B 1 325 ? 10.172 19.078 24.812 1 95.81 325 LEU B CA 1
ATOM 5595 C C . LEU B 1 325 ? 10.273 18.875 23.297 1 95.81 325 LEU B C 1
ATOM 5597 O O . LEU B 1 325 ? 9.273 18.938 22.594 1 95.81 325 LEU B O 1
ATOM 5601 N N . TYR B 1 326 ? 11.484 18.703 22.828 1 96.81 326 TYR B N 1
ATOM 5602 C CA . TYR B 1 326 ? 11.82 18.328 21.453 1 96.81 326 TYR B CA 1
ATOM 5603 C C . TYR B 1 326 ? 12.758 17.125 21.422 1 96.81 326 TYR B C 1
ATOM 5605 O O . TYR B 1 326 ? 13.922 17.234 21.828 1 96.81 326 TYR B O 1
ATOM 5613 N N . ASN B 1 327 ? 12.219 16.047 20.953 1 97.06 327 ASN B N 1
ATOM 5614 C CA . ASN B 1 327 ? 12.961 14.781 20.938 1 97.06 327 ASN B CA 1
ATOM 5615 C C . ASN B 1 327 ? 13.508 14.453 22.328 1 97.06 327 ASN B C 1
ATOM 5617 O O . ASN B 1 327 ? 14.672 14.07 22.469 1 97.06 327 ASN B O 1
ATOM 5621 N N . GLY B 1 328 ? 12.742 14.719 23.266 1 95.25 328 GLY B N 1
ATOM 5622 C CA . GLY B 1 328 ? 13.086 14.352 24.641 1 95.25 328 GLY B CA 1
ATOM 5623 C C . GLY B 1 328 ? 14 15.367 25.312 1 95.25 328 GLY B C 1
ATOM 5624 O O . GLY B 1 328 ? 14.383 15.188 26.469 1 95.25 328 GLY B O 1
ATOM 5625 N N . GLN B 1 329 ? 14.297 16.438 24.641 1 97.19 329 GLN B N 1
ATOM 5626 C CA . GLN B 1 329 ? 15.164 17.484 25.188 1 97.19 329 GLN B CA 1
ATOM 5627 C C . GLN B 1 329 ? 14.43 18.812 25.281 1 97.19 329 GLN B C 1
ATOM 5629 O O . GLN B 1 329 ? 13.555 19.109 24.469 1 97.19 329 GLN B O 1
ATOM 5634 N N . PRO B 1 330 ? 14.797 19.625 26.312 1 96.25 330 PRO B N 1
ATOM 5635 C CA . PRO B 1 330 ? 14.164 20.938 26.422 1 96.25 330 PRO B CA 1
ATOM 5636 C C . PRO B 1 330 ? 14.445 21.844 25.234 1 96.25 330 PRO B C 1
ATOM 5638 O O . PRO B 1 330 ? 15.555 21.812 24.688 1 96.25 330 PRO B O 1
ATOM 5641 N N . SER B 1 331 ? 13.43 22.547 24.859 1 96.25 331 SER B N 1
ATOM 5642 C CA . SER B 1 331 ? 13.539 23.5 23.75 1 96.25 331 SER B CA 1
ATOM 5643 C C . SER B 1 331 ? 12.727 24.766 24.031 1 96.25 331 SER B C 1
ATOM 5645 O O . SER B 1 331 ? 11.742 24.734 24.766 1 96.25 331 SER B O 1
ATOM 5647 N N . THR B 1 332 ? 13.164 25.844 23.438 1 94.5 332 THR B N 1
ATOM 5648 C CA . THR B 1 332 ? 12.438 27.094 23.547 1 94.5 332 THR B CA 1
ATOM 5649 C C . THR B 1 332 ? 11.57 27.328 22.312 1 94.5 332 THR B C 1
ATOM 5651 O O . THR B 1 332 ? 10.727 28.234 22.297 1 94.5 332 THR B O 1
ATOM 5654 N N . ILE B 1 333 ? 11.82 26.594 21.266 1 96.44 333 ILE B N 1
ATOM 5655 C CA . ILE B 1 333 ? 10.969 26.656 20.078 1 96.44 333 ILE B CA 1
ATOM 5656 C C . ILE B 1 333 ? 9.797 25.688 20.25 1 96.44 333 ILE B C 1
ATOM 5658 O O . ILE B 1 333 ? 9.93 24.5 19.969 1 96.44 333 ILE B O 1
ATOM 5662 N N . CYS B 1 334 ? 8.727 26.266 20.672 1 97 334 CYS B N 1
ATOM 5663 C CA . CYS B 1 334 ? 7.586 25.422 21.016 1 97 334 CYS B CA 1
ATOM 5664 C C . CYS B 1 334 ? 6.516 25.5 19.922 1 97 334 CYS B C 1
ATOM 5666 O O . CYS B 1 334 ? 5.73 24.562 19.75 1 97 334 CYS B O 1
ATOM 5668 N N . TYR B 1 335 ? 6.504 26.594 19.234 1 98.12 335 TYR B N 1
ATOM 5669 C CA . TYR B 1 335 ? 5.516 26.828 18.172 1 98.12 335 TYR B CA 1
ATOM 5670 C C . TYR B 1 335 ? 6.191 27.266 16.875 1 98.12 335 TYR B C 1
ATOM 5672 O O . TYR B 1 335 ? 7.172 28 16.906 1 98.12 335 TYR B O 1
ATOM 5680 N N . LEU B 1 336 ? 5.637 26.75 15.758 1 98.69 336 LEU B N 1
ATOM 5681 C CA . LEU B 1 336 ? 6.176 27.094 14.445 1 98.69 336 LEU B CA 1
ATOM 5682 C C . LEU B 1 336 ? 5.188 27.953 13.664 1 98.69 336 LEU B C 1
ATOM 5684 O O . LEU B 1 336 ? 5.559 28.594 12.68 1 98.69 336 LEU B O 1
ATOM 5688 N N . PHE B 1 337 ? 3.967 27.953 14.047 1 98.81 337 PHE B N 1
ATOM 5689 C CA . PHE B 1 337 ? 2.889 28.719 13.445 1 98.81 337 PHE B CA 1
ATOM 5690 C C . PHE B 1 337 ? 2.066 29.438 14.508 1 98.81 337 PHE B C 1
ATOM 5692 O O . PHE B 1 337 ? 2.189 29.141 15.703 1 98.81 337 PHE B O 1
ATOM 5699 N N . ALA B 1 338 ? 1.273 30.438 14.055 1 98.56 338 ALA B N 1
ATOM 5700 C CA . ALA B 1 338 ? 0.397 31.141 14.984 1 98.56 338 ALA B CA 1
ATOM 5701 C C . ALA B 1 338 ? -0.929 31.5 14.32 1 98.56 338 ALA B C 1
ATOM 5703 O O . ALA B 1 338 ? -0.987 31.703 13.102 1 98.56 338 ALA B O 1
ATOM 5704 N N . ARG B 1 339 ? -1.844 31.516 15.078 1 97.81 339 ARG B N 1
ATOM 5705 C CA . ARG B 1 339 ? -3.182 31.953 14.688 1 97.81 339 ARG B CA 1
ATOM 5706 C C . ARG B 1 339 ? -3.893 32.656 15.836 1 97.81 339 ARG B C 1
ATOM 5708 O O . ARG B 1 339 ? -3.537 32.438 17 1 97.81 339 ARG B O 1
ATOM 5715 N N . LYS B 1 340 ? -4.879 33.594 15.711 1 97.19 340 LYS B N 1
ATOM 5716 C CA . LYS B 1 340 ? -5.531 34 14.461 1 97.19 340 LYS B CA 1
ATOM 5717 C C . LYS B 1 340 ? -5.098 35.375 14.023 1 97.19 340 LYS B C 1
ATOM 5719 O O . LYS B 1 340 ? -5.078 36.312 14.828 1 97.19 340 LYS B O 1
ATOM 5724 N N . PHE B 1 341 ? -4.871 35.5 12.758 1 98.44 341 PHE B N 1
ATOM 5725 C CA . PHE B 1 341 ? -4.523 36.781 12.211 1 98.44 341 PHE B CA 1
ATOM 5726 C C . PHE B 1 341 ? -5.562 37.25 11.195 1 98.44 341 PHE B C 1
ATOM 5728 O O . PHE B 1 341 ? -5.918 36.5 10.281 1 98.44 341 PHE B O 1
ATOM 5735 N N . ALA B 1 342 ? -6.02 38.469 11.43 1 97.81 342 ALA B N 1
ATOM 5736 C CA . ALA B 1 342 ? -7.012 39.062 10.539 1 97.81 342 ALA B CA 1
ATOM 5737 C C . ALA B 1 342 ? -6.371 39.5 9.227 1 97.81 342 ALA B C 1
ATOM 5739 O O . ALA B 1 342 ? -5.156 39.719 9.164 1 97.81 342 ALA B O 1
ATOM 5740 N N . PRO B 1 343 ? -7.242 39.688 8.234 1 97.31 343 PRO B N 1
ATOM 5741 C CA . PRO B 1 343 ? -6.715 40.188 6.953 1 97.31 343 PRO B CA 1
ATOM 5742 C C . PRO B 1 343 ? -5.957 41.5 7.078 1 97.31 343 PRO B C 1
ATOM 5744 O O . PRO B 1 343 ? -4.969 41.719 6.367 1 97.31 343 PRO B O 1
ATOM 5747 N N . SER B 1 344 ? -6.363 42.281 7.988 1 98.19 344 SER B N 1
ATOM 5748 C CA . SER B 1 344 ? -5.746 43.594 8.156 1 98.19 344 SER B CA 1
ATOM 5749 C C . SER B 1 344 ? -4.312 43.469 8.672 1 98.19 344 SER B C 1
ATOM 5751 O O . SER B 1 344 ? -3.545 44.438 8.625 1 98.19 344 SER B O 1
ATOM 5753 N N . ALA B 1 345 ? -3.971 42.312 9.086 1 98.38 345 ALA B N 1
ATOM 5754 C CA . ALA B 1 345 ? -2.629 42.094 9.617 1 98.38 345 ALA B CA 1
ATOM 5755 C C . ALA B 1 345 ? -1.608 41.938 8.5 1 98.38 345 ALA B C 1
ATOM 5757 O O . ALA B 1 345 ? -0.4 42 8.734 1 98.38 345 ALA B O 1
ATOM 5758 N N . LEU B 1 346 ? -2.037 41.781 7.285 1 98.25 346 LEU B N 1
ATOM 5759 C CA . LEU B 1 346 ? -1.168 41.375 6.188 1 98.25 346 LEU B CA 1
ATOM 5760 C C . LEU B 1 346 ? -0.062 42.406 5.961 1 98.25 346 LEU B C 1
ATOM 5762 O O . LEU B 1 346 ? 1.121 42.062 5.945 1 98.25 346 LEU B O 1
ATOM 5766 N N . ASP B 1 347 ? -0.442 43.688 5.855 1 97.88 347 ASP B N 1
ATOM 5767 C CA . ASP B 1 347 ? 0.53 44.719 5.504 1 97.88 347 ASP B CA 1
ATOM 5768 C C . ASP B 1 347 ? 1.605 44.844 6.578 1 97.88 347 ASP B C 1
ATOM 5770 O O . ASP B 1 347 ? 2.801 44.781 6.281 1 97.88 347 ASP B O 1
ATOM 5774 N N . PRO B 1 348 ? 1.187 45 7.785 1 98 348 PRO B N 1
ATOM 5775 C CA . PRO B 1 348 ? 2.225 45.062 8.82 1 98 348 PRO B CA 1
ATOM 5776 C C . PRO B 1 348 ? 3.053 43.781 8.914 1 98 348 PRO B C 1
ATOM 5778 O O . PRO B 1 348 ? 4.242 43.844 9.227 1 98 348 PRO B O 1
ATOM 5781 N N . LEU B 1 349 ? 2.504 42.625 8.695 1 98.31 349 LEU B N 1
ATOM 5782 C CA . LEU B 1 349 ? 3.234 41.344 8.703 1 98.31 349 LEU B CA 1
ATOM 5783 C C . LEU B 1 349 ? 4.301 41.312 7.613 1 98.31 349 LEU B C 1
ATOM 5785 O O . LEU B 1 349 ? 5.441 40.938 7.863 1 98.31 349 LEU B O 1
ATOM 5789 N N . LEU B 1 350 ? 3.922 41.781 6.406 1 98 350 LEU B N 1
ATOM 5790 C CA . LEU B 1 350 ? 4.871 41.844 5.301 1 98 350 LEU B CA 1
ATOM 5791 C C . LEU B 1 350 ? 6.023 42.781 5.613 1 98 350 LEU B C 1
ATOM 5793 O O . LEU B 1 350 ? 7.176 42.5 5.273 1 98 350 LEU B O 1
ATOM 5797 N N . GLY B 1 351 ? 5.684 43.844 6.297 1 96.94 351 GLY B N 1
ATOM 5798 C CA . GLY B 1 351 ? 6.699 44.812 6.664 1 96.94 351 GLY B CA 1
ATOM 5799 C C . GLY B 1 351 ? 7.691 44.281 7.684 1 96.94 351 GLY B C 1
ATOM 5800 O O . GLY B 1 351 ? 8.883 44.625 7.629 1 96.94 351 GLY B O 1
ATOM 5801 N N . LEU B 1 352 ? 7.23 43.469 8.555 1 96.5 352 LEU B N 1
ATOM 5802 C CA . LEU B 1 352 ? 8.055 43 9.664 1 96.5 352 LEU B CA 1
ATOM 5803 C C . LEU B 1 352 ? 8.578 41.594 9.406 1 96.5 352 LEU B C 1
ATOM 5805 O O . LEU B 1 352 ? 9.336 41.062 10.211 1 96.5 352 LEU B O 1
ATOM 5809 N N . ALA B 1 353 ? 8.258 40.969 8.344 1 96.81 353 ALA B N 1
ATOM 5810 C CA . ALA B 1 353 ? 8.469 39.531 8.078 1 96.81 353 ALA B CA 1
ATOM 5811 C C . ALA B 1 353 ? 9.953 39.188 8.18 1 96.81 353 ALA B C 1
ATOM 5813 O O . ALA B 1 353 ? 10.312 38.188 8.812 1 96.81 353 ALA B O 1
ATOM 5814 N N . SER B 1 354 ? 10.805 40 7.551 1 96.5 354 SER B N 1
ATOM 5815 C CA . SER B 1 354 ? 12.242 39.719 7.562 1 96.5 354 SER B CA 1
ATOM 5816 C C . SER B 1 354 ? 12.82 39.844 8.969 1 96.5 354 SER B C 1
ATOM 5818 O O . SER B 1 354 ? 13.578 38.969 9.414 1 96.5 354 SER B O 1
ATOM 5820 N N . LYS B 1 355 ? 12.414 40.812 9.664 1 95.12 355 LYS B N 1
ATOM 5821 C CA . LYS B 1 355 ? 13 41.156 10.961 1 95.12 355 LYS B CA 1
ATOM 5822 C C . LYS B 1 355 ? 12.531 40.188 12.047 1 95.12 355 LYS B C 1
ATOM 5824 O O . LYS B 1 355 ? 13.328 39.75 12.883 1 95.12 355 LYS B O 1
ATOM 5829 N N . VAL B 1 356 ? 11.242 39.781 11.984 1 94.25 356 VAL B N 1
ATOM 5830 C CA . VAL B 1 356 ? 10.695 39.094 13.141 1 94.25 356 VAL B CA 1
ATOM 5831 C C . VAL B 1 356 ? 10.477 37.625 12.797 1 94.25 356 VAL B C 1
ATOM 5833 O O . VAL B 1 356 ? 10.5 36.75 13.68 1 94.25 356 VAL B O 1
ATOM 5836 N N . LEU B 1 357 ? 10.328 37.25 11.531 1 94.81 357 LEU B N 1
ATOM 5837 C CA . LEU B 1 357 ? 9.984 35.906 11.141 1 94.81 357 LEU B CA 1
ATOM 5838 C C . LEU B 1 357 ? 11.109 35.25 10.344 1 94.81 357 LEU B C 1
ATOM 5840 O O . LEU B 1 357 ? 11.086 34.031 10.086 1 94.81 357 LEU B O 1
ATOM 5844 N N . GLY B 1 358 ? 12.039 36.062 9.867 1 95.12 358 GLY B N 1
ATOM 5845 C CA . GLY B 1 358 ? 13.141 35.562 9.062 1 95.12 358 GLY B CA 1
ATOM 5846 C C . GLY B 1 358 ? 12.742 35.281 7.625 1 95.12 358 GLY B C 1
ATOM 5847 O O . GLY B 1 358 ? 13.398 34.5 6.941 1 95.12 358 GLY B O 1
ATOM 5848 N N . ILE B 1 359 ? 11.617 35.875 7.195 1 94.56 359 ILE B N 1
ATOM 5849 C CA . ILE B 1 359 ? 11.102 35.656 5.848 1 94.56 359 ILE B CA 1
ATOM 5850 C C . ILE B 1 359 ? 11.531 36.812 4.941 1 94.56 359 ILE B C 1
ATOM 5852 O O . ILE B 1 359 ? 11.188 37.969 5.191 1 94.56 359 ILE B O 1
ATOM 5856 N N . GLU B 1 360 ? 12.281 36.531 3.957 1 88.88 360 GLU B N 1
ATOM 5857 C CA . GLU B 1 360 ? 12.867 37.562 3.094 1 88.88 360 GLU B CA 1
ATOM 5858 C C . GLU B 1 360 ? 11.914 37.938 1.961 1 88.88 360 GLU B C 1
ATOM 5860 O O . GLU B 1 360 ? 11.141 37.094 1.494 1 88.88 360 GLU B O 1
#

Foldseek 3Di:
DDDDPPCPDDDDDDDDPDDDDDPPPVPPPPVPPPPPPVCCVVPPPPPCDDDPCSQQDADPAQEDDDDLVRLLVLLLDDDPDPDDPDDFQAAEEEEEEEQEDLLQQVQVLLQCPPVPPRYAYAYAYDQPYDDPDDPSTSCVNRYHDYYDDDFLACSVVSRVLSRLSSQSSNVRHFKYWYHYSQKDFQAGPVVVSCLVVPFQAWEWAWDQDPDCLWLVQDDCQLPDLADSVLWTFTDLIIMDTNVLSSVSSVDDRNSVSCNVRRGPPNRSSGTRSSSVCCVPPVVRYQNHHQEAFACPVDDDDTDEDACVQDDLVNLCVVQPDDWGDTNNHIDSNRHGMYDGYDSRNNVSCVVCCCPRHVRD/DDDDDDDDDDDDDDDPPPDPPDPPVPPPPPVPPPPPPVCCPVPPPPPPPDDPCNQQDADPAQEDDDDLVRLLVLLLDDDPDPDDPDDFQAAEEEEEEEQEDLLQQVQVLLQCPPVPPRYAYAYAYDQPYDDPDDPSTSCVNRYHDYYDDDFLACSVVSRVLSRLSSQSSNVRHFKYWYHYSQKDFQAGPVVVSCLVVVFQAWEWAWDQDPDCLWLVQDDCQLPPLADSVLWTFTDLIIMDTNVLSSVSSVDDRNSVSCNVRRGPPNRSSGTRSSSVCCVPPVVRYQNHHQEDFACPVDDDDTDEDACVQDDLVNLCVVQPDDWGDTNNHIDSNRHGMYDGYDSRNNVSCVVCCCPRHVRD

InterPro domains:
  IPR003406 Glycosyl transferase, family 14 [PF02485] (92-318)
  IPR044174 Glycosyltransferase BC10-like [PTHR31042] (62-350)